Protein AF-0000000082426363 (afdb_homodimer)

InterPro domains:
  IPR006342 Methyltransferase FkbM [PF05050] (138-295)
  IPR006342 Methyltransferase FkbM [TIGR01444] (136-279)
  IPR029063 S-adenosyl-L-methionine-dependent methyltransferase superfamily [G3DSA:3.40.50.150] (124-314)
  IPR029063 S-adenosyl-L-methionine-dependent methyltransferase superfamily [SSF53335] (73-308)
  IPR052514 S-adenosyl-L-methionine-dependent methyltransferase [PTHR34203] (135-306)

Radius of gyration: 26.68 Å; Cα contacts (8 Å, |Δi|>4): 1382; chains: 2; bounding box: 61×66×61 Å

Organism: NCBI:txid62609

Sequence (654 aa):
MNLLRSLFVALRSSDLFENWLYAGLKYMLIKYGLAKDSIVVKCNDKKHRLTPDIYSFIINAHYDGYITNFKCNNIIEFIQNNFRFNITDDSKIFLVTPDNIKLYIDSIRLIDWTVLLETWLYDIHFLDFNLNRWFILDIGAYIGDTALYYASKGAFVVAVEPAPKHFELMLKNIGLNPEFKTKILPINVAIANSDGYVDIAVDGDYLDGGVSIYKDGASRIRVKAVTLKSLLNNIKEMGVNIGEFKTKVLKMDCKGCEWDVVNNELDSLKSFDIIKIEYSGYLRNYTVDQLINKLKYINFTCMRYAHNEQAIKIGLDRHGMIHCIRVMNLLRSLFVALRSSDLFENWLYAGLKYMLIKYGLAKDSIVVKCNDKKHRLTPDIYSFIINAHYDGYITNFKCNNIIEFIQNNFRFNITDDSKIFLVTPDNIKLYIDSIRLIDWTVLLETWLYDIHFLDFNLNRWFILDIGAYIGDTALYYASKGAFVVAVEPAPKHFELMLKNIGLNPEFKTKILPINVAIANSDGYVDIAVDGDYLDGGVSIYKDGASRIRVKAVTLKSLLNNIKEMGVNIGEFKTKVLKMDCKGCEWDVVNNELDSLKSFDIIKIEYSGYLRNYTVDQLINKLKYINFTCMRYAHNEQAIKIGLDRHGMIHCIRV

Nearest PDB structures (foldseek):
  3vse-assembly4_D  TM=4.650E-01  e=4.789E-06  Staphylococcus aureus subsp. aureus Mu50
  3vse-assembly3_C  TM=4.404E-01  e=3.162E-06  Staphylococcus aureus subsp. aureus Mu50
  2igt-assembly1_A  TM=4.502E-01  e=6.835E-06  Agrobacterium fabrum str. C58
  3bt7-assembly2_B  TM=5.301E-01  e=6.902E-05  Escherichia coli
  3vse-assembly1_A  TM=4.304E-01  e=6.442E-06  Staphylococcus aureus subsp. aureus Mu50

Secondary structure (DSSP, 8-state):
--HHHHHHHHHHGGGT-TTHHHHHHHHHHHHTTS--SPEEEEETTEEEEE-HHHHHHHHHHHHTT-EEEEEESSSEEEEETTEEEEE-TT--EEEE-TT--EEEES-TTTS-HHHHHHHHTS-TT---S--TTEEEEEES-TTSHHHHHHHTTT-EEEEE---HHHHHHHHHHHHT-GGGGGGEEEE--EE-SSSEEEEEEE-SS---S--BTTS--SEEEEEEEE-HHHHHHHHHHTT--GGGSSEEEEEE--TTHHHHHHHH-HHHHTT-SEEEEEEEHHHHT--HHHHHHHHHHTTEEEEEE-SSHHHHHH-TTTEEEEEEEE-/--HHHHHHHHHHGGGT-TTHHHHHHHHHHHHTTS--SPEEEEETTEEEEE-HHHHHHHHHHHHTT-EEEEEESSSEEEEETTEEEEE-TT--EEEE-TT--EEEES-TTTS-HHHHHHHHTS-TT---S--TTEEEEEES-TTSHHHHHHHTTT-EEEEE---HHHHHHHHHHHHT-GGGGGGEEEE--EE-SSSEEEEEEE-SS---S--BTTS--SEEEEEEEE-HHHHHHHHHHTT--GGGSSEEEEEE--TTHHHHHHHH-HHHHTT-SEEEEEEEHHHHT--HHHHHHHHHHTTEEEEEE-SSHHHHHH-TTTEEEEEEEE-

Foldseek 3Di:
DPPVVLVLLLVLCVVAFVVSVQQSVQLVCVVVVNDDDWGWTHDPRDIATARSQVVVVVSVCVSVVQWDPFDDDQWTWIDGPCWIWTAHRVRWIWIAANLGQIATDRGPQQDDVLVLCLVRPVVVVDDDQAQALEEEEAALCFLVNNVCSNLVRHAQYEHEAADPVRLVRNVVSCVVPVVRVVRYHYDHEAAALAWDKAKWADAPPHNHSQIASQDDHDDIDITTYHHLVVVQVVCVVVPDDNVRGPFYEYEHEHQACLCSCLVPPLVSVLSGFKYKYFAACVRVVAFVVVSQVSNVVSAKDKDWDASDVVCVVVDSRGGGMIIIGHD/DPPVVLVLLLVLCVVAFVVSVQQSVQLVCVVVPNDDDWGWTHDPRDIATARSQVVVVVSVCVSVPQWDDFDDDQWTWIDGPCWIWTAHRVRWIWIAANLGQIATDRGPQQDDVLVLCLVRPVVVVDDDQAQALEEEEAALCFLVNVVCSNLVRHAQYEHEAADPVRLVRNVVSCVVPVVRVVRYHYDHEAAALAWDKAKWADAPPHNHSQIASQDDHDDIDITTYHHLVVVQVVCVVVPDDNVRGPFYEYEHEHQACLCSCLVPPLVSVLSGFKYKYFAACVRVVAFVVVSQVSNVVSAKDKDWDASDVVCVVVDSRGGGMIIIGHD

Solvent-accessible surface area (backbone atoms only — not comparable to full-atom values): 33722 Å² total; per-residue (Å²): 128,62,62,64,55,53,52,51,26,37,60,54,27,48,81,66,22,78,44,24,68,61,34,42,50,52,47,52,33,36,75,70,67,73,42,79,76,61,40,64,42,30,27,86,91,30,78,40,42,27,42,58,66,55,48,52,48,51,32,46,36,44,58,73,60,45,52,44,77,76,42,53,63,93,38,40,32,31,30,44,73,68,25,39,40,39,35,40,58,84,44,42,35,38,36,29,42,78,85,67,49,47,38,69,42,83,42,81,82,19,52,45,61,65,59,52,40,31,55,69,35,43,39,72,74,71,85,66,89,66,29,67,52,23,34,34,41,31,37,51,22,50,48,32,62,63,42,50,55,45,27,75,36,45,17,37,24,40,27,24,17,46,53,65,71,36,34,53,40,17,53,52,24,41,62,64,37,63,93,41,45,89,30,48,47,78,41,74,36,34,70,39,93,50,70,51,71,44,58,29,22,39,54,75,90,41,57,51,82,74,55,11,66,65,46,90,50,94,36,72,45,81,33,48,23,27,23,68,59,56,46,54,52,50,43,40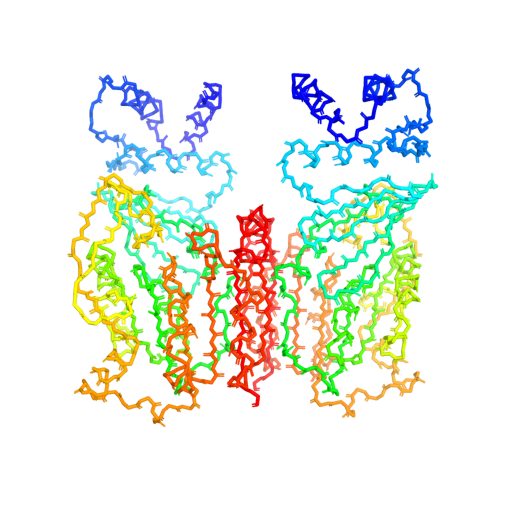,74,72,69,48,60,71,84,78,35,80,42,31,33,37,38,39,41,47,52,42,40,57,56,52,46,60,73,72,36,53,76,58,57,63,71,39,46,31,42,35,34,45,46,34,19,76,69,69,74,47,45,47,65,61,54,48,55,53,41,37,74,72,37,33,51,70,46,70,30,32,74,48,69,64,19,46,72,69,26,65,53,29,21,28,33,35,51,27,37,60,108,128,62,63,65,56,53,51,51,28,37,59,55,27,49,80,66,22,78,43,24,67,58,35,41,49,51,47,52,32,36,75,70,67,72,43,78,79,61,38,63,41,31,28,85,91,29,77,39,44,26,43,57,67,56,48,50,49,53,32,48,35,45,59,72,59,45,53,44,77,74,42,50,63,94,39,41,34,33,29,43,77,67,26,40,40,38,36,39,58,85,44,42,34,39,36,28,42,80,87,68,48,46,37,69,40,82,41,84,82,19,52,46,61,67,59,54,41,32,53,68,35,44,40,72,74,72,85,65,90,66,30,66,53,23,34,33,40,32,38,51,23,49,48,32,61,63,43,50,56,45,28,76,37,43,16,38,25,42,29,25,18,46,53,64,70,36,34,53,41,16,52,51,22,41,62,65,36,63,92,39,44,89,29,48,48,80,43,74,35,34,68,40,93,50,72,51,71,45,58,31,21,39,51,76,89,42,56,51,82,74,53,12,66,64,46,91,52,92,36,73,46,82,34,48,23,27,23,68,59,55,47,54,52,51,43,39,74,71,69,48,60,71,84,78,33,81,42,32,33,37,37,39,41,46,49,42,41,58,56,53,46,59,72,71,34,54,75,58,55,63,73,38,47,31,42,35,35,47,45,36,19,77,68,69,75,47,44,46,64,62,55,51,54,53,42,37,75,72,37,33,50,71,47,70,30,33,76,48,68,64,20,44,70,70,26,64,55,29,21,28,34,35,49,28,37,59,108

Structure (mmCIF, N/CA/C/O backbone):
data_AF-0000000082426363-model_v1
#
loop_
_entity.id
_entity.type
_entity.pdbx_description
1 polymer 'Methyltransferase FkbM domain-containing protein'
#
loop_
_atom_site.group_PDB
_atom_site.id
_atom_site.type_symbol
_atom_site.label_atom_id
_atom_site.label_alt_id
_atom_site.label_comp_id
_atom_site.label_asym_id
_atom_site.label_entity_id
_atom_site.label_seq_id
_atom_site.pdbx_PDB_ins_code
_atom_site.Cartn_x
_atom_site.Cartn_y
_atom_site.Cartn_z
_atom_site.occupancy
_atom_site.B_iso_or_equiv
_atom_site.auth_seq_id
_atom_site.auth_comp_id
_atom_site.auth_asym_id
_atom_site.auth_atom_id
_atom_site.pdbx_PDB_model_num
ATOM 1 N N . MET A 1 1 ? 27.891 12.445 -2.266 1 46.62 1 MET A N 1
ATOM 2 C CA . MET A 1 1 ? 27.109 12.719 -3.461 1 46.62 1 MET A CA 1
ATOM 3 C C . MET A 1 1 ? 27.984 12.773 -4.699 1 46.62 1 MET A C 1
ATOM 5 O O . MET A 1 1 ? 29.031 13.43 -4.695 1 46.62 1 MET A O 1
ATOM 9 N N . ASN A 1 2 ? 27.75 11.859 -5.461 1 65.56 2 ASN A N 1
ATOM 10 C CA . ASN A 1 2 ? 28.531 11.617 -6.664 1 65.56 2 ASN A CA 1
ATOM 11 C C . ASN A 1 2 ? 28.578 12.844 -7.562 1 65.56 2 ASN A C 1
ATOM 13 O O . ASN A 1 2 ? 27.547 13.32 -8.031 1 65.56 2 ASN A O 1
ATOM 17 N N . LEU A 1 3 ? 29.594 13.617 -7.363 1 72.25 3 LEU A N 1
ATOM 18 C CA . LEU A 1 3 ? 29.875 14.805 -8.164 1 72.25 3 LEU A CA 1
ATOM 19 C C . LEU A 1 3 ? 29.453 14.594 -9.617 1 72.25 3 LEU A C 1
ATOM 21 O O . LEU A 1 3 ? 28.906 15.5 -10.25 1 72.25 3 LEU A O 1
ATOM 25 N N . LEU A 1 4 ? 29.625 13.461 -10.016 1 77.12 4 LEU A N 1
ATOM 26 C CA . LEU A 1 4 ? 29.266 13.148 -11.391 1 77.12 4 LEU A CA 1
ATOM 27 C C . LEU A 1 4 ? 27.75 13.242 -11.594 1 77.12 4 LEU A C 1
ATOM 29 O O . LEU A 1 4 ? 27.281 13.781 -12.594 1 77.12 4 LEU A O 1
ATOM 33 N N . ARG A 1 5 ? 27 12.734 -10.664 1 81.25 5 ARG A N 1
ATOM 34 C CA . ARG A 1 5 ? 25.547 12.836 -10.773 1 81.25 5 ARG A CA 1
ATOM 35 C C . ARG A 1 5 ? 25.094 14.289 -10.766 1 81.25 5 ARG A C 1
ATOM 37 O O . ARG A 1 5 ? 24.234 14.68 -11.555 1 81.25 5 ARG A O 1
ATOM 44 N N . SER A 1 6 ? 25.781 15.016 -9.906 1 81.19 6 SER A N 1
ATOM 45 C CA . SER A 1 6 ? 25.406 16.422 -9.781 1 81.19 6 SER A CA 1
ATOM 46 C C . SER A 1 6 ? 25.594 17.172 -11.094 1 81.19 6 SER A C 1
ATOM 48 O O . SER A 1 6 ? 24.781 18.016 -11.461 1 81.19 6 SER A O 1
ATOM 50 N N . LEU A 1 7 ? 26.656 16.875 -11.719 1 80.94 7 LEU A N 1
ATOM 51 C CA . LEU A 1 7 ? 26.938 17.5 -13 1 80.94 7 LEU A CA 1
ATOM 52 C C . LEU A 1 7 ? 25.891 17.141 -14.039 1 80.94 7 LEU A C 1
ATOM 54 O O . LEU A 1 7 ? 25.406 18 -14.773 1 80.94 7 LEU A O 1
ATOM 58 N N . PHE A 1 8 ? 25.516 15.938 -14.055 1 87.69 8 PHE A N 1
ATOM 59 C CA . PHE A 1 8 ? 24.531 15.484 -15.023 1 87.69 8 PHE A CA 1
ATOM 60 C C . PHE A 1 8 ? 23.156 16.062 -14.703 1 87.69 8 PHE A C 1
ATOM 62 O O . PHE A 1 8 ? 22.391 16.391 -15.609 1 87.69 8 PHE A O 1
ATOM 69 N N . VAL A 1 9 ? 22.875 16.141 -13.453 1 89.62 9 VAL A N 1
ATOM 70 C CA . VAL A 1 9 ? 21.609 16.734 -13.016 1 89.62 9 VAL A CA 1
ATOM 71 C C . VAL A 1 9 ? 21.547 18.188 -13.469 1 89.62 9 VAL A C 1
ATOM 73 O O . VAL A 1 9 ? 20.531 18.625 -14.016 1 89.62 9 VAL A O 1
ATOM 76 N N . ALA A 1 10 ? 22.625 18.875 -13.305 1 87.38 10 ALA A N 1
ATOM 77 C CA . ALA A 1 10 ? 22.672 20.281 -13.711 1 87.38 10 ALA A CA 1
ATOM 78 C C . ALA A 1 10 ? 22.516 20.422 -15.219 1 87.38 10 ALA A C 1
ATOM 80 O O . ALA A 1 10 ? 21.766 21.266 -15.703 1 87.38 10 ALA A O 1
ATOM 81 N N . LEU A 1 11 ? 23.172 19.578 -15.961 1 89 11 LEU A N 1
ATOM 82 C CA . LEU A 1 11 ? 23.094 19.625 -17.422 1 89 11 LEU A CA 1
ATOM 83 C C . LEU A 1 11 ? 21.672 19.375 -17.906 1 89 11 LEU A C 1
ATOM 85 O O . LEU A 1 11 ? 21.172 20.094 -18.781 1 89 11 LEU A O 1
ATOM 89 N N . ARG A 1 12 ? 21.031 18.406 -17.344 1 91.75 12 ARG A N 1
ATOM 90 C CA . ARG A 1 12 ? 19.688 18.047 -17.766 1 91.75 12 ARG A CA 1
ATOM 91 C C . ARG A 1 12 ? 18.688 19.141 -17.422 1 91.75 12 ARG A C 1
ATOM 93 O O . ARG A 1 12 ? 17.641 19.266 -18.047 1 91.75 12 ARG A O 1
ATOM 100 N N . SER A 1 13 ? 19.078 19.969 -16.438 1 92.38 13 SER A N 1
ATOM 101 C CA . SER A 1 13 ? 18.188 21.062 -16.031 1 92.38 13 SER A CA 1
ATOM 102 C C . SER A 1 13 ? 18.109 22.141 -17.094 1 92.38 13 SER A C 1
ATOM 104 O O . SER A 1 13 ? 17.25 23.016 -17.031 1 92.38 13 SER A O 1
ATOM 106 N N . SER A 1 14 ? 18.906 22.062 -18.109 1 93.12 14 SER A N 1
ATOM 107 C CA . SER A 1 14 ? 18.844 22.984 -19.25 1 93.12 14 SER A CA 1
ATOM 108 C C . SER A 1 14 ? 17.516 22.859 -19.984 1 93.12 14 SER A C 1
ATOM 110 O O . SER A 1 14 ? 17.094 23.766 -20.688 1 93.12 14 SER A O 1
ATOM 112 N N . ASP A 1 15 ? 16.859 21.672 -19.781 1 92.75 15 ASP A N 1
ATOM 113 C CA . ASP A 1 15 ? 15.539 21.453 -20.344 1 92.75 15 ASP A CA 1
ATOM 114 C C . ASP A 1 15 ? 14.508 22.375 -19.703 1 92.75 15 ASP A C 1
ATOM 116 O O . ASP A 1 15 ? 13.438 22.625 -20.266 1 92.75 15 ASP A O 1
ATOM 120 N N . LEU A 1 16 ? 14.844 22.812 -18.516 1 93.69 16 LEU A N 1
ATOM 121 C CA . LEU A 1 16 ? 13.867 23.516 -17.703 1 93.69 16 LEU A CA 1
ATOM 122 C C . LEU A 1 16 ? 14.18 25.016 -17.656 1 93.69 16 LEU A C 1
ATOM 124 O O . LEU A 1 16 ? 13.273 25.844 -17.75 1 93.69 16 LEU A O 1
ATOM 128 N N . PHE A 1 17 ? 15.461 25.312 -17.516 1 94.69 17 PHE A N 1
ATOM 129 C CA . PHE A 1 17 ? 15.867 26.688 -17.219 1 94.69 17 PHE A CA 1
ATOM 130 C C . PHE A 1 17 ? 16.891 27.172 -18.234 1 94.69 17 PHE A C 1
ATOM 132 O O . PHE A 1 17 ? 17.875 26.469 -18.516 1 94.69 17 PHE A O 1
ATOM 139 N N . GLU A 1 18 ? 16.719 28.359 -18.703 1 94.56 18 GLU A N 1
ATOM 140 C CA . GLU A 1 18 ? 17.594 28.969 -19.703 1 94.56 18 GLU A CA 1
ATOM 141 C C . GLU A 1 18 ? 18.969 29.25 -19.125 1 94.56 18 GLU A C 1
ATOM 143 O O . GLU A 1 18 ? 19.984 29.125 -19.812 1 94.56 18 GLU A O 1
ATOM 148 N N . ASN A 1 19 ? 19 29.656 -17.891 1 95.12 19 ASN A N 1
ATOM 149 C CA . ASN A 1 19 ? 20.266 29.984 -17.234 1 95.12 19 ASN A CA 1
ATOM 150 C C . ASN A 1 19 ? 20.734 28.844 -16.328 1 95.12 19 ASN A C 1
ATOM 152 O O . ASN A 1 19 ? 21.219 29.094 -15.219 1 95.12 19 ASN A O 1
ATOM 156 N N . TRP A 1 20 ? 20.562 27.641 -16.812 1 94.25 20 TRP A N 1
ATOM 157 C CA . TRP A 1 20 ? 20.812 26.438 -16.016 1 94.25 20 TRP A CA 1
ATOM 158 C C . TRP A 1 20 ? 22.25 26.422 -15.492 1 94.25 20 TRP A C 1
ATOM 160 O O . TRP A 1 20 ? 22.516 25.938 -14.391 1 94.25 20 TRP A O 1
ATOM 170 N N . LEU A 1 21 ? 23.234 26.922 -16.266 1 93.31 21 LEU A N 1
ATOM 171 C CA . LEU A 1 21 ? 24.641 26.922 -15.859 1 93.31 21 LEU A CA 1
ATOM 172 C C . LEU A 1 21 ? 24.859 27.828 -14.648 1 93.31 21 LEU A C 1
ATOM 174 O O . LEU A 1 21 ? 25.469 27.438 -13.664 1 93.31 21 LEU A O 1
ATOM 178 N N . TYR A 1 22 ? 24.344 29.047 -14.789 1 92.75 22 TYR A N 1
ATOM 179 C CA . TYR A 1 22 ? 24.422 29.984 -13.672 1 92.75 22 TYR A CA 1
ATOM 180 C C . TYR A 1 22 ? 23.75 29.406 -12.43 1 92.75 22 TYR A C 1
ATOM 182 O O . TYR A 1 22 ? 24.312 29.453 -11.336 1 92.75 22 TYR A O 1
ATOM 190 N N . ALA A 1 23 ? 22.5 29 -12.594 1 94.12 23 ALA A N 1
ATOM 191 C CA . ALA A 1 23 ? 21.719 28.484 -11.477 1 94.12 23 ALA A CA 1
ATOM 192 C C . ALA A 1 23 ? 22.406 27.297 -10.805 1 94.12 23 ALA A C 1
ATOM 194 O O . ALA A 1 23 ? 22.438 27.203 -9.578 1 94.12 23 ALA A O 1
ATOM 195 N N . GLY A 1 24 ? 22.922 26.391 -11.609 1 92.31 24 GLY A N 1
ATOM 196 C CA . GLY A 1 24 ? 23.641 25.234 -11.086 1 92.31 24 GLY A CA 1
ATOM 197 C C . GLY A 1 24 ? 24.875 25.625 -10.289 1 92.31 24 GLY A C 1
ATOM 198 O O . GLY A 1 24 ? 25.109 25.078 -9.203 1 92.31 24 GLY A O 1
ATOM 199 N N . LEU A 1 25 ? 25.641 26.516 -10.852 1 91.44 25 LEU A N 1
ATOM 200 C CA . LEU A 1 25 ? 26.844 26.984 -10.164 1 91.44 25 LEU A CA 1
ATOM 201 C C . LEU A 1 25 ? 26.469 27.672 -8.852 1 91.44 25 LEU A C 1
ATOM 203 O O . LEU A 1 25 ? 27.125 27.453 -7.828 1 91.44 25 LEU A O 1
ATOM 207 N N . LYS A 1 26 ? 25.5 28.531 -8.969 1 93.19 26 LYS A N 1
ATOM 208 C CA . LYS A 1 26 ? 25.031 29.219 -7.77 1 93.19 26 LYS A CA 1
ATOM 209 C C . LYS A 1 26 ? 24.641 28.219 -6.684 1 93.19 26 LYS A C 1
ATOM 211 O O . LYS A 1 26 ? 24.969 28.406 -5.512 1 93.19 26 LYS A O 1
ATOM 216 N N . TYR A 1 27 ? 23.891 27.203 -7.062 1 92.62 27 TYR A N 1
ATOM 217 C CA . TYR A 1 27 ? 23.469 26.172 -6.121 1 92.62 27 TYR A CA 1
ATOM 218 C C . TYR A 1 27 ? 24.688 25.531 -5.465 1 92.62 27 TYR A C 1
ATOM 220 O O . TYR A 1 27 ? 24.703 25.328 -4.25 1 92.62 27 TYR A O 1
ATOM 228 N N . MET A 1 28 ? 25.703 25.203 -6.254 1 87.94 28 MET A N 1
ATOM 229 C CA . MET A 1 28 ? 26.906 24.578 -5.734 1 87.94 28 MET A CA 1
ATOM 230 C C . MET A 1 28 ? 27.625 25.484 -4.746 1 87.94 28 MET A C 1
ATOM 232 O O . MET A 1 28 ? 28.094 25.031 -3.701 1 87.94 28 MET A O 1
ATOM 236 N N . LEU A 1 29 ? 27.641 26.719 -5.078 1 90.69 29 LEU A N 1
ATOM 237 C CA . LEU A 1 29 ? 28.281 27.688 -4.191 1 90.69 29 LEU A CA 1
ATOM 238 C C . LEU A 1 29 ? 27.547 27.766 -2.859 1 90.69 29 LEU A C 1
ATOM 240 O O . LEU A 1 29 ? 28.172 27.859 -1.803 1 90.69 29 LEU A O 1
ATOM 244 N N . ILE A 1 30 ? 26.25 27.766 -2.932 1 91.5 30 ILE A N 1
ATOM 245 C CA . ILE A 1 30 ? 25.453 27.812 -1.707 1 91.5 30 ILE A CA 1
ATOM 246 C C . ILE A 1 30 ? 25.688 26.547 -0.886 1 91.5 30 ILE A C 1
ATOM 248 O O . ILE A 1 30 ? 25.891 26.625 0.329 1 91.5 30 ILE A O 1
ATOM 252 N N . LYS A 1 31 ? 25.656 25.438 -1.562 1 85.62 31 LYS A N 1
ATOM 253 C CA . LYS A 1 31 ? 25.828 24.141 -0.915 1 85.62 31 LYS A CA 1
ATOM 254 C C . LYS A 1 31 ? 27.172 24.062 -0.18 1 85.62 31 LYS A C 1
ATOM 256 O O . LYS A 1 31 ? 27.266 23.438 0.877 1 85.62 31 LYS A O 1
ATOM 261 N N . TYR A 1 32 ? 28.109 24.766 -0.712 1 85.19 32 TYR A N 1
ATOM 262 C CA . TYR A 1 32 ? 29.438 24.719 -0.114 1 85.19 32 TYR A CA 1
ATOM 263 C C . TYR A 1 32 ? 29.688 25.938 0.762 1 85.19 32 TYR A C 1
ATOM 265 O O . TYR A 1 32 ? 30.828 26.203 1.157 1 85.19 32 TYR A O 1
ATOM 273 N N . GLY A 1 33 ? 28.641 26.734 1.013 1 89.06 33 GLY A N 1
ATOM 274 C CA . GLY A 1 33 ? 28.703 27.844 1.95 1 89.06 33 GLY A CA 1
ATOM 275 C C . GLY A 1 33 ? 29.406 29.062 1.384 1 89.06 33 GLY A C 1
ATOM 276 O O . GLY A 1 33 ? 29.844 29.938 2.133 1 89.06 33 GLY A O 1
ATOM 277 N N . LEU A 1 34 ? 29.562 29.109 0.174 1 89.38 34 LEU A N 1
ATOM 278 C CA . LEU A 1 34 ? 30.312 30.188 -0.471 1 89.38 34 LEU A CA 1
ATOM 279 C C . LEU A 1 34 ? 29.375 31.281 -0.967 1 89.38 34 LEU A C 1
ATOM 281 O O . LEU A 1 34 ? 29.812 32.344 -1.423 1 89.38 34 LEU A O 1
ATOM 285 N N . ALA A 1 35 ? 28.172 31.078 -1.004 1 88.06 35 ALA A N 1
ATOM 286 C CA . ALA A 1 35 ? 27.141 32.031 -1.375 1 88.06 35 ALA A CA 1
ATOM 287 C C . ALA A 1 35 ? 25.906 31.859 -0.498 1 88.06 35 ALA A C 1
ATOM 289 O O . ALA A 1 35 ? 25.812 30.906 0.276 1 88.06 35 ALA A O 1
ATOM 290 N N . LYS A 1 36 ? 25.234 32.906 -0.396 1 84.25 36 LYS A N 1
ATOM 291 C CA . LYS A 1 36 ? 24 32.844 0.375 1 84.25 36 LYS A CA 1
ATOM 292 C C . LYS A 1 36 ? 22.797 33.25 -0.48 1 84.25 36 LYS A C 1
ATOM 294 O O . LYS A 1 36 ? 22.953 33.656 -1.632 1 84.25 36 LYS A O 1
ATOM 299 N N . ASP A 1 37 ? 21.719 32.906 -0.145 1 77 37 ASP A N 1
ATOM 300 C CA . ASP A 1 37 ? 20.469 33.438 -0.689 1 77 37 ASP A CA 1
ATOM 301 C C . ASP A 1 37 ? 19.781 32.438 -1.615 1 77 37 ASP A C 1
ATOM 303 O O . ASP A 1 37 ? 20.047 31.234 -1.53 1 77 37 ASP A O 1
ATOM 307 N N . SER A 1 38 ? 18.922 33 -2.447 1 89.06 38 SER A N 1
ATOM 308 C CA . SER A 1 38 ? 18.062 32.281 -3.391 1 89.06 38 SER A CA 1
ATOM 309 C C . SER A 1 38 ? 18.734 32.156 -4.754 1 89.06 38 SER A C 1
ATOM 311 O O . SER A 1 38 ? 19.766 32.75 -5.008 1 89.06 38 SER A O 1
ATOM 313 N N . ILE A 1 39 ? 18.312 31.281 -5.473 1 92.56 39 ILE A N 1
ATOM 314 C CA . ILE A 1 39 ? 18.75 31.016 -6.84 1 92.56 39 ILE A CA 1
ATOM 315 C C . ILE A 1 39 ? 17.719 31.578 -7.828 1 92.56 39 ILE A C 1
ATOM 317 O O . ILE A 1 39 ? 16.547 31.25 -7.77 1 92.56 39 ILE A O 1
ATOM 321 N N . VAL A 1 40 ? 18.234 32.438 -8.664 1 92.88 40 VAL A N 1
ATOM 322 C CA . VAL A 1 40 ? 17.359 33 -9.703 1 92.88 40 VAL A CA 1
ATOM 323 C C . VAL A 1 40 ? 17.406 32.094 -10.938 1 92.88 40 VAL A C 1
ATOM 325 O O . VAL A 1 40 ? 18.484 31.828 -11.477 1 92.88 40 VAL A O 1
ATOM 328 N N . VAL A 1 41 ? 16.234 31.625 -11.336 1 93.62 41 VAL A N 1
ATOM 329 C CA . VAL A 1 41 ? 16.141 30.828 -12.555 1 93.62 41 VAL A CA 1
ATOM 330 C C . VAL A 1 41 ? 15.328 31.578 -13.602 1 93.62 41 VAL A C 1
ATOM 332 O O . VAL A 1 41 ? 14.477 32.406 -13.266 1 93.62 41 VAL A O 1
ATOM 335 N N . LYS A 1 42 ? 15.703 31.328 -14.828 1 93.56 42 LYS A N 1
ATOM 336 C CA . LYS A 1 42 ? 15.008 31.953 -15.953 1 93.56 42 LYS A CA 1
ATOM 337 C C . LYS A 1 42 ? 14.336 30.922 -16.844 1 93.56 42 LYS A C 1
ATOM 339 O O . LYS A 1 42 ? 14.961 29.938 -17.234 1 93.56 42 LYS A O 1
ATOM 344 N N . CYS A 1 43 ? 13.117 31.078 -17.047 1 91.06 43 CYS A N 1
ATOM 345 C CA . CYS A 1 43 ? 12.359 30.266 -18 1 91.06 43 CYS A CA 1
ATOM 346 C C . CYS A 1 43 ? 11.258 31.078 -18.656 1 91.06 43 CYS A C 1
ATOM 348 O O . CYS A 1 43 ? 10.586 31.875 -18 1 91.06 43 CYS A O 1
ATOM 350 N N . ASN A 1 44 ? 11.094 30.906 -20.016 1 90.06 44 ASN A N 1
ATOM 351 C CA . ASN A 1 44 ? 10.148 31.641 -20.844 1 90.06 44 ASN A CA 1
ATOM 352 C C . ASN A 1 44 ? 10.25 33.156 -20.594 1 90.06 44 ASN A C 1
ATOM 354 O O . ASN A 1 44 ? 9.234 33.812 -20.375 1 90.06 44 ASN A O 1
ATOM 358 N N . ASP A 1 45 ? 11.43 33.625 -20.422 1 85.56 45 ASP A N 1
ATOM 359 C CA . ASP A 1 45 ? 11.805 35 -20.297 1 85.56 45 ASP A CA 1
ATOM 360 C C . ASP A 1 45 ? 11.328 35.594 -18.969 1 85.56 45 ASP A C 1
ATOM 362 O O . ASP A 1 45 ? 11.148 36.812 -18.828 1 85.56 45 ASP A O 1
ATOM 366 N N . LYS A 1 46 ? 10.977 34.781 -18.094 1 90.25 46 LYS A N 1
ATOM 367 C CA . LYS A 1 46 ? 10.625 35.219 -16.734 1 90.25 46 LYS A CA 1
ATOM 368 C C . LYS A 1 46 ? 11.664 34.719 -15.727 1 90.25 46 LYS A C 1
ATOM 370 O O . LYS A 1 46 ? 12.328 33.688 -15.953 1 90.25 46 LYS A O 1
ATOM 375 N N . LYS A 1 47 ? 11.734 35.531 -14.773 1 91.5 47 LYS A N 1
ATOM 376 C CA . LYS A 1 47 ? 12.664 35.188 -13.711 1 91.5 47 LYS A CA 1
ATOM 377 C C . LYS A 1 47 ? 11.922 34.75 -12.445 1 91.5 47 LYS A C 1
ATOM 379 O O . LYS A 1 47 ? 10.906 35.344 -12.086 1 91.5 47 LYS A O 1
ATOM 384 N N . HIS A 1 48 ? 12.398 33.688 -11.844 1 91.81 48 HIS A N 1
ATOM 385 C CA . HIS A 1 48 ? 11.859 33.219 -10.586 1 91.81 48 HIS A CA 1
ATOM 386 C C . HIS A 1 48 ? 12.961 33 -9.555 1 91.81 48 HIS A C 1
ATOM 388 O O . HIS A 1 48 ? 14.047 32.531 -9.883 1 91.81 48 HIS A O 1
ATOM 394 N N . ARG A 1 49 ? 12.672 33.375 -8.367 1 90.19 49 ARG A N 1
ATOM 395 C CA . ARG A 1 49 ? 13.602 33.156 -7.262 1 90.19 49 ARG A CA 1
ATOM 396 C C . ARG A 1 49 ? 13.227 31.891 -6.492 1 90.19 49 ARG A C 1
ATOM 398 O O . ARG A 1 49 ? 12.117 31.781 -5.969 1 90.19 49 ARG A O 1
ATOM 405 N N . LEU A 1 50 ? 14.18 30.953 -6.457 1 89.69 50 LEU A N 1
ATOM 406 C CA . LEU A 1 50 ? 13.945 29.688 -5.766 1 89.69 50 LEU A CA 1
ATOM 407 C C . LEU A 1 50 ? 14.914 29.516 -4.602 1 89.69 50 LEU A C 1
ATOM 409 O O . LEU A 1 50 ? 16.078 29.906 -4.699 1 89.69 50 LEU A O 1
ATOM 413 N N . THR A 1 51 ? 14.438 29.016 -3.512 1 87.75 51 THR A N 1
ATOM 414 C CA . THR A 1 51 ? 15.367 28.547 -2.49 1 87.75 51 THR A CA 1
ATOM 415 C C . THR A 1 51 ? 16.219 27.406 -3.018 1 87.75 51 THR A C 1
ATOM 417 O O . THR A 1 51 ? 15.82 26.703 -3.947 1 87.75 51 THR A O 1
ATOM 420 N N . PRO A 1 52 ? 17.375 27.203 -2.412 1 87.94 52 PRO A N 1
ATOM 421 C CA . PRO A 1 52 ? 18.234 26.094 -2.861 1 87.94 52 PRO A CA 1
ATOM 422 C C . PRO A 1 52 ? 17.531 24.734 -2.758 1 87.94 52 PRO A C 1
ATOM 424 O O . PRO A 1 52 ? 17.734 23.875 -3.623 1 87.94 52 PRO A O 1
ATOM 427 N N . ASP A 1 53 ? 16.688 24.562 -1.774 1 85.44 53 ASP A N 1
ATOM 428 C CA . ASP A 1 53 ? 16.016 23.297 -1.58 1 85.44 53 ASP A CA 1
ATOM 429 C C . ASP A 1 53 ? 15 23.031 -2.697 1 85.44 53 ASP A C 1
ATOM 431 O O . ASP A 1 53 ? 14.914 21.922 -3.217 1 85.44 53 ASP A O 1
ATOM 435 N N . ILE A 1 54 ? 14.336 24.047 -3.029 1 86.44 54 ILE A N 1
ATOM 436 C CA . ILE A 1 54 ? 13.328 23.906 -4.074 1 86.44 54 ILE A CA 1
ATOM 437 C C . ILE A 1 54 ? 14.016 23.688 -5.422 1 86.44 54 ILE A C 1
ATOM 439 O O . ILE A 1 54 ? 13.586 22.844 -6.211 1 86.44 54 ILE A O 1
ATOM 443 N N . TYR A 1 55 ? 15.039 24.469 -5.648 1 89.31 55 TYR A N 1
ATOM 444 C CA . TYR A 1 55 ? 15.797 24.297 -6.883 1 89.31 55 TYR A CA 1
ATOM 445 C C . TYR A 1 55 ? 16.312 22.875 -7.016 1 89.31 55 TYR A C 1
ATOM 447 O O . TYR A 1 55 ? 16.125 22.219 -8.047 1 89.31 55 TYR A O 1
ATOM 455 N N . SER A 1 56 ? 16.922 22.391 -5.914 1 89.12 56 SER A N 1
ATOM 456 C CA . SER A 1 56 ? 17.469 21.047 -5.887 1 89.12 56 SER A CA 1
ATOM 457 C C . SER A 1 56 ? 16.375 20 -6.129 1 89.12 56 SER A C 1
ATOM 459 O O . SER A 1 56 ? 16.594 19.031 -6.871 1 89.12 56 SER A O 1
ATOM 461 N N . PHE A 1 57 ? 15.258 20.25 -5.562 1 86.44 57 PHE A N 1
ATOM 462 C CA . PHE A 1 57 ? 14.133 19.328 -5.695 1 86.44 57 PHE A CA 1
ATOM 463 C C . PHE A 1 57 ? 13.688 19.219 -7.148 1 86.44 57 PHE A C 1
ATOM 465 O O . PHE A 1 57 ? 13.531 18.125 -7.68 1 86.44 57 PHE A O 1
ATOM 472 N N . ILE A 1 58 ? 13.602 20.328 -7.789 1 87.94 58 ILE A N 1
ATOM 473 C CA . ILE A 1 58 ? 13.07 20.375 -9.148 1 87.94 58 ILE A CA 1
ATOM 474 C C . ILE A 1 58 ? 14.055 19.719 -10.109 1 87.94 58 ILE A C 1
ATOM 476 O O . ILE A 1 58 ? 13.664 18.844 -10.891 1 87.94 58 ILE A O 1
ATOM 480 N N . ILE A 1 59 ? 15.305 20.047 -10.008 1 90.75 59 ILE A N 1
ATOM 481 C CA . ILE A 1 59 ? 16.25 19.578 -11.023 1 90.75 59 ILE A CA 1
ATOM 482 C C . ILE A 1 59 ? 16.531 18.094 -10.828 1 90.75 59 ILE A C 1
ATOM 484 O O . ILE A 1 59 ? 16.719 17.359 -11.797 1 90.75 59 ILE A O 1
ATOM 488 N N . ASN A 1 60 ? 16.547 17.656 -9.594 1 88.19 60 ASN A N 1
ATOM 489 C CA . ASN A 1 60 ? 16.75 16.234 -9.352 1 88.19 60 ASN A CA 1
ATOM 490 C C . ASN A 1 60 ? 15.555 15.406 -9.805 1 88.19 60 ASN A C 1
ATOM 492 O O . ASN A 1 60 ? 15.711 14.344 -10.414 1 88.19 60 ASN A O 1
ATOM 496 N N . ALA A 1 61 ? 14.398 15.875 -9.469 1 84.44 61 ALA A N 1
ATOM 497 C CA . ALA A 1 61 ? 13.188 15.18 -9.906 1 84.44 61 ALA A CA 1
ATOM 498 C C . ALA A 1 61 ? 13.125 15.094 -11.43 1 84.44 61 ALA A C 1
ATOM 500 O O . ALA A 1 61 ? 12.719 14.07 -11.984 1 84.44 61 ALA A O 1
ATOM 501 N N . HIS A 1 62 ? 13.539 16.156 -12.055 1 88.25 62 HIS A N 1
ATOM 502 C CA . HIS A 1 62 ? 13.562 16.156 -13.516 1 88.25 62 HIS A CA 1
ATOM 503 C C . HIS A 1 62 ? 14.57 15.156 -14.055 1 88.25 62 HIS A C 1
ATOM 505 O O . HIS A 1 62 ? 14.25 14.383 -14.969 1 88.25 62 HIS A O 1
ATOM 511 N N . TYR A 1 63 ? 15.719 15.203 -13.461 1 88.06 63 TYR A N 1
ATOM 512 C CA . TYR A 1 63 ? 16.781 14.297 -13.891 1 88.06 63 TYR A CA 1
ATOM 513 C C . TYR A 1 63 ? 16.344 12.844 -13.742 1 88.06 63 TYR A C 1
ATOM 515 O O . TYR A 1 63 ? 16.625 12.008 -14.602 1 88.06 63 TYR A O 1
ATOM 523 N N . ASP A 1 64 ? 15.664 12.609 -12.656 1 82.5 64 ASP A N 1
ATOM 524 C CA . ASP A 1 64 ? 15.242 11.242 -12.359 1 82.5 64 ASP A CA 1
ATOM 525 C C . ASP A 1 64 ? 14 10.867 -13.164 1 82.5 64 ASP A C 1
ATOM 527 O O . ASP A 1 64 ? 13.523 9.734 -13.078 1 82.5 64 ASP A O 1
ATOM 531 N N . GLY A 1 65 ? 13.453 11.773 -13.898 1 79.19 65 GLY A N 1
ATOM 532 C CA . GLY A 1 65 ? 12.352 11.492 -14.797 1 79.19 65 GLY A CA 1
ATOM 533 C C . GLY A 1 65 ? 11 11.539 -14.117 1 79.19 65 GLY A C 1
ATOM 534 O O . GLY A 1 65 ? 10.023 10.992 -14.625 1 79.19 65 GLY A O 1
ATOM 535 N N . TYR A 1 66 ? 10.945 12.211 -12.992 1 78.12 66 TYR A N 1
ATOM 536 C CA . TYR A 1 66 ? 9.711 12.203 -12.211 1 78.12 66 TYR A CA 1
ATOM 537 C C . TYR A 1 66 ? 8.836 13.398 -12.562 1 78.12 66 TYR A C 1
ATOM 539 O O . TYR A 1 66 ? 7.676 13.469 -12.156 1 78.12 66 TYR A O 1
ATOM 547 N N . ILE A 1 67 ? 9.391 14.383 -13.242 1 83.44 67 ILE A N 1
ATOM 548 C CA . ILE A 1 67 ? 8.625 15.578 -13.562 1 83.44 67 ILE A CA 1
ATOM 549 C C . ILE A 1 67 ? 8.031 15.453 -14.961 1 83.44 67 ILE A C 1
ATOM 551 O O . ILE A 1 67 ? 8.734 15.094 -15.906 1 83.44 67 ILE A O 1
ATOM 555 N N . THR A 1 68 ? 6.762 15.641 -15.031 1 80.44 68 THR A N 1
ATOM 556 C CA . THR A 1 68 ? 6.082 15.758 -16.312 1 80.44 68 THR A CA 1
ATOM 557 C C . THR A 1 68 ? 5.332 17.078 -16.406 1 80.44 68 THR A C 1
ATOM 559 O O . THR A 1 68 ? 5.066 17.719 -15.391 1 80.44 68 THR A O 1
ATOM 562 N N . ASN A 1 69 ? 5.168 17.703 -17.625 1 85.44 69 ASN A N 1
ATOM 563 C CA . ASN A 1 69 ? 4.359 18.891 -17.891 1 85.44 69 ASN A CA 1
ATOM 564 C C . ASN A 1 69 ? 4.926 20.125 -17.219 1 85.44 69 ASN A C 1
ATOM 566 O O . ASN A 1 69 ? 4.203 20.844 -16.516 1 85.44 69 ASN A O 1
ATOM 570 N N . PHE A 1 70 ? 6.207 20.312 -17.266 1 90.38 70 PHE A N 1
ATOM 571 C CA . PHE A 1 70 ? 6.848 21.484 -16.672 1 90.38 70 PHE A CA 1
ATOM 572 C C . PHE A 1 70 ? 6.453 22.75 -17.438 1 90.38 70 PHE A C 1
ATOM 574 O O . PHE A 1 70 ? 6.582 22.812 -18.656 1 90.38 70 PHE A O 1
ATOM 581 N N . LYS A 1 71 ? 5.859 23.688 -16.719 1 90.75 71 LYS A N 1
ATOM 582 C CA . LYS A 1 71 ? 5.477 24.984 -17.25 1 90.75 71 LYS A CA 1
ATOM 583 C C . LYS A 1 71 ? 6.059 26.125 -16.422 1 90.75 71 LYS A C 1
ATOM 585 O O . LYS A 1 71 ? 6.102 26.031 -15.188 1 90.75 71 LYS A O 1
ATOM 590 N N . CYS A 1 72 ? 6.621 27.078 -17.078 1 89 72 CYS A N 1
ATOM 591 C CA . CYS A 1 72 ? 7.238 28.219 -16.422 1 89 72 CYS A CA 1
ATOM 592 C C . CYS A 1 72 ? 6.668 29.531 -16.953 1 89 72 CYS A C 1
ATOM 594 O O . CYS A 1 72 ? 7.066 29.984 -18.031 1 89 72 CYS A O 1
ATOM 596 N N . ASN A 1 73 ? 5.66 30.125 -16.328 1 86.44 73 ASN A N 1
ATOM 597 C CA . ASN A 1 73 ? 5.07 31.422 -16.625 1 86.44 73 ASN A CA 1
ATOM 598 C C . ASN A 1 73 ? 5.152 32.375 -15.438 1 86.44 73 ASN A C 1
ATOM 600 O O . ASN A 1 73 ? 6.234 32.625 -14.906 1 86.44 73 ASN A O 1
ATOM 604 N N . ASN A 1 74 ? 4.012 32.812 -14.93 1 84.75 74 ASN A N 1
ATOM 605 C CA . ASN A 1 74 ? 4.039 33.625 -13.734 1 84.75 74 ASN A CA 1
ATOM 606 C C . ASN A 1 74 ? 4.434 32.812 -12.5 1 84.75 74 ASN A C 1
ATOM 608 O O . ASN A 1 74 ? 4.859 33.406 -11.492 1 84.75 74 ASN A O 1
ATOM 612 N N . ILE A 1 75 ? 4.215 31.562 -12.695 1 88.5 75 ILE A N 1
ATOM 613 C CA . ILE A 1 75 ? 4.656 30.625 -11.664 1 88.5 75 ILE A CA 1
ATOM 614 C C . ILE A 1 75 ? 5.27 29.391 -12.32 1 88.5 75 ILE A C 1
ATOM 616 O O . ILE A 1 75 ? 5.113 29.172 -13.523 1 88.5 75 ILE A O 1
ATOM 620 N N . ILE A 1 76 ? 6.008 28.703 -11.523 1 89.88 76 ILE A N 1
ATOM 621 C CA . ILE A 1 76 ? 6.531 27.438 -11.992 1 89.88 76 ILE A CA 1
ATOM 622 C C . ILE A 1 76 ? 5.555 26.312 -11.633 1 89.88 76 ILE A C 1
ATOM 624 O O . ILE A 1 76 ? 5.148 26.172 -10.477 1 89.88 76 ILE A O 1
ATOM 628 N N . GLU A 1 77 ? 5.156 25.547 -12.625 1 90.25 77 GLU A N 1
ATOM 629 C CA . GLU A 1 77 ? 4.223 24.438 -12.43 1 90.25 77 GLU A CA 1
ATOM 630 C C . GLU A 1 77 ? 4.762 23.156 -13.039 1 90.25 77 GLU A C 1
ATOM 632 O O . GLU A 1 77 ? 5.391 23.172 -14.094 1 90.25 77 GLU A O 1
ATOM 637 N N . PHE A 1 78 ? 4.582 22.141 -12.32 1 86.44 78 PHE A N 1
ATOM 638 C CA . PHE A 1 78 ? 4.926 20.844 -12.883 1 86.44 78 PHE A CA 1
ATOM 639 C C . PHE A 1 78 ? 4.172 19.719 -12.172 1 86.44 78 PHE A C 1
ATOM 641 O O . PHE A 1 78 ? 3.516 19.969 -11.156 1 86.44 78 PHE A O 1
ATOM 648 N N . ILE A 1 79 ? 4.195 18.578 -12.781 1 82.62 79 ILE A N 1
ATOM 649 C CA . ILE A 1 79 ? 3.564 17.406 -12.195 1 82.62 79 ILE A CA 1
ATOM 650 C C . ILE A 1 79 ? 4.637 16.391 -11.805 1 82.62 79 ILE A C 1
ATOM 652 O O . ILE A 1 79 ? 5.574 16.141 -12.562 1 82.62 79 ILE A O 1
ATOM 656 N N . GLN A 1 80 ? 4.566 16.031 -10.547 1 79.31 80 GLN A N 1
ATOM 657 C CA . GLN A 1 80 ? 5.418 14.969 -10.047 1 79.31 80 GLN A CA 1
ATOM 658 C C . GLN A 1 80 ? 4.605 13.922 -9.281 1 79.31 80 GLN A C 1
ATOM 660 O O . GLN A 1 80 ? 3.887 14.258 -8.344 1 79.31 80 GLN A O 1
ATOM 665 N N . ASN A 1 81 ? 4.684 12.633 -9.656 1 75.56 81 ASN A N 1
ATOM 666 C CA . ASN A 1 81 ? 3.971 11.539 -9 1 75.56 81 ASN A CA 1
ATOM 667 C C . ASN A 1 81 ? 2.482 11.844 -8.859 1 75.56 81 ASN A C 1
ATOM 669 O O . ASN A 1 81 ? 1.91 11.695 -7.781 1 75.56 81 ASN A O 1
ATOM 673 N N . ASN A 1 82 ? 1.928 12.445 -9.891 1 78.81 82 ASN A N 1
ATOM 674 C CA . ASN A 1 82 ? 0.497 12.719 -9.984 1 78.81 82 ASN A CA 1
ATOM 675 C C . ASN A 1 82 ? 0.086 13.883 -9.086 1 78.81 82 ASN A C 1
ATOM 677 O O . ASN A 1 82 ? -1.104 14.141 -8.906 1 78.81 82 ASN A O 1
ATOM 681 N N . PHE A 1 83 ? 1.093 14.508 -8.438 1 86.75 83 PHE A N 1
ATOM 682 C CA . PHE A 1 83 ? 0.86 15.75 -7.715 1 86.75 83 PHE A CA 1
ATOM 683 C C . PHE A 1 83 ? 1.195 16.953 -8.586 1 86.75 83 PHE A C 1
ATOM 685 O O . PHE A 1 83 ? 2.195 16.953 -9.305 1 86.75 83 PHE A O 1
ATOM 692 N N . ARG A 1 84 ? 0.394 17.969 -8.562 1 89.94 84 ARG A N 1
ATOM 693 C CA . ARG A 1 84 ? 0.699 19.219 -9.25 1 89.94 84 ARG A CA 1
ATOM 694 C C . ARG A 1 84 ? 1.363 20.203 -8.297 1 89.94 84 ARG A C 1
ATOM 696 O O . ARG A 1 84 ? 0.835 20.5 -7.223 1 89.94 84 ARG A O 1
ATOM 703 N N . PHE A 1 85 ? 2.471 20.641 -8.68 1 88.94 85 PHE A N 1
ATOM 704 C CA . PHE A 1 85 ? 3.225 21.609 -7.895 1 88.94 85 PHE A CA 1
ATOM 705 C C . PHE A 1 85 ? 3.131 23 -8.508 1 88.94 85 PHE A C 1
ATOM 707 O O . PHE A 1 85 ? 3.305 23.156 -9.719 1 88.94 85 PHE A O 1
ATOM 714 N N . ASN A 1 86 ? 2.781 23.922 -7.707 1 88.94 86 ASN A N 1
ATOM 715 C CA . ASN A 1 86 ? 2.83 25.344 -8.047 1 88.94 86 ASN A CA 1
ATOM 716 C C . ASN A 1 86 ? 3.789 26.094 -7.133 1 88.94 86 ASN A C 1
ATOM 718 O O . ASN A 1 86 ? 3.568 26.172 -5.926 1 88.94 86 ASN A O 1
ATOM 722 N N . ILE A 1 87 ? 4.785 26.594 -7.734 1 87.81 87 ILE A N 1
ATOM 723 C CA . ILE A 1 87 ? 5.797 27.328 -6.977 1 87.81 87 ILE A CA 1
ATOM 724 C C . ILE A 1 87 ? 5.738 28.812 -7.328 1 87.81 87 ILE A C 1
ATOM 726 O O . ILE A 1 87 ? 5.949 29.188 -8.484 1 87.81 87 ILE A O 1
ATOM 730 N N . THR A 1 88 ? 5.477 29.547 -6.281 1 82.94 88 THR A N 1
ATOM 731 C CA . THR A 1 88 ? 5.398 30.984 -6.492 1 82.94 88 THR A CA 1
ATOM 732 C C . THR A 1 88 ? 6.777 31.625 -6.375 1 82.94 88 THR A C 1
ATOM 734 O O . THR A 1 88 ? 7.742 30.969 -5.984 1 82.94 88 THR A O 1
ATOM 737 N N . ASP A 1 89 ? 6.832 32.906 -6.688 1 75.94 89 ASP A N 1
ATOM 738 C CA . ASP A 1 89 ? 8.094 33.656 -6.738 1 75.94 89 ASP A CA 1
ATOM 739 C C . ASP A 1 89 ? 8.719 33.75 -5.352 1 75.94 89 ASP A C 1
ATOM 741 O O . ASP A 1 89 ? 9.945 33.875 -5.223 1 75.94 89 ASP A O 1
ATOM 745 N N . ASP A 1 90 ? 7.898 33.719 -4.34 1 73.06 90 ASP A N 1
ATOM 746 C CA . ASP A 1 90 ? 8.43 33.812 -2.984 1 73.06 90 ASP A CA 1
ATOM 747 C C . ASP A 1 90 ? 8.703 32.406 -2.418 1 73.06 90 ASP A C 1
ATOM 749 O O . ASP A 1 90 ? 8.797 32.219 -1.202 1 73.06 90 ASP A O 1
ATOM 753 N N . SER A 1 91 ? 8.742 31.406 -3.293 1 71.62 91 SER A N 1
ATOM 754 C CA . SER A 1 91 ? 9.117 30.031 -3.004 1 71.62 91 SER A CA 1
ATOM 755 C C . SER A 1 91 ? 8.07 29.344 -2.133 1 71.62 91 SER A C 1
ATOM 757 O O . SER A 1 91 ? 8.406 28.531 -1.274 1 71.62 91 SER A O 1
ATOM 759 N N . LYS A 1 92 ? 6.898 29.891 -2.277 1 78.5 92 LYS A N 1
ATOM 760 C CA . LYS A 1 92 ? 5.801 29.156 -1.654 1 78.5 92 LYS A CA 1
ATOM 761 C C . LYS A 1 92 ? 5.332 28 -2.545 1 78.5 92 LYS A C 1
ATOM 763 O O . LYS A 1 92 ? 5.285 28.141 -3.77 1 78.5 92 LYS A O 1
ATOM 768 N N . ILE A 1 93 ? 5.078 26.922 -1.888 1 81.88 93 ILE A N 1
ATOM 769 C CA . ILE A 1 93 ? 4.727 25.719 -2.637 1 81.88 93 ILE A CA 1
ATOM 770 C C . ILE A 1 93 ? 3.273 25.344 -2.352 1 81.88 93 ILE A C 1
ATOM 772 O O . ILE A 1 93 ? 2.893 25.141 -1.196 1 81.88 93 ILE A O 1
ATOM 776 N N . PHE A 1 94 ? 2.564 25.312 -3.408 1 85.69 94 PHE A N 1
ATOM 777 C CA . PHE A 1 94 ? 1.217 24.766 -3.357 1 85.69 94 PHE A CA 1
ATOM 778 C C . PHE A 1 94 ? 1.151 23.438 -4.102 1 85.69 94 PHE A C 1
ATOM 780 O O . PHE A 1 94 ? 1.645 23.312 -5.227 1 85.69 94 PHE A O 1
ATOM 787 N N . LEU A 1 95 ? 0.644 22.516 -3.34 1 90.31 95 LEU A N 1
ATOM 788 C CA . LEU A 1 95 ? 0.488 21.172 -3.883 1 90.31 95 LEU A CA 1
ATOM 789 C C . LEU A 1 95 ? -0.985 20.844 -4.102 1 90.31 95 LEU A C 1
ATOM 791 O O . LEU A 1 95 ? -1.828 21.156 -3.258 1 90.31 95 LEU A O 1
ATOM 795 N N . VAL A 1 96 ? -1.256 20.281 -5.238 1 91.88 96 VAL A N 1
ATOM 796 C CA . VAL A 1 96 ? -2.598 19.766 -5.508 1 91.88 96 VAL A CA 1
ATOM 797 C C . VAL A 1 96 ? -2.549 18.25 -5.684 1 91.88 96 VAL A C 1
ATOM 799 O O . VAL A 1 96 ? -1.811 17.75 -6.531 1 91.88 96 VAL A O 1
ATOM 802 N N . THR A 1 97 ? -3.33 17.578 -4.891 1 91.06 97 THR A N 1
ATOM 803 C CA . THR A 1 97 ? -3.361 16.125 -4.918 1 91.06 97 THR A CA 1
ATOM 804 C C . THR A 1 97 ? -4.129 15.625 -6.133 1 91.06 97 THR A C 1
ATOM 806 O O . THR A 1 97 ? -4.793 16.406 -6.82 1 91.06 97 THR A O 1
ATOM 809 N N . PRO A 1 98 ? -4.043 14.32 -6.445 1 83.5 98 PRO A N 1
ATOM 810 C CA . PRO A 1 98 ? -4.785 13.75 -7.574 1 83.5 98 PRO A CA 1
ATOM 811 C C . PRO A 1 98 ? -6.297 13.922 -7.434 1 83.5 98 PRO A C 1
ATOM 813 O O . PRO A 1 98 ? -7.012 13.953 -8.438 1 83.5 98 PRO A O 1
ATOM 816 N N . ASP A 1 99 ? -6.773 14.086 -6.23 1 86.38 99 ASP A N 1
ATOM 817 C CA . ASP A 1 99 ? -8.195 14.266 -5.98 1 86.38 99 ASP A CA 1
ATOM 818 C C . ASP A 1 99 ? -8.547 15.75 -5.855 1 86.38 99 ASP A C 1
ATOM 820 O O . ASP A 1 99 ? -9.602 16.094 -5.32 1 86.38 99 ASP A O 1
ATOM 824 N N . ASN A 1 100 ? -7.562 16.578 -6.164 1 90.81 100 ASN A N 1
ATOM 825 C CA . ASN A 1 100 ? -7.746 18.016 -6.297 1 90.81 100 ASN A CA 1
ATOM 826 C C . ASN A 1 100 ? -7.809 18.703 -4.934 1 90.81 100 ASN A C 1
ATOM 828 O O . ASN A 1 100 ? -8.5 19.719 -4.77 1 90.81 100 ASN A O 1
ATOM 832 N N . ILE A 1 101 ? -7.219 18.141 -3.941 1 95.38 101 ILE A N 1
ATOM 833 C CA . ILE A 1 101 ? -7.051 18.781 -2.643 1 95.38 101 ILE A CA 1
ATOM 834 C C . ILE A 1 101 ? -5.816 19.688 -2.672 1 95.38 101 ILE A C 1
ATOM 836 O O . ILE A 1 101 ? -4.758 19.281 -3.158 1 95.38 101 ILE A O 1
ATOM 840 N N . LYS A 1 102 ? -5.984 20.891 -2.203 1 94.88 102 LYS A N 1
ATOM 841 C CA . LYS A 1 102 ? -4.898 21.859 -2.191 1 94.88 102 LYS A CA 1
ATOM 842 C C . LYS A 1 102 ? -4.168 21.859 -0.85 1 94.88 102 LYS A C 1
ATOM 844 O O . LYS A 1 102 ? -4.805 21.891 0.206 1 94.88 102 LYS A O 1
ATOM 849 N N . LEU A 1 103 ? -2.871 21.812 -0.895 1 94.56 103 LEU A N 1
ATOM 850 C CA . LEU A 1 103 ? -2.037 21.859 0.302 1 94.56 103 LEU A CA 1
ATOM 851 C C . LEU A 1 103 ? -0.927 22.891 0.156 1 94.56 103 LEU A C 1
ATOM 853 O O . LEU A 1 103 ? -0.338 23.031 -0.918 1 94.56 103 LEU A O 1
ATOM 857 N N . TYR A 1 104 ? -0.739 23.562 1.185 1 91.25 104 TYR A N 1
ATOM 858 C CA . TYR A 1 104 ? 0.398 24.469 1.292 1 91.25 104 TYR A CA 1
ATOM 859 C C . TYR A 1 104 ? 1.561 23.812 2.02 1 91.25 104 TYR A C 1
ATOM 861 O O . TYR A 1 104 ? 1.371 23.188 3.068 1 91.25 104 TYR A O 1
ATOM 869 N N . ILE A 1 105 ? 2.672 23.906 1.337 1 80.69 105 ILE A N 1
ATOM 870 C CA . ILE A 1 105 ? 3.889 23.375 1.946 1 80.69 105 ILE A CA 1
ATOM 871 C C . ILE A 1 105 ? 4.91 24.5 2.115 1 80.69 105 ILE A C 1
ATOM 873 O O . ILE A 1 105 ? 5.305 25.141 1.139 1 80.69 105 ILE A O 1
ATOM 877 N N . ASP A 1 106 ? 5.234 24.812 3.305 1 72.12 106 ASP A N 1
ATOM 878 C CA . ASP A 1 106 ? 6.137 25.922 3.582 1 72.12 106 ASP A CA 1
ATOM 879 C C . ASP A 1 106 ? 7.547 25.625 3.072 1 72.12 106 ASP A C 1
ATOM 881 O O . ASP A 1 106 ? 8.211 26.5 2.514 1 72.12 106 ASP A O 1
ATOM 885 N N . SER A 1 107 ? 8.023 24.453 3.311 1 71.19 107 SER A N 1
ATOM 886 C CA . SER A 1 107 ? 9.344 24.016 2.871 1 71.19 107 SER A CA 1
ATOM 887 C C . SER A 1 107 ? 9.32 22.578 2.391 1 71.19 107 SER A C 1
ATOM 889 O O . SER A 1 107 ? 8.758 21.703 3.057 1 71.19 107 SER A O 1
ATOM 891 N N . ILE A 1 108 ? 9.875 22.438 1.197 1 67.81 108 ILE A N 1
ATOM 892 C CA . ILE A 1 108 ? 9.891 21.109 0.604 1 67.81 108 ILE A CA 1
ATOM 893 C C . ILE A 1 108 ? 10.68 20.156 1.496 1 67.81 108 ILE A C 1
ATOM 895 O O . ILE A 1 108 ? 10.453 18.938 1.473 1 67.81 108 ILE A O 1
ATOM 899 N N . ARG A 1 109 ? 11.555 20.734 2.293 1 64.06 109 ARG A N 1
ATOM 900 C CA . ARG A 1 109 ? 12.406 19.906 3.141 1 64.06 109 ARG A CA 1
ATOM 901 C C . ARG A 1 109 ? 11.648 19.438 4.379 1 64.06 109 ARG A C 1
ATOM 903 O O . ARG A 1 109 ? 12 18.422 4.984 1 64.06 109 ARG A O 1
ATOM 910 N N . LEU A 1 110 ? 10.641 20.219 4.496 1 62.78 110 LEU A N 1
ATOM 911 C CA . LEU A 1 110 ? 10.016 19.984 5.797 1 62.78 110 LEU A CA 1
ATOM 912 C C . LEU A 1 110 ? 8.812 19.062 5.672 1 62.78 110 LEU A C 1
ATOM 914 O O . LEU A 1 110 ? 8.305 18.562 6.676 1 62.78 110 LEU A O 1
ATOM 918 N N . ILE A 1 111 ? 8.5 18.781 4.438 1 73.81 111 ILE A N 1
ATOM 919 C CA . ILE A 1 111 ? 7.316 17.953 4.25 1 73.81 111 ILE A CA 1
ATOM 920 C C . ILE A 1 111 ? 7.715 16.484 4.254 1 73.81 111 ILE A C 1
ATOM 922 O O . ILE A 1 111 ? 8.758 16.109 3.713 1 73.81 111 ILE A O 1
ATOM 926 N N . ASP A 1 112 ? 6.949 15.688 4.93 1 81.62 112 ASP A N 1
ATOM 927 C CA . ASP A 1 112 ? 7.09 14.242 4.836 1 81.62 112 ASP A CA 1
ATOM 928 C C . ASP A 1 112 ? 6.363 13.695 3.605 1 81.62 112 ASP A C 1
ATOM 930 O O . ASP A 1 112 ? 5.172 13.391 3.67 1 81.62 112 ASP A O 1
ATOM 934 N N . TRP A 1 113 ? 7.074 13.547 2.582 1 81.69 113 TRP A N 1
ATOM 935 C CA . TRP A 1 113 ? 6.523 13.117 1.301 1 81.69 113 TRP A CA 1
ATOM 936 C C . TRP A 1 113 ? 5.891 11.734 1.417 1 81.69 113 TRP A C 1
ATOM 938 O O . TRP A 1 113 ? 4.898 11.438 0.75 1 81.69 113 TRP A O 1
ATOM 948 N N . THR A 1 114 ? 6.504 10.961 2.229 1 85.56 114 THR A N 1
ATOM 949 C CA . THR A 1 114 ? 6.008 9.602 2.385 1 85.56 114 THR A CA 1
ATOM 950 C C . THR A 1 114 ? 4.562 9.602 2.879 1 85.56 114 THR A C 1
ATOM 952 O O . THR A 1 114 ? 3.736 8.82 2.402 1 85.56 114 THR A O 1
ATOM 955 N N . VAL A 1 115 ? 4.281 10.531 3.742 1 89.75 115 VAL A N 1
ATOM 956 C CA . VAL A 1 115 ? 2.941 10.625 4.32 1 89.75 115 VAL A CA 1
ATOM 957 C C . VAL A 1 115 ? 1.937 11 3.234 1 89.75 115 VAL A C 1
ATOM 959 O O . VAL A 1 115 ? 0.845 10.43 3.166 1 89.75 115 VAL A O 1
ATOM 962 N N . LEU A 1 116 ? 2.309 11.93 2.381 1 89.69 116 LEU A N 1
ATOM 963 C CA . LEU A 1 116 ? 1.406 12.367 1.324 1 89.69 116 LEU A CA 1
ATOM 964 C C . LEU A 1 116 ? 1.195 11.266 0.292 1 89.69 116 LEU A C 1
ATOM 966 O O . LEU A 1 116 ? 0.077 11.062 -0.185 1 89.69 116 LEU A O 1
ATOM 970 N N . LEU A 1 117 ? 2.266 10.578 -0.036 1 89.5 117 LEU A N 1
ATOM 971 C CA . LEU A 1 117 ? 2.145 9.461 -0.969 1 89.5 117 LEU A CA 1
ATOM 972 C C . LEU A 1 117 ? 1.244 8.375 -0.399 1 89.5 117 LEU A C 1
ATOM 974 O O . LEU A 1 117 ? 0.393 7.832 -1.109 1 89.5 117 LEU A O 1
ATOM 978 N N . GLU A 1 118 ? 1.428 8.047 0.842 1 93.19 118 GLU A N 1
ATOM 979 C CA . GLU A 1 118 ? 0.637 7.031 1.522 1 93.19 118 GLU A CA 1
ATOM 980 C C . GLU A 1 118 ? -0.852 7.359 1.475 1 93.19 118 GLU A C 1
ATOM 982 O O . GLU A 1 118 ? -1.684 6.477 1.252 1 93.19 118 GLU A O 1
ATOM 987 N N . THR A 1 119 ? -1.129 8.656 1.647 1 93.62 119 THR A N 1
ATOM 988 C CA . THR A 1 119 ? -2.518 9.086 1.749 1 93.62 119 THR A CA 1
ATOM 989 C C . THR A 1 119 ? -3.166 9.148 0.369 1 93.62 119 THR A C 1
ATOM 991 O O . THR A 1 119 ? -4.254 8.609 0.163 1 93.62 119 THR A O 1
ATOM 994 N N . TRP A 1 120 ? -2.449 9.68 -0.568 1 92.56 120 TRP A N 1
ATOM 995 C CA . TRP A 1 120 ? -3.154 10.086 -1.777 1 92.56 120 TRP A CA 1
ATOM 996 C C . TRP A 1 120 ? -2.822 9.156 -2.941 1 92.56 120 TRP A C 1
ATOM 998 O O . TRP A 1 120 ? -3.525 9.148 -3.955 1 92.56 120 TRP A O 1
ATOM 1008 N N . LEU A 1 121 ? -1.709 8.438 -2.838 1 91.5 121 LEU A N 1
ATOM 1009 C CA . LEU A 1 121 ? -1.343 7.578 -3.955 1 91.5 121 LEU A CA 1
ATOM 1010 C C . LEU A 1 121 ? -1.479 6.105 -3.574 1 91.5 121 LEU A C 1
ATOM 1012 O O . LEU A 1 121 ? -2.066 5.32 -4.316 1 91.5 121 LEU A O 1
ATOM 1016 N N . TYR A 1 122 ? -0.981 5.754 -2.412 1 91.94 122 TYR A N 1
ATOM 1017 C CA . TYR A 1 122 ? -1.087 4.367 -1.973 1 91.94 122 TYR A CA 1
ATOM 1018 C C . TYR A 1 122 ? -2.451 4.094 -1.35 1 91.94 122 TYR A C 1
ATOM 1020 O O . TYR A 1 122 ? -2.863 2.938 -1.222 1 91.94 122 TYR A O 1
ATOM 1028 N N . ASP A 1 123 ? -3.076 5.117 -0.851 1 92.75 123 ASP A N 1
ATOM 1029 C CA . ASP A 1 123 ? -4.438 5.082 -0.332 1 92.75 123 ASP A CA 1
ATOM 1030 C C . ASP A 1 123 ? -4.547 4.148 0.87 1 92.75 123 ASP A C 1
ATOM 1032 O O . ASP A 1 123 ? -5.492 3.365 0.97 1 92.75 123 ASP A O 1
ATOM 1036 N N . ILE A 1 124 ? -3.572 4.219 1.767 1 92.88 124 ILE A N 1
ATOM 1037 C CA . ILE A 1 124 ? -3.479 3.291 2.889 1 92.88 124 ILE A CA 1
ATOM 1038 C C . ILE A 1 124 ? -4.59 3.586 3.896 1 92.88 124 ILE A C 1
ATOM 1040 O O . ILE A 1 124 ? -4.867 2.77 4.777 1 92.88 124 ILE A O 1
ATOM 1044 N N . HIS A 1 125 ? -5.254 4.746 3.799 1 95.06 125 HIS A N 1
ATOM 1045 C CA . HIS A 1 125 ? -6.258 5.172 4.77 1 95.06 125 HIS A CA 1
ATOM 1046 C C . HIS A 1 125 ? -7.668 4.875 4.273 1 95.06 125 HIS A C 1
ATOM 1048 O O . HIS A 1 125 ? -8.648 5.25 4.918 1 95.06 125 HIS A O 1
ATOM 1054 N N . PHE A 1 126 ? -7.828 4.211 3.193 1 93 126 PHE A N 1
ATOM 1055 C CA . PHE A 1 126 ? -9.133 3.932 2.607 1 93 126 PHE A CA 1
ATOM 1056 C C . PHE A 1 126 ? -10.039 3.227 3.611 1 93 126 PHE A C 1
ATOM 1058 O O . PHE A 1 126 ? -9.602 2.309 4.309 1 93 126 PHE A O 1
ATOM 1065 N N . LEU A 1 127 ? -11.258 3.67 3.686 1 93.56 127 LEU A N 1
ATOM 1066 C CA . LEU A 1 127 ? -12.281 3.047 4.52 1 93.56 127 LEU A CA 1
ATOM 1067 C C . LEU A 1 127 ? -13.477 2.602 3.68 1 93.56 127 LEU A C 1
ATOM 1069 O O . LEU A 1 127 ? -13.961 1.479 3.828 1 93.56 127 LEU A O 1
ATOM 1073 N N . ASP A 1 128 ? -13.906 3.475 2.852 1 91.44 128 ASP A N 1
ATOM 1074 C CA . ASP A 1 128 ? -15.062 3.264 1.986 1 91.44 128 ASP A CA 1
ATOM 1075 C C . ASP A 1 128 ? -15.141 4.328 0.896 1 91.44 128 ASP A C 1
ATOM 1077 O O . ASP A 1 128 ? -14.492 5.371 0.996 1 91.44 128 ASP A O 1
ATOM 1081 N N . PHE A 1 129 ? -15.906 4.043 -0.128 1 88.56 129 PHE A N 1
ATOM 1082 C CA . PHE A 1 129 ? -16.062 4.965 -1.245 1 88.56 129 PHE A CA 1
ATOM 1083 C C . PHE A 1 129 ? -16.875 6.184 -0.826 1 88.56 129 PHE A C 1
ATOM 1085 O O . PHE A 1 129 ? -16.703 7.27 -1.379 1 88.56 129 PHE A O 1
ATOM 1092 N N . ASN A 1 130 ? -17.734 5.965 0.075 1 92.75 130 ASN A N 1
ATOM 1093 C CA . ASN A 1 130 ? -18.609 7.012 0.586 1 92.75 130 ASN A CA 1
ATOM 1094 C C . ASN A 1 130 ? -18.641 7.016 2.111 1 92.75 130 ASN A C 1
ATOM 1096 O O . ASN A 1 130 ? -19.109 6.055 2.729 1 92.75 130 ASN A O 1
ATOM 1100 N N . LEU A 1 131 ? -18.234 8.203 2.678 1 97.25 131 LEU A N 1
ATOM 1101 C CA . LEU A 1 131 ? -18.156 8.289 4.133 1 97.25 131 LEU A CA 1
ATOM 1102 C C . LEU A 1 131 ? -19.219 9.258 4.672 1 97.25 131 LEU A C 1
ATOM 1104 O O . LEU A 1 131 ? -19.031 9.844 5.738 1 97.25 131 LEU A O 1
ATOM 1108 N N . ASN A 1 132 ? -20.281 9.383 3.916 1 97.19 132 ASN A N 1
ATOM 1109 C CA . ASN A 1 132 ? -21.375 10.227 4.395 1 97.19 132 ASN A CA 1
ATOM 1110 C C . ASN A 1 132 ? -21.922 9.734 5.734 1 97.19 132 ASN A C 1
ATOM 1112 O O . ASN A 1 132 ? -22.172 8.539 5.91 1 97.19 132 ASN A O 1
ATOM 1116 N N . ARG A 1 133 ? -22.016 10.656 6.703 1 98.06 133 ARG A N 1
ATOM 1117 C CA . ARG A 1 133 ? -22.531 10.438 8.055 1 98.06 133 ARG A CA 1
ATOM 1118 C C . ARG A 1 133 ? -21.562 9.602 8.875 1 98.06 133 ARG A C 1
ATOM 1120 O O . ARG A 1 133 ? -21.953 8.945 9.844 1 98.06 133 ARG A O 1
ATOM 1127 N N . TRP A 1 134 ? -20.328 9.539 8.414 1 98.69 134 TRP A N 1
ATOM 1128 C CA . TRP A 1 134 ? -19.297 8.93 9.25 1 98.69 134 TRP A CA 1
ATOM 1129 C C . TRP A 1 134 ? -18.594 9.969 10.102 1 98.69 134 TRP A C 1
ATOM 1131 O O . TRP A 1 134 ? -18.438 11.125 9.688 1 98.69 134 TRP A O 1
ATOM 1141 N N . PHE A 1 135 ? -18.281 9.594 11.289 1 98.81 135 PHE A N 1
ATOM 1142 C CA . PHE A 1 135 ? -17.438 10.367 12.195 1 98.81 135 PHE A CA 1
ATOM 1143 C C . PHE A 1 135 ? -16.031 9.797 12.25 1 98.81 135 PHE A C 1
ATOM 1145 O O . PHE A 1 135 ? -15.844 8.594 12.469 1 98.81 135 PHE A O 1
ATOM 1152 N N . ILE A 1 136 ? -15 10.625 12.023 1 98.88 136 ILE A N 1
ATOM 1153 C CA . ILE A 1 136 ? -13.609 10.18 12.117 1 98.88 136 ILE A CA 1
ATOM 1154 C C . ILE A 1 136 ? -12.867 11.031 13.148 1 98.88 136 ILE A C 1
ATOM 1156 O O . ILE A 1 136 ? -12.812 12.258 13.023 1 98.88 136 ILE A O 1
ATOM 1160 N N . LEU A 1 137 ? -12.414 10.438 14.164 1 98.88 137 LEU A N 1
ATOM 1161 C CA . LEU A 1 137 ? -11.438 11.047 15.055 1 98.88 137 LEU A CA 1
ATOM 1162 C C . LEU A 1 137 ? -10.016 10.758 14.586 1 98.88 137 LEU A C 1
ATOM 1164 O O . LEU A 1 137 ? -9.531 9.633 14.711 1 98.88 137 LEU A O 1
ATOM 1168 N N . ASP A 1 138 ? -9.344 11.75 14.008 1 98.69 138 ASP A N 1
ATOM 1169 C CA . ASP A 1 138 ? -8.016 11.648 13.422 1 98.69 138 ASP A CA 1
ATOM 1170 C C . ASP A 1 138 ? -6.945 12.156 14.383 1 98.69 138 ASP A C 1
ATOM 1172 O O . ASP A 1 138 ? -6.652 13.352 14.414 1 98.69 138 ASP A O 1
ATOM 1176 N N . ILE A 1 139 ? -6.348 11.258 15.117 1 97.88 139 ILE A N 1
ATOM 1177 C CA . ILE A 1 139 ? -5.281 11.602 16.062 1 97.88 139 ILE A CA 1
ATOM 1178 C C . ILE A 1 139 ? -3.934 11.547 15.344 1 97.88 139 ILE A C 1
ATOM 1180 O O . ILE A 1 139 ? -3.502 10.484 14.898 1 97.88 139 ILE A O 1
ATOM 1184 N N . GLY A 1 140 ? -3.25 12.609 15.32 1 95.69 140 GLY A N 1
ATOM 1185 C CA . GLY A 1 140 ? -2.068 12.766 14.492 1 95.69 140 GLY A CA 1
ATOM 1186 C C . GLY A 1 140 ? -2.389 13.234 13.086 1 95.69 140 GLY A C 1
ATOM 1187 O O . GLY A 1 140 ? -1.973 12.602 12.109 1 95.69 140 GLY A O 1
ATOM 1188 N N . ALA A 1 141 ? -3.01 14.375 13.039 1 96.69 141 ALA A N 1
ATOM 1189 C CA . ALA A 1 141 ? -3.568 14.844 11.773 1 96.69 141 ALA A CA 1
ATOM 1190 C C . ALA A 1 141 ? -2.531 15.625 10.969 1 96.69 141 ALA A C 1
ATOM 1192 O O . ALA A 1 141 ? -2.801 16.062 9.852 1 96.69 141 ALA A O 1
ATOM 1193 N N . TYR A 1 142 ? -1.338 15.852 11.516 1 93.38 142 TYR A N 1
ATOM 1194 C CA . TYR A 1 142 ? -0.226 16.484 10.82 1 93.38 142 TYR A CA 1
ATOM 1195 C C . TYR A 1 142 ? -0.661 17.812 10.195 1 93.38 142 TYR A C 1
ATOM 1197 O O . TYR A 1 142 ? -1.157 18.703 10.891 1 93.38 142 TYR A O 1
ATOM 1205 N N . ILE A 1 143 ? -0.554 17.969 8.984 1 93.75 143 ILE A N 1
ATOM 1206 C CA . ILE A 1 143 ? -0.864 19.25 8.344 1 93.75 143 ILE A CA 1
ATOM 1207 C C . ILE A 1 143 ? -2.279 19.203 7.777 1 93.75 143 ILE A C 1
ATOM 1209 O O . ILE A 1 143 ? -2.631 20.016 6.914 1 93.75 143 ILE A O 1
ATOM 1213 N N . GLY A 1 144 ? -3.076 18.234 8.141 1 96.75 144 GLY A N 1
ATOM 1214 C CA . GLY A 1 144 ? -4.473 18.141 7.75 1 96.75 144 GLY A CA 1
ATOM 1215 C C . GLY A 1 144 ? -4.684 17.281 6.516 1 96.75 144 GLY A C 1
ATOM 1216 O O . GLY A 1 144 ? -5.781 17.25 5.957 1 96.75 144 GLY A O 1
ATOM 1217 N N . ASP A 1 145 ? -3.658 16.562 6.086 1 95.19 145 ASP A N 1
ATOM 1218 C CA . ASP A 1 145 ? -3.719 15.766 4.859 1 95.19 145 ASP A CA 1
ATOM 1219 C C . ASP A 1 145 ? -4.758 14.656 4.973 1 95.19 145 ASP A C 1
ATOM 1221 O O . ASP A 1 145 ? -5.648 14.539 4.133 1 95.19 145 ASP A O 1
ATOM 1225 N N . THR A 1 146 ? -4.738 13.906 6.09 1 97.44 146 THR A N 1
ATOM 1226 C CA . THR A 1 146 ? -5.695 12.812 6.25 1 97.44 146 THR A CA 1
ATOM 1227 C C . THR A 1 146 ? -7.09 13.359 6.562 1 97.44 146 THR A C 1
ATOM 1229 O O . THR A 1 146 ? -8.094 12.781 6.141 1 97.44 146 THR A O 1
ATOM 1232 N N . ALA A 1 147 ? -7.133 14.461 7.309 1 98.5 147 ALA A N 1
ATOM 1233 C CA . ALA A 1 147 ? -8.43 15.078 7.59 1 98.5 147 ALA A CA 1
ATOM 1234 C C . ALA A 1 147 ? -9.133 15.484 6.301 1 98.5 147 ALA A C 1
ATOM 1236 O O . ALA A 1 147 ? -10.32 15.195 6.113 1 98.5 147 ALA A O 1
ATOM 1237 N N . LEU A 1 148 ? -8.391 16.109 5.422 1 98.31 148 LEU A N 1
ATOM 1238 C CA . LEU A 1 148 ? -8.945 16.531 4.141 1 98.31 148 LEU A CA 1
ATOM 1239 C C . LEU A 1 148 ? -9.297 15.328 3.271 1 98.31 148 LEU A C 1
ATOM 1241 O O . LEU A 1 148 ? -10.289 15.359 2.539 1 98.31 148 LEU A O 1
ATOM 1245 N N . TYR A 1 149 ? -8.516 14.312 3.381 1 97.62 149 TYR A N 1
ATOM 1246 C CA . TYR A 1 149 ? -8.789 13.07 2.666 1 97.62 149 TYR A CA 1
ATOM 1247 C C . TYR A 1 149 ? -10.156 12.516 3.041 1 97.62 149 TYR A C 1
ATOM 1249 O O . TYR A 1 149 ? -10.984 12.242 2.166 1 97.62 149 TYR A O 1
ATOM 1257 N N . TYR A 1 150 ? -10.422 12.398 4.336 1 98.44 150 TYR A N 1
ATOM 1258 C CA . TYR A 1 150 ? -11.672 11.82 4.805 1 98.44 150 TYR A CA 1
ATOM 1259 C C . TYR A 1 150 ? -12.836 12.773 4.559 1 98.44 150 TYR A C 1
ATOM 1261 O O . TYR A 1 150 ? -13.93 12.344 4.168 1 98.44 150 TYR A O 1
ATOM 1269 N N . ALA A 1 151 ? -12.578 14.039 4.766 1 98.56 151 ALA A N 1
ATOM 1270 C CA . ALA A 1 151 ? -13.633 15.023 4.543 1 98.56 151 ALA A CA 1
ATOM 1271 C C . ALA A 1 151 ? -14.07 15.039 3.082 1 98.56 151 ALA A C 1
ATOM 1273 O O . ALA A 1 151 ? -15.258 15.195 2.785 1 98.56 151 ALA A O 1
ATOM 1274 N N . SER A 1 152 ? -13.133 14.906 2.191 1 96.88 152 SER A N 1
ATOM 1275 C CA . SER A 1 152 ? -13.422 14.93 0.763 1 96.88 152 SER A CA 1
ATOM 1276 C C . SER A 1 152 ? -14.289 13.742 0.353 1 96.88 152 SER A C 1
ATOM 1278 O O . SER A 1 152 ? -14.883 13.742 -0.725 1 96.88 152 SER A O 1
ATOM 1280 N N . LYS A 1 153 ? -14.414 12.789 1.213 1 95.56 153 LYS A N 1
ATOM 1281 C CA . LYS A 1 153 ? -15.227 11.609 0.941 1 95.56 153 LYS A CA 1
ATOM 1282 C C . LYS A 1 153 ? -16.547 11.672 1.701 1 95.56 153 LYS A C 1
ATOM 1284 O O . LYS A 1 153 ? -17.328 10.711 1.687 1 95.56 153 LYS A O 1
ATOM 1289 N N . GLY A 1 154 ? -16.703 12.727 2.51 1 97.62 154 GLY A N 1
ATOM 1290 C CA . GLY A 1 154 ? -18.016 12.977 3.082 1 97.62 154 GLY A CA 1
ATOM 1291 C C . GLY A 1 154 ? -18.031 12.938 4.598 1 97.62 154 GLY A C 1
ATOM 1292 O O . GLY A 1 154 ? -19 13.336 5.23 1 97.62 154 GLY A O 1
ATOM 1293 N N . ALA A 1 155 ? -16.969 12.57 5.242 1 98.69 155 ALA A N 1
ATOM 1294 C CA . ALA A 1 155 ? -16.953 12.352 6.688 1 98.69 155 ALA A CA 1
ATOM 1295 C C . ALA A 1 155 ? -16.875 13.68 7.438 1 98.69 155 ALA A C 1
ATOM 1297 O O . ALA A 1 155 ? -16.422 14.688 6.887 1 98.69 155 ALA A O 1
ATOM 1298 N N . PHE A 1 156 ? -17.391 13.672 8.625 1 98.81 156 PHE A N 1
ATOM 1299 C CA . PHE A 1 156 ? -17.047 14.688 9.609 1 98.81 156 PHE A CA 1
ATOM 1300 C C . PHE A 1 156 ? -15.805 14.289 10.391 1 98.81 156 PHE A C 1
ATOM 1302 O O . PHE A 1 156 ? -15.742 13.188 10.945 1 98.81 156 PHE A O 1
ATOM 1309 N N . VAL A 1 157 ? -14.805 15.164 10.406 1 98.94 157 VAL A N 1
ATOM 1310 C CA . VAL A 1 157 ? -13.508 14.773 10.953 1 98.94 157 VAL A CA 1
ATOM 1311 C C . VAL A 1 157 ? -13.141 15.703 12.109 1 98.94 157 VAL A C 1
ATOM 1313 O O . VAL A 1 157 ? -13.172 16.922 11.961 1 98.94 157 VAL A O 1
ATOM 1316 N N . VAL A 1 158 ? -12.891 15.148 13.258 1 98.94 158 VAL A N 1
ATOM 1317 C CA . VAL A 1 158 ? -12.148 15.859 14.289 1 98.94 158 VAL A CA 1
ATOM 1318 C C . VAL A 1 158 ? -10.656 15.578 14.141 1 98.94 158 VAL A C 1
ATOM 1320 O O . VAL A 1 158 ? -10.211 14.438 14.312 1 98.94 158 VAL A O 1
ATOM 1323 N N . ALA A 1 159 ? -9.898 16.578 13.773 1 98.81 159 ALA A N 1
ATOM 1324 C CA . ALA A 1 159 ? -8.484 16.438 13.453 1 98.81 159 ALA A CA 1
ATOM 1325 C C . ALA A 1 159 ? -7.609 16.938 14.602 1 98.81 159 ALA A C 1
ATOM 1327 O O . ALA A 1 159 ? -7.57 18.141 14.883 1 98.81 159 ALA A O 1
ATOM 1328 N N . VAL A 1 160 ? -6.848 16.062 15.203 1 98.25 160 VAL A N 1
ATOM 1329 C CA . VAL A 1 160 ? -6.09 16.375 16.406 1 98.25 160 VAL A CA 1
ATOM 1330 C C . VAL A 1 160 ? -4.594 16.344 16.094 1 98.25 160 VAL A C 1
ATOM 1332 O O . VAL A 1 160 ? -4.066 15.344 15.625 1 98.25 160 VAL A O 1
ATOM 1335 N N . GLU A 1 161 ? -3.943 17.422 16.328 1 96.56 161 GLU A N 1
ATOM 1336 C CA . GLU A 1 161 ? -2.512 17.578 16.094 1 96.56 161 GLU A CA 1
ATOM 1337 C C . GLU A 1 161 ? -1.848 18.359 17.219 1 96.56 161 GLU A C 1
ATOM 1339 O O . GLU A 1 161 ? -2.262 19.469 17.531 1 96.56 161 GLU A O 1
ATOM 1344 N N . PRO A 1 162 ? -0.812 17.797 17.844 1 94.12 162 PRO A N 1
ATOM 1345 C CA . PRO A 1 162 ? -0.232 18.453 19.016 1 94.12 162 PRO A CA 1
ATOM 1346 C C . PRO A 1 162 ? 0.788 19.516 18.641 1 94.12 162 PRO A C 1
ATOM 1348 O O . PRO A 1 162 ? 0.953 20.5 19.375 1 94.12 162 PRO A O 1
ATOM 1351 N N . ALA A 1 163 ? 1.577 19.359 17.641 1 90.69 163 ALA A N 1
ATOM 1352 C CA . ALA A 1 163 ? 2.633 20.297 17.281 1 90.69 163 ALA A CA 1
ATOM 1353 C C . ALA A 1 163 ? 2.047 21.594 16.734 1 90.69 163 ALA A C 1
ATOM 1355 O O . ALA A 1 163 ? 1.378 21.594 15.695 1 90.69 163 ALA A O 1
ATOM 1356 N N . PRO A 1 164 ? 2.342 22.719 17.297 1 92.06 164 PRO A N 1
ATOM 1357 C CA . PRO A 1 164 ? 1.729 23.984 16.906 1 92.06 164 PRO A CA 1
ATOM 1358 C C . PRO A 1 164 ? 2.014 24.344 15.445 1 92.06 164 PRO A C 1
ATOM 1360 O O . PRO A 1 164 ? 1.125 24.828 14.742 1 92.06 164 PRO A O 1
ATOM 1363 N N . LYS A 1 165 ? 3.17 24.078 14.992 1 87.94 165 LYS A N 1
ATOM 1364 C CA . LYS A 1 165 ? 3.52 24.422 13.617 1 87.94 165 LYS A CA 1
ATOM 1365 C C . LYS A 1 165 ? 2.715 23.594 12.625 1 87.94 165 LYS A C 1
ATOM 1367 O O . LYS A 1 165 ? 2.236 24.109 11.609 1 87.94 165 LYS A O 1
ATOM 1372 N N . HIS A 1 166 ? 2.594 22.312 12.898 1 91.25 166 HIS A N 1
ATOM 1373 C CA . HIS A 1 166 ? 1.765 21.453 12.062 1 91.25 166 HIS A CA 1
ATOM 1374 C C . HIS A 1 166 ? 0.301 21.875 12.117 1 91.25 166 HIS A C 1
ATOM 1376 O O . HIS A 1 166 ? -0.378 21.891 11.086 1 91.25 166 HIS A O 1
ATOM 1382 N N . PHE A 1 167 ? -0.122 22.219 13.305 1 94.38 167 PHE A N 1
ATOM 1383 C CA . PHE A 1 167 ? -1.506 22.641 13.508 1 94.38 167 PHE A CA 1
ATOM 1384 C C . PHE A 1 167 ? -1.819 23.891 12.695 1 94.38 167 PHE A C 1
ATOM 1386 O O . PHE A 1 167 ? -2.867 23.984 12.055 1 94.38 167 PHE A O 1
ATOM 1393 N N . GLU A 1 168 ? -0.898 24.828 12.719 1 93.94 168 GLU A N 1
ATOM 1394 C CA . GLU A 1 168 ? -1.075 26.062 11.953 1 93.94 168 GLU A CA 1
ATOM 139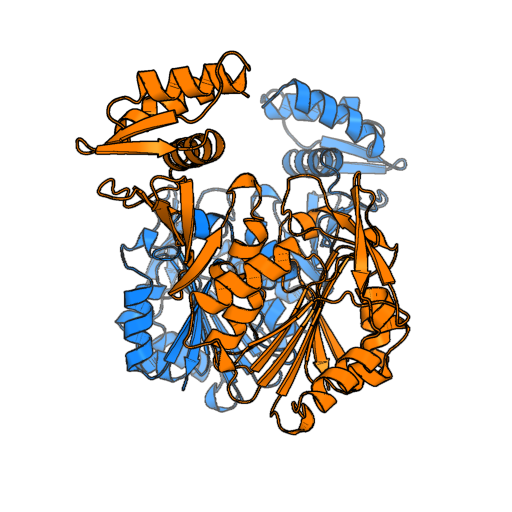5 C C . GLU A 1 168 ? -1.174 25.766 10.461 1 93.94 168 GLU A C 1
ATOM 1397 O O . GLU A 1 168 ? -1.998 26.359 9.758 1 93.94 168 GLU A O 1
ATOM 1402 N N . LEU A 1 169 ? -0.332 24.875 9.984 1 92.88 169 LEU A N 1
ATOM 1403 C CA . LEU A 1 169 ? -0.379 24.484 8.586 1 92.88 169 LEU A CA 1
ATOM 1404 C C . LEU A 1 169 ? -1.688 23.766 8.266 1 92.88 169 LEU A C 1
ATOM 1406 O O . LEU A 1 169 ? -2.236 23.922 7.172 1 92.88 169 LEU A O 1
ATOM 1410 N N . MET A 1 170 ? -2.156 22.984 9.219 1 96 170 MET A N 1
ATOM 1411 C CA . MET A 1 170 ? -3.443 22.328 9.047 1 96 170 MET A CA 1
ATOM 1412 C C . MET A 1 170 ? -4.562 23.344 8.844 1 96 170 MET A C 1
ATOM 1414 O O . MET A 1 170 ? -5.379 23.203 7.934 1 96 170 MET A O 1
ATOM 1418 N N . LEU A 1 171 ? -4.531 24.375 9.672 1 97.69 171 LEU A N 1
ATOM 1419 C CA . LEU A 1 171 ? -5.547 25.406 9.539 1 97.69 171 LEU A CA 1
ATOM 1420 C C . LEU A 1 171 ? -5.461 26.078 8.172 1 97.69 171 LEU A C 1
ATOM 1422 O O . LEU A 1 171 ? -6.488 26.328 7.535 1 97.69 171 LEU A O 1
ATOM 1426 N N . LYS A 1 172 ? -4.262 26.344 7.77 1 95.56 172 LYS A N 1
ATOM 1427 C CA . LYS A 1 172 ? -4.059 26.938 6.457 1 95.56 172 LYS A CA 1
ATOM 1428 C C . LYS A 1 172 ? -4.59 26.031 5.348 1 95.56 172 LYS A C 1
ATOM 1430 O O . LYS A 1 172 ? -5.285 26.484 4.441 1 95.56 172 LYS A O 1
ATOM 1435 N N . ASN A 1 173 ? -4.324 24.75 5.426 1 96.69 173 ASN A N 1
ATOM 1436 C CA . ASN A 1 173 ? -4.723 23.797 4.395 1 96.69 173 ASN A CA 1
ATOM 1437 C C . ASN A 1 173 ? -6.234 23.609 4.363 1 96.69 173 ASN A C 1
ATOM 1439 O O . ASN A 1 173 ? -6.828 23.484 3.289 1 96.69 173 ASN A O 1
ATOM 1443 N N . ILE A 1 174 ? -6.836 23.594 5.555 1 98.19 174 ILE A N 1
ATOM 1444 C CA . ILE A 1 174 ? -8.289 23.547 5.609 1 98.19 174 ILE A CA 1
ATOM 1445 C C . ILE A 1 174 ? -8.875 24.797 4.926 1 98.19 174 ILE A C 1
ATOM 1447 O O . ILE A 1 174 ? -9.828 24.688 4.156 1 98.19 174 ILE A O 1
ATOM 1451 N N . GLY A 1 175 ? -8.242 25.922 5.145 1 97.88 175 GLY A N 1
ATOM 1452 C CA . GLY A 1 175 ? -8.672 27.172 4.539 1 97.88 175 GLY A CA 1
ATOM 1453 C C . GLY A 1 175 ? -8.555 27.172 3.029 1 97.88 175 GLY A C 1
ATOM 1454 O O . GLY A 1 175 ? -9.328 27.828 2.34 1 97.88 175 GLY A O 1
ATOM 1455 N N . LEU A 1 176 ? -7.629 26.438 2.479 1 96.56 176 LEU A N 1
ATOM 1456 C CA . LEU A 1 176 ? -7.402 26.359 1.039 1 96.56 176 LEU A CA 1
ATOM 1457 C C . LEU A 1 176 ? -8.469 25.5 0.366 1 96.56 176 LEU A C 1
ATOM 1459 O O . LEU A 1 176 ? -8.57 25.484 -0.863 1 96.56 176 LEU A O 1
ATOM 1463 N N . ASN A 1 177 ? -9.234 24.781 1.173 1 97.88 177 ASN A N 1
ATOM 1464 C CA . ASN A 1 177 ? -10.312 23.922 0.705 1 97.88 177 ASN A CA 1
ATOM 1465 C C . ASN A 1 177 ? -11.633 24.25 1.396 1 97.88 177 ASN A C 1
ATOM 1467 O O . ASN A 1 177 ? -12.148 23.438 2.17 1 97.88 177 ASN A O 1
ATOM 1471 N N . PRO A 1 178 ? -12.219 25.328 1.101 1 97.5 178 PRO A N 1
ATOM 1472 C CA . PRO A 1 178 ? -13.359 25.844 1.863 1 97.5 178 PRO A CA 1
ATOM 1473 C C . PRO A 1 178 ? -14.562 24.906 1.829 1 97.5 178 PRO A C 1
ATOM 1475 O O . PRO A 1 178 ? -15.391 24.922 2.748 1 97.5 178 PRO A O 1
ATOM 1478 N N . GLU A 1 179 ? -14.703 24.062 0.85 1 96.88 179 GLU A N 1
ATOM 1479 C CA . GLU A 1 179 ? -15.836 23.156 0.73 1 96.88 179 GLU A CA 1
ATOM 1480 C C . GLU A 1 179 ? -15.836 22.125 1.858 1 96.88 179 GLU A C 1
ATOM 1482 O O . GLU A 1 179 ? -16.859 21.516 2.15 1 96.88 179 GLU A O 1
ATOM 1487 N N . PHE A 1 180 ? -14.672 22.031 2.508 1 97.62 180 PHE A N 1
ATOM 1488 C CA . PHE A 1 180 ? -14.578 21 3.541 1 97.62 180 PHE A CA 1
ATOM 1489 C C . PHE A 1 180 ? -14.453 21.641 4.922 1 97.62 180 PHE A C 1
ATOM 1491 O O . PHE A 1 180 ? -14.391 20.938 5.93 1 97.62 180 PHE A O 1
ATOM 1498 N N . LYS A 1 181 ? -14.438 22.938 5.074 1 97.38 181 LYS A N 1
ATOM 1499 C CA . LYS A 1 181 ? -14.195 23.656 6.312 1 97.38 181 LYS A CA 1
ATOM 1500 C C . LYS A 1 181 ? -15.203 23.266 7.391 1 97.38 181 LYS A C 1
ATOM 1502 O O . LYS A 1 181 ? -14.836 23.094 8.555 1 97.38 181 LYS A O 1
ATOM 1507 N N . THR A 1 182 ? -16.438 23.047 6.957 1 97.25 182 THR A N 1
ATOM 1508 C CA . THR A 1 182 ? -17.484 22.75 7.926 1 97.25 182 THR A CA 1
ATOM 1509 C C . THR A 1 182 ? -17.453 21.281 8.336 1 97.25 182 THR A C 1
ATOM 1511 O O . THR A 1 182 ? -18.109 20.875 9.289 1 97.25 182 THR A O 1
ATOM 1514 N N . LYS A 1 183 ? -16.625 20.484 7.656 1 98.31 183 LYS A N 1
ATOM 1515 C CA . LYS A 1 183 ? -16.578 19.047 7.934 1 98.31 183 LYS A CA 1
ATOM 1516 C C . LYS A 1 183 ? -15.383 18.719 8.828 1 98.31 183 LYS A C 1
ATOM 1518 O O . LYS A 1 183 ? -15.211 17.562 9.234 1 98.31 183 LYS A O 1
ATOM 1523 N N . ILE A 1 184 ? -14.547 19.688 9.141 1 98.81 184 ILE A N 1
ATOM 1524 C CA . ILE A 1 184 ? -13.336 19.406 9.906 1 98.81 184 ILE A CA 1
ATOM 1525 C C . ILE A 1 184 ? -13.281 20.297 11.141 1 98.81 184 ILE A C 1
ATOM 1527 O O . ILE A 1 184 ? -13.43 21.516 11.047 1 98.81 184 ILE A O 1
ATOM 1531 N N . LEU A 1 185 ? -13.172 19.719 12.266 1 98.81 185 LEU A N 1
ATOM 1532 C CA . LEU A 1 185 ? -12.938 20.406 13.523 1 98.81 185 LEU A CA 1
ATOM 1533 C C . LEU A 1 185 ? -11.5 20.203 14 1 98.81 185 LEU A C 1
ATOM 1535 O O . LEU A 1 185 ? -11.164 19.125 14.5 1 98.81 185 LEU A O 1
ATOM 1539 N N . PRO A 1 186 ? -10.641 21.172 13.812 1 98.69 186 PRO A N 1
ATOM 1540 C CA . PRO A 1 186 ? -9.25 21.031 14.25 1 98.69 186 PRO A CA 1
ATOM 1541 C C . PRO A 1 186 ? -9.07 21.281 15.75 1 98.69 186 PRO A C 1
ATOM 1543 O O . PRO A 1 186 ? -9.711 22.172 16.312 1 98.69 186 PRO A O 1
ATOM 1546 N N . ILE A 1 187 ? -8.281 20.438 16.375 1 98.56 187 ILE A N 1
ATOM 1547 C CA . ILE A 1 187 ? -7.984 20.578 17.797 1 98.56 187 ILE A CA 1
ATOM 1548 C C . ILE A 1 187 ? -6.48 20.453 18.016 1 98.56 187 ILE A C 1
ATOM 1550 O O . ILE A 1 187 ? -5.844 19.531 17.516 1 98.56 187 ILE A O 1
ATOM 1554 N N . ASN A 1 188 ? -5.852 21.359 18.75 1 97.88 188 ASN A N 1
ATOM 1555 C CA . ASN A 1 188 ? -4.418 21.391 19 1 97.88 188 ASN A CA 1
ATOM 1556 C C . ASN A 1 188 ? -4.082 20.844 20.391 1 97.88 188 ASN A C 1
ATOM 1558 O O . ASN A 1 188 ? -3.807 21.609 21.312 1 97.88 188 ASN A O 1
ATOM 1562 N N . VAL A 1 189 ? -4.016 19.547 20.516 1 96.88 189 VAL A N 1
ATOM 1563 C CA . VAL A 1 189 ? -3.684 18.906 21.781 1 96.88 189 VAL A CA 1
ATOM 1564 C C . VAL A 1 189 ? -2.961 17.594 21.531 1 96.88 189 VAL A C 1
ATOM 1566 O O . VAL A 1 189 ? -3.066 17.016 20.453 1 96.88 189 VAL A O 1
ATOM 1569 N N . ALA A 1 190 ? -2.193 17.125 22.484 1 95.25 190 ALA A N 1
ATOM 1570 C CA . ALA A 1 190 ? -1.622 15.781 22.484 1 95.25 190 ALA A CA 1
ATOM 1571 C C . ALA A 1 190 ? -2.525 14.805 23.234 1 95.25 190 ALA A C 1
ATOM 1573 O O . ALA A 1 190 ? -3.254 15.195 24.156 1 95.25 190 ALA A O 1
ATOM 1574 N N . ILE A 1 191 ? -2.496 13.578 22.828 1 96.12 191 ILE A N 1
ATOM 1575 C CA . ILE A 1 191 ? -3.172 12.531 23.578 1 96.12 191 ILE A CA 1
ATOM 1576 C C . ILE A 1 191 ? -2.184 11.875 24.547 1 96.12 191 ILE A C 1
ATOM 1578 O O . ILE A 1 191 ? -1.099 11.453 24.141 1 96.12 191 ILE A O 1
ATOM 1582 N N . ALA A 1 192 ? -2.566 11.883 25.828 1 93.44 192 ALA A 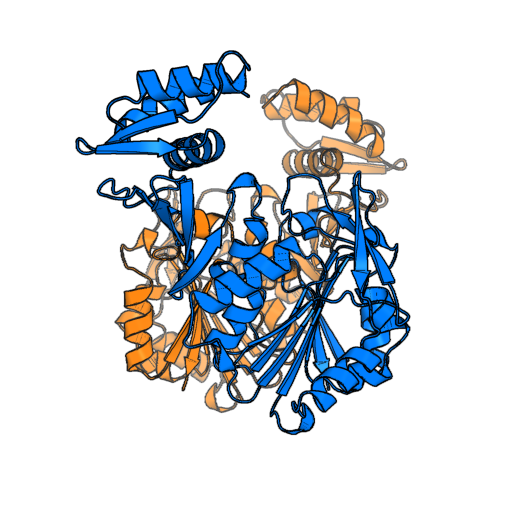N 1
ATOM 1583 C CA . ALA A 1 192 ? -1.712 11.336 26.875 1 93.44 192 ALA A CA 1
ATOM 1584 C C . ALA A 1 192 ? -2.533 10.57 27.922 1 93.44 192 ALA A C 1
ATOM 1586 O O . ALA A 1 192 ? -3.746 10.414 27.766 1 93.44 192 ALA A O 1
ATOM 1587 N N . ASN A 1 193 ? -1.811 10.031 28.938 1 92.38 193 ASN A N 1
ATOM 1588 C CA . ASN A 1 193 ? -2.461 9.203 29.938 1 92.38 193 ASN A CA 1
ATOM 1589 C C . ASN A 1 193 ? -3.143 10.055 31.016 1 92.38 193 ASN A C 1
ATOM 1591 O O . ASN A 1 193 ? -3.881 9.531 31.844 1 92.38 193 ASN A O 1
ATOM 1595 N N . SER A 1 194 ? -2.891 11.352 30.984 1 94.31 194 SER A N 1
ATOM 1596 C CA . SER A 1 194 ? -3.529 12.289 31.906 1 94.31 194 SER A CA 1
ATOM 1597 C C . SER A 1 194 ? -3.664 13.672 31.281 1 94.31 194 SER A C 1
ATOM 1599 O O . SER A 1 194 ? -2.922 14.023 30.375 1 94.31 194 SER A O 1
ATOM 1601 N N . ASP A 1 195 ? -4.648 14.422 31.812 1 96.5 195 ASP A N 1
ATOM 1602 C CA . ASP A 1 195 ? -4.816 15.805 31.359 1 96.5 195 ASP A CA 1
ATOM 1603 C C . ASP A 1 195 ? -3.715 16.703 31.906 1 96.5 195 ASP A C 1
ATOM 1605 O O . ASP A 1 195 ? -3.268 16.516 33.031 1 96.5 195 ASP A O 1
ATOM 1609 N N . GLY A 1 196 ? -3.285 17.562 31.109 1 96.94 196 GLY A N 1
ATOM 1610 C CA . GLY A 1 196 ? -2.244 18.5 31.531 1 96.94 196 GLY A CA 1
ATOM 1611 C C . GLY A 1 196 ? -1.405 19 30.375 1 96.94 196 GLY A C 1
ATOM 1612 O O . GLY A 1 196 ? -1.937 19.578 29.422 1 96.94 196 GLY A O 1
ATOM 1613 N N . TYR A 1 197 ? -0.092 18.875 30.625 1 95.75 197 TYR A N 1
ATOM 1614 C CA . TYR A 1 197 ? 0.863 19.281 29.609 1 95.75 197 TYR A CA 1
ATOM 1615 C C . TYR A 1 197 ? 1.945 18.219 29.422 1 95.75 197 TYR A C 1
ATOM 1617 O O . TYR A 1 197 ? 2.295 17.516 30.375 1 95.75 197 TYR A O 1
ATOM 1625 N N . VAL A 1 198 ? 2.398 18.078 28.188 1 92.25 198 VAL A N 1
ATOM 1626 C CA . VAL A 1 198 ? 3.506 17.172 27.906 1 92.25 198 VAL A CA 1
ATOM 1627 C C . VAL A 1 198 ? 4.527 17.875 27 1 92.25 198 VAL A C 1
ATOM 1629 O O . VAL A 1 198 ? 4.199 18.844 26.328 1 92.25 198 VAL A O 1
ATOM 1632 N N . ASP A 1 199 ? 5.758 17.344 27.109 1 88.81 199 ASP A N 1
ATOM 1633 C CA . ASP A 1 199 ? 6.805 17.812 26.219 1 88.81 199 ASP A CA 1
ATOM 1634 C C . ASP A 1 199 ? 6.949 16.906 25 1 88.81 199 ASP A C 1
ATOM 1636 O O . ASP A 1 199 ? 7.117 15.688 25.156 1 88.81 199 ASP A O 1
ATOM 1640 N N . ILE A 1 200 ? 6.82 17.484 23.844 1 86.56 200 ILE A N 1
ATOM 1641 C CA . ILE A 1 200 ? 6.996 16.672 22.641 1 86.56 200 ILE A CA 1
ATOM 1642 C C . ILE A 1 200 ? 8.273 17.094 21.922 1 86.56 200 ILE A C 1
ATOM 1644 O O . ILE A 1 200 ? 8.625 18.266 21.906 1 86.56 200 ILE A O 1
ATOM 1648 N N . ALA A 1 201 ? 8.945 16.125 21.391 1 82.12 201 ALA A N 1
ATOM 1649 C CA . ALA A 1 201 ? 10.172 16.359 20.641 1 82.12 201 ALA A CA 1
ATOM 1650 C C . ALA A 1 201 ? 9.867 16.875 19.234 1 82.12 201 ALA A C 1
ATOM 1652 O O . ALA A 1 201 ? 9 16.344 18.547 1 82.12 201 ALA A O 1
ATOM 1653 N N . VAL A 1 202 ? 10.453 17.984 18.938 1 74.88 202 VAL A N 1
ATOM 1654 C CA . VAL A 1 202 ? 10.305 18.547 17.594 1 74.88 202 VAL A CA 1
ATOM 1655 C C . VAL A 1 202 ? 11.68 18.703 16.953 1 74.88 202 VAL A C 1
ATOM 1657 O O . VAL A 1 202 ? 12.656 19.047 17.609 1 74.88 202 VAL A O 1
ATOM 1660 N N . ASP A 1 203 ? 11.961 17.906 15.922 1 61.88 203 ASP A N 1
ATOM 1661 C CA . ASP A 1 203 ? 13.242 18.094 15.242 1 61.88 203 ASP A CA 1
ATOM 1662 C C . ASP A 1 203 ? 13.344 19.5 14.648 1 61.88 203 ASP A C 1
ATOM 1664 O O . ASP A 1 203 ? 12.336 20.078 14.227 1 61.88 203 ASP A O 1
ATOM 1668 N N . GLY A 1 204 ? 14.328 20.219 15.094 1 54.75 204 GLY A N 1
ATOM 1669 C CA . GLY A 1 204 ? 14.617 21.578 14.688 1 54.75 204 GLY A CA 1
ATOM 1670 C C . GLY A 1 204 ? 13.734 22.078 13.562 1 54.75 204 GLY A C 1
ATOM 1671 O O . GLY A 1 204 ? 12.508 21.906 13.609 1 54.75 204 GLY A O 1
ATOM 1672 N N . ASP A 1 205 ? 14.312 22.453 12.531 1 54.34 205 ASP A N 1
ATOM 1673 C CA . ASP A 1 205 ? 13.688 23.078 11.375 1 54.34 205 ASP A CA 1
ATOM 1674 C C . ASP A 1 205 ? 12.883 22.062 10.562 1 54.34 205 ASP A C 1
ATOM 1676 O O . ASP A 1 205 ? 12.266 22.422 9.555 1 54.34 205 ASP A O 1
ATOM 1680 N N . TYR A 1 206 ? 12.891 20.812 11.086 1 53.59 206 TYR A N 1
ATOM 1681 C CA . TYR A 1 206 ? 12.336 19.875 10.117 1 53.59 206 TYR A CA 1
ATOM 1682 C C . TYR A 1 206 ? 10.922 19.469 10.508 1 53.59 206 TYR A C 1
ATOM 1684 O O . TYR A 1 206 ? 10.672 19.109 11.656 1 53.59 206 TYR A O 1
ATOM 1692 N N . LEU A 1 207 ? 9.906 20.031 9.852 1 54.09 207 LEU A N 1
ATOM 1693 C CA . LEU A 1 207 ? 8.492 19.703 9.906 1 54.09 207 LEU A CA 1
ATOM 1694 C C . LEU A 1 207 ? 8.281 18.219 9.602 1 54.09 207 LEU A C 1
ATOM 1696 O O . LEU A 1 207 ? 7.332 17.844 8.906 1 54.09 207 LEU A O 1
ATOM 1700 N N . ASP A 1 208 ? 9.273 17.312 10.031 1 58.69 208 ASP A N 1
ATOM 1701 C CA . ASP A 1 208 ? 9.102 15.891 9.766 1 58.69 208 ASP A CA 1
ATOM 1702 C C . ASP A 1 208 ? 7.902 15.328 10.531 1 58.69 208 ASP A C 1
ATOM 1704 O O . ASP A 1 208 ? 7.555 15.828 11.602 1 58.69 208 ASP A O 1
ATOM 1708 N N . GLY A 1 209 ? 7.059 14.539 9.898 1 57.34 209 GLY A N 1
ATOM 1709 C CA . GLY A 1 209 ? 5.84 13.953 10.438 1 57.34 209 GLY A CA 1
ATOM 1710 C C . GLY A 1 209 ? 6.086 13.094 11.664 1 57.34 209 GLY A C 1
ATOM 1711 O O . GLY A 1 209 ? 5.199 12.359 12.102 1 57.34 209 GLY A O 1
ATOM 1712 N N . GLY A 1 210 ? 7.293 13.18 12.266 1 61.06 210 GLY A N 1
ATOM 1713 C CA . GLY A 1 210 ? 7.594 12.219 13.32 1 61.06 210 GLY A CA 1
ATOM 1714 C C . GLY A 1 210 ? 7.672 12.852 14.695 1 61.06 210 GLY A C 1
ATOM 1715 O O . GLY A 1 210 ? 8.523 12.484 15.508 1 61.06 210 GLY A O 1
ATOM 1716 N N . VAL A 1 211 ? 6.781 13.789 15 1 67.25 211 VAL A N 1
ATOM 1717 C CA . VAL A 1 211 ? 6.754 14.414 16.312 1 67.25 211 VAL A CA 1
ATOM 1718 C C . VAL A 1 211 ? 6.191 13.43 17.344 1 67.25 211 VAL A C 1
ATOM 1720 O O . VAL A 1 211 ? 5.191 12.75 17.078 1 67.25 211 VAL A O 1
ATOM 1723 N N . SER A 1 212 ? 7.023 13.227 18.422 1 70.44 212 SER A N 1
ATOM 1724 C CA . SER A 1 212 ? 6.562 12.273 19.422 1 70.44 212 SER A CA 1
ATOM 1725 C C . SER A 1 212 ? 6.988 12.695 20.828 1 70.44 212 SER A C 1
ATOM 1727 O O . SER A 1 212 ? 8.055 13.281 21 1 70.44 212 SER A O 1
ATOM 1729 N N . ILE A 1 213 ? 6.098 12.359 21.781 1 63.5 213 ILE A N 1
ATOM 1730 C CA . ILE A 1 213 ? 6.434 12.492 23.188 1 63.5 213 ILE A CA 1
ATOM 1731 C C . ILE A 1 213 ? 7.562 11.531 23.547 1 63.5 213 ILE A C 1
ATOM 1733 O O . ILE A 1 213 ? 8.336 11.789 24.484 1 63.5 213 ILE A O 1
ATOM 1737 N N . TYR A 1 214 ? 7.781 10.539 22.766 1 64.38 214 TYR A N 1
ATOM 1738 C CA . TYR A 1 214 ? 8.617 9.422 23.188 1 64.38 214 TYR A CA 1
ATOM 1739 C C . TYR A 1 214 ? 9.914 9.383 22.391 1 64.38 214 TYR A C 1
ATOM 1741 O O . TYR A 1 214 ? 10.711 8.445 22.516 1 64.38 214 TYR A O 1
ATOM 1749 N N . LYS A 1 215 ? 10.094 10.281 21.547 1 67.88 215 LYS A N 1
ATOM 1750 C CA . LYS A 1 215 ? 11.328 10.367 20.766 1 67.88 215 LYS A CA 1
ATOM 1751 C C . LYS A 1 215 ? 12.367 11.227 21.469 1 67.88 215 LYS A C 1
ATOM 1753 O O . LYS A 1 215 ? 12.023 12.18 22.172 1 67.88 215 LYS A O 1
ATOM 1758 N N . ASP A 1 216 ? 13.586 10.664 21.234 1 61.84 216 ASP A N 1
ATOM 1759 C CA . ASP A 1 216 ? 14.672 11.531 21.688 1 61.84 216 ASP A CA 1
ATOM 1760 C C . ASP A 1 216 ? 14.938 12.648 20.688 1 61.84 216 ASP A C 1
ATOM 1762 O O . ASP A 1 216 ? 14.734 12.477 19.484 1 61.84 216 ASP A O 1
ATOM 1766 N N . GLY A 1 217 ? 14.773 13.891 21.078 1 62.03 217 GLY A N 1
ATOM 1767 C CA . GLY A 1 217 ? 15.07 14.961 20.141 1 62.03 217 GLY A CA 1
ATOM 1768 C C . GLY A 1 217 ? 15.695 16.172 20.812 1 62.03 217 GLY A C 1
ATOM 1769 O O . GLY A 1 217 ? 15.695 16.281 22.031 1 62.03 217 GLY A O 1
ATOM 1770 N N . ALA A 1 218 ? 16.359 16.906 19.938 1 61.62 218 ALA A N 1
ATOM 1771 C CA . ALA A 1 218 ? 17.188 18 20.406 1 61.62 218 ALA A CA 1
ATOM 1772 C C . ALA A 1 218 ? 16.344 19.109 21.031 1 61.62 218 ALA A C 1
ATOM 1774 O O . ALA A 1 218 ? 16.766 19.734 22 1 61.62 218 ALA A O 1
ATOM 1775 N N . SER A 1 219 ? 15.148 19.344 20.438 1 76.06 219 SER A N 1
ATOM 1776 C CA . SER A 1 219 ? 14.305 20.406 20.969 1 76.06 219 SER A CA 1
ATOM 1777 C C . SER A 1 219 ? 12.922 19.891 21.344 1 76.06 219 SER A C 1
ATOM 1779 O O . SER A 1 219 ? 12.406 18.953 20.719 1 76.06 219 SER A O 1
ATOM 1781 N N . ARG A 1 220 ? 12.469 20.438 22.562 1 84.25 220 ARG A N 1
ATOM 1782 C CA . ARG A 1 220 ? 11.156 20.016 23.047 1 84.25 220 ARG A CA 1
ATOM 1783 C C . ARG A 1 220 ? 10.234 21.203 23.25 1 84.25 220 ARG A C 1
ATOM 1785 O O . ARG A 1 220 ? 10.703 22.312 23.547 1 84.25 220 ARG A O 1
ATOM 1792 N N . ILE A 1 221 ? 8.984 21.016 22.938 1 86.81 221 ILE A N 1
ATOM 1793 C CA . ILE A 1 221 ? 7.988 22.047 23.172 1 86.81 221 ILE A CA 1
ATOM 1794 C C . ILE A 1 221 ? 6.875 21.484 24.062 1 86.81 221 ILE A C 1
ATOM 1796 O O . ILE A 1 221 ? 6.508 20.312 23.953 1 86.81 221 ILE A O 1
ATOM 1800 N N . ARG A 1 222 ? 6.52 22.406 25 1 92.25 222 ARG A N 1
ATOM 1801 C CA . ARG A 1 222 ? 5.441 22.047 25.922 1 92.25 222 ARG A CA 1
ATOM 1802 C C . ARG A 1 222 ? 4.078 22.281 25.281 1 92.25 222 ARG A C 1
ATOM 1804 O O . ARG A 1 222 ? 3.785 23.391 24.828 1 92.25 222 ARG A O 1
ATOM 1811 N N . VAL A 1 223 ? 3.168 21.219 25.172 1 94.19 223 VAL A N 1
ATOM 1812 C CA . VAL A 1 223 ? 1.857 21.344 24.547 1 94.19 223 VAL A CA 1
ATOM 1813 C C . VAL A 1 223 ? 0.779 20.797 25.484 1 94.19 223 VAL A C 1
ATOM 1815 O O . VAL A 1 223 ? 1.063 19.984 26.375 1 94.19 223 VAL A O 1
ATOM 1818 N N . LYS A 1 224 ? -0.444 21.359 25.328 1 96.81 224 LYS A N 1
ATOM 1819 C CA . LYS A 1 224 ? -1.574 20.828 26.094 1 96.81 224 LYS A CA 1
ATOM 1820 C C . LYS A 1 224 ? -1.824 19.359 25.734 1 96.81 224 LYS A C 1
ATOM 1822 O O . LYS A 1 224 ? -1.682 18.953 24.578 1 96.81 224 LYS A O 1
ATOM 1827 N N . ALA A 1 225 ? -2.189 18.562 26.766 1 96.5 225 ALA A N 1
ATOM 1828 C CA . ALA A 1 225 ? -2.455 17.141 26.594 1 96.5 225 ALA A CA 1
ATOM 1829 C C . ALA A 1 225 ? -3.746 16.734 27.297 1 96.5 225 ALA A C 1
ATOM 1831 O O . ALA A 1 225 ? -4.09 17.281 28.344 1 96.5 225 ALA A O 1
ATOM 1832 N N . VAL A 1 226 ? -4.449 15.836 26.688 1 97.56 226 VAL A N 1
ATOM 1833 C CA . VAL A 1 226 ? -5.672 15.297 27.281 1 97.56 226 VAL A CA 1
ATOM 1834 C C . VAL A 1 226 ? -5.75 13.789 27.031 1 97.56 226 VAL A C 1
ATOM 1836 O O . VAL A 1 226 ? -5.078 13.266 26.141 1 97.56 226 VAL A O 1
ATOM 1839 N N . THR A 1 227 ? -6.492 13.109 27.859 1 97.38 227 THR A N 1
ATOM 1840 C CA . THR A 1 227 ? -6.797 11.711 27.594 1 97.38 227 THR A CA 1
ATOM 1841 C C . THR A 1 227 ? -7.809 11.586 26.453 1 97.38 227 THR A C 1
ATOM 1843 O O . THR A 1 227 ? -8.453 12.562 26.078 1 97.38 227 THR A O 1
ATOM 1846 N N . LEU A 1 228 ? -7.898 10.406 25.859 1 98.06 228 LEU A N 1
ATOM 1847 C CA . LEU A 1 228 ? -8.922 10.172 24.844 1 98.06 228 LEU A CA 1
ATOM 1848 C C . LEU A 1 228 ? -10.312 10.422 25.406 1 98.06 228 LEU A C 1
ATOM 1850 O O . LEU A 1 228 ? -11.156 11.031 24.734 1 98.06 228 LEU A O 1
ATOM 1854 N N . LYS A 1 229 ? -10.523 10 26.656 1 97.94 229 LYS A N 1
ATOM 1855 C CA . LYS A 1 229 ? -11.812 10.203 27.312 1 97.94 229 LYS A CA 1
ATOM 1856 C C . LYS A 1 229 ? -12.141 11.688 27.422 1 97.94 229 LYS A C 1
ATOM 1858 O O . LYS A 1 229 ? -13.242 12.117 27.062 1 97.94 229 LYS A O 1
ATOM 1863 N N . SER A 1 230 ? -11.18 12.43 27.922 1 98.38 230 SER A N 1
ATOM 1864 C CA . SER A 1 230 ? -11.375 13.867 28.062 1 98.38 230 SER A CA 1
ATOM 1865 C C . SER A 1 230 ? -11.625 14.523 26.703 1 98.38 230 SER A C 1
ATOM 1867 O O . SER A 1 230 ? -12.453 15.43 26.594 1 98.38 230 SER A O 1
ATOM 1869 N N . LEU A 1 231 ? -10.906 14.062 25.656 1 98.25 231 LEU A N 1
ATOM 1870 C CA . LEU A 1 231 ? -11.102 14.602 24.312 1 98.25 231 LEU A CA 1
ATOM 1871 C C . LEU A 1 231 ? -12.523 14.352 23.828 1 98.25 231 LEU A C 1
ATOM 1873 O O . LEU A 1 231 ? -13.164 15.25 23.266 1 98.25 231 LEU A O 1
ATOM 1877 N N . LEU A 1 232 ? -13.039 13.148 24.031 1 98.25 232 LEU A N 1
ATOM 1878 C CA . LEU A 1 232 ? -14.391 12.797 23.609 1 98.25 232 LEU A CA 1
ATOM 1879 C C . LEU A 1 232 ? -15.422 13.656 24.328 1 98.25 232 LEU A C 1
ATOM 1881 O O . LEU A 1 232 ? -16.406 14.102 23.719 1 98.25 232 LEU A O 1
ATOM 1885 N N . ASN A 1 233 ? -15.18 13.891 25.578 1 98 233 ASN A N 1
ATOM 1886 C CA . ASN A 1 233 ? -16.047 14.773 26.344 1 98 233 ASN A CA 1
ATOM 1887 C C . ASN A 1 233 ? -16 16.203 25.812 1 98 233 ASN A C 1
ATOM 1889 O O . ASN A 1 233 ? -17.031 16.875 25.688 1 98 233 ASN A O 1
ATOM 1893 N N . ASN A 1 234 ? -14.781 16.688 25.531 1 98.06 234 ASN A N 1
ATOM 1894 C CA . ASN A 1 234 ? -14.609 18.031 24.984 1 98.06 234 ASN A CA 1
ATOM 1895 C C . ASN A 1 234 ? -15.359 18.188 23.656 1 98.06 234 ASN A C 1
ATOM 1897 O O . ASN A 1 234 ? -15.992 19.219 23.422 1 98.06 234 ASN A O 1
ATOM 1901 N N . ILE A 1 235 ? -15.234 17.188 22.766 1 97.94 235 ILE A N 1
ATOM 1902 C CA . ILE A 1 235 ? -15.898 17.203 21.469 1 97.94 235 ILE A CA 1
ATOM 1903 C C . ILE A 1 235 ? -17.406 17.281 21.672 1 97.94 235 ILE A C 1
ATOM 1905 O O . ILE A 1 235 ? -18.094 18.047 20.969 1 97.94 235 ILE A O 1
ATOM 1909 N N . LYS A 1 236 ? -17.906 16.562 22.609 1 97.5 236 LYS A N 1
ATOM 1910 C CA . LYS A 1 236 ? -19.328 16.609 22.938 1 97.5 236 LYS A CA 1
ATOM 1911 C C . LYS A 1 236 ? -19.75 18.016 23.406 1 97.5 236 LYS A C 1
ATOM 1913 O O . LYS A 1 236 ? -20.781 18.531 22.969 1 97.5 236 LYS A O 1
ATOM 1918 N N . GLU A 1 237 ? -18.969 18.594 24.234 1 97.56 237 GLU A N 1
ATOM 1919 C CA . GLU A 1 237 ? -19.234 19.922 24.75 1 97.56 237 GLU A CA 1
ATOM 1920 C C . GLU A 1 237 ? -19.219 20.969 23.641 1 97.56 237 GLU A C 1
ATOM 1922 O O . GLU A 1 237 ? -19.875 22.016 23.734 1 97.56 237 GLU A O 1
ATOM 1927 N N . MET A 1 238 ? -18.469 20.656 22.625 1 97 238 MET A N 1
ATOM 1928 C CA . MET A 1 238 ? -18.375 21.562 21.469 1 97 238 MET A CA 1
ATOM 1929 C C . MET A 1 238 ? -19.562 21.359 20.531 1 97 238 MET A C 1
ATOM 1931 O O . MET A 1 238 ? -19.625 22 19.484 1 97 238 MET A O 1
ATOM 1935 N N . GLY A 1 239 ? -20.422 20.406 20.828 1 96.56 239 GLY A N 1
ATOM 1936 C CA . GLY A 1 239 ? -21.672 20.25 20.094 1 96.56 239 GLY A CA 1
ATOM 1937 C C . GLY A 1 239 ? -21.641 19.078 19.125 1 96.56 239 GLY A C 1
ATOM 1938 O O . GLY A 1 239 ? -22.547 18.922 18.312 1 96.56 239 GLY A O 1
ATOM 1939 N N . VAL A 1 240 ? -20.625 18.297 19.203 1 97.44 240 VAL A N 1
ATOM 1940 C CA . VAL A 1 240 ? -20.516 17.141 18.312 1 97.44 240 VAL A CA 1
ATOM 1941 C C . VAL A 1 240 ? -20.906 15.867 19.078 1 97.44 240 VAL A C 1
ATOM 1943 O O . VAL A 1 240 ? -20.141 15.375 19.906 1 97.44 240 VAL A O 1
ATOM 1946 N N . ASN A 1 241 ? -22.031 15.328 18.781 1 96.75 241 ASN A N 1
ATOM 1947 C CA . ASN A 1 241 ? -22.469 14.055 19.344 1 96.75 241 ASN A CA 1
ATOM 1948 C C . ASN A 1 241 ? -22.125 12.891 18.422 1 96.75 241 ASN A C 1
ATOM 1950 O O . ASN A 1 241 ? -22.828 12.648 17.438 1 96.75 241 ASN A O 1
ATOM 1954 N N . ILE A 1 242 ? -21.125 12.156 18.797 1 96.25 242 ILE A N 1
ATOM 1955 C CA . ILE A 1 242 ? -20.625 11.125 17.906 1 96.25 242 ILE A CA 1
ATOM 1956 C C . ILE A 1 242 ? -21.688 10.039 17.719 1 96.25 242 ILE A C 1
ATOM 1958 O O . ILE A 1 242 ? -21.672 9.328 16.703 1 96.25 242 ILE A O 1
ATOM 1962 N N . GLY A 1 243 ? -22.609 9.93 18.641 1 95.94 243 GLY A N 1
ATOM 1963 C CA . GLY A 1 243 ? -23.672 8.938 18.562 1 95.94 243 GLY A CA 1
ATOM 1964 C C . GLY A 1 243 ? -24.609 9.18 17.406 1 95.94 243 GLY A C 1
ATOM 1965 O O . GLY A 1 243 ? -25.359 8.281 17 1 95.94 243 GLY A O 1
ATOM 1966 N N . GLU A 1 244 ? -24.609 10.305 16.844 1 96.94 244 GLU A N 1
ATOM 1967 C CA . GLU A 1 244 ? -25.531 10.672 15.773 1 96.94 244 GLU A CA 1
ATOM 1968 C C . GLU A 1 244 ? -25 10.219 14.414 1 96.94 244 GLU A C 1
ATOM 1970 O O . GLU A 1 244 ? -25.719 10.234 13.422 1 96.94 244 GLU A O 1
ATOM 1975 N N . PHE A 1 245 ? -23.781 9.797 14.344 1 98.19 245 PHE A N 1
ATOM 1976 C CA . PHE A 1 245 ? -23.156 9.375 13.102 1 98.19 245 PHE A CA 1
ATOM 1977 C C . PHE A 1 245 ? -23.359 7.883 12.867 1 98.19 245 PHE A C 1
ATOM 1979 O O . PHE A 1 245 ? -23.531 7.117 13.82 1 98.19 245 PHE A O 1
ATOM 1986 N N . LYS A 1 246 ? -23.375 7.477 11.633 1 97.38 246 LYS A N 1
ATOM 1987 C CA . LYS A 1 246 ? -23.625 6.098 11.219 1 97.38 246 LYS A CA 1
ATOM 1988 C C . LYS A 1 246 ? -22.469 5.184 11.625 1 97.38 246 LYS A C 1
ATOM 1990 O O . LYS A 1 246 ? -22.688 4.078 12.117 1 97.38 246 LYS A O 1
ATOM 1995 N N . THR A 1 247 ? -21.328 5.602 11.352 1 97.81 247 THR A N 1
ATOM 1996 C CA . THR A 1 247 ? -20.094 4.859 11.633 1 97.81 247 THR A CA 1
ATOM 1997 C C . THR A 1 247 ? -19.078 5.758 12.32 1 97.81 247 THR A C 1
ATOM 1999 O O . THR A 1 247 ? -18.891 6.91 11.922 1 97.81 247 THR A O 1
ATOM 2002 N N . LYS A 1 248 ? -18.516 5.316 13.422 1 98.69 248 LYS A N 1
ATOM 2003 C CA . LYS A 1 248 ? -17.5 6.043 14.172 1 98.69 248 LYS A CA 1
ATOM 2004 C C . LYS A 1 248 ? -16.125 5.395 14.008 1 98.69 248 LYS A C 1
ATOM 2006 O O . LYS A 1 248 ? -15.938 4.227 14.352 1 98.69 248 LYS A O 1
ATOM 2011 N N . VAL A 1 249 ? -15.156 6.207 13.516 1 98.75 249 VAL A N 1
ATOM 2012 C CA . VAL A 1 249 ? -13.82 5.691 13.234 1 98.75 249 VAL A CA 1
ATOM 2013 C C . VAL A 1 249 ? -12.789 6.438 14.078 1 98.75 249 VAL A C 1
ATOM 2015 O O . VAL A 1 249 ? -12.867 7.66 14.227 1 98.75 249 VAL A O 1
ATOM 2018 N N . LEU A 1 250 ? -11.875 5.688 14.656 1 98.69 250 LEU A N 1
ATOM 2019 C CA . LEU A 1 250 ? -10.68 6.25 15.281 1 98.69 250 LEU A CA 1
ATOM 2020 C C . LEU A 1 250 ? -9.438 5.949 14.453 1 98.69 250 LEU A C 1
ATOM 2022 O O . LEU A 1 250 ? -9.094 4.785 14.242 1 98.69 250 LEU A O 1
ATOM 2026 N N . LYS A 1 251 ? -8.844 6.922 13.883 1 98.5 251 LYS A N 1
ATOM 2027 C CA . LYS A 1 251 ? -7.516 6.812 13.297 1 98.5 251 LYS A CA 1
ATOM 2028 C C . LYS A 1 251 ? -6.449 7.344 14.25 1 98.5 251 LYS A C 1
ATOM 2030 O O . LYS A 1 251 ? -6.5 8.508 14.664 1 98.5 251 LYS A O 1
ATOM 2035 N N . MET A 1 252 ? -5.535 6.516 14.562 1 97.31 252 MET A N 1
ATOM 2036 C CA . MET A 1 252 ? -4.535 6.922 15.547 1 97.31 252 MET A CA 1
ATOM 2037 C C . MET A 1 252 ? -3.125 6.711 15.008 1 97.31 252 MET A C 1
ATOM 2039 O O . MET A 1 252 ? -2.729 5.582 14.719 1 97.31 252 MET A O 1
ATOM 2043 N N . ASP A 1 253 ? -2.432 7.723 14.844 1 94.88 253 ASP A N 1
ATOM 2044 C CA . ASP A 1 253 ? -1.022 7.789 14.477 1 94.88 253 ASP A CA 1
ATOM 2045 C C . ASP A 1 253 ? -0.28 8.828 15.312 1 94.88 253 ASP A C 1
ATOM 2047 O O . ASP A 1 253 ? -0.038 9.945 14.859 1 94.88 253 ASP A O 1
ATOM 2051 N N . CYS A 1 254 ? 0.122 8.492 16.547 1 87.44 254 CYS A N 1
ATOM 2052 C CA . CYS A 1 254 ? 0.625 9.492 17.484 1 87.44 254 CYS A CA 1
ATOM 2053 C C . CYS A 1 254 ? 2.041 9.156 17.922 1 87.44 254 CYS A C 1
ATOM 2055 O O . CYS A 1 254 ? 2.551 9.742 18.891 1 87.44 254 CYS A O 1
ATOM 2057 N N . LYS A 1 255 ? 2.711 8.234 17.219 1 86.31 255 LYS A N 1
ATOM 2058 C CA . LYS A 1 255 ? 4.117 7.906 17.422 1 86.31 255 LYS A CA 1
ATOM 2059 C C . LYS A 1 255 ? 4.383 7.535 18.875 1 86.31 255 LYS A C 1
ATOM 2061 O O . LYS A 1 255 ? 5.27 8.109 19.516 1 86.31 255 LYS A O 1
ATOM 2066 N N . GLY A 1 256 ? 3.539 6.668 19.484 1 85.56 256 GLY A N 1
ATOM 2067 C CA . GLY A 1 256 ? 3.818 6.117 20.797 1 85.56 256 GLY A CA 1
ATOM 2068 C C . GLY A 1 256 ? 2.611 6.121 21.719 1 85.56 256 GLY A C 1
ATOM 2069 O O . GLY A 1 256 ? 2.461 5.234 22.547 1 85.56 256 GLY A O 1
ATOM 2070 N N . CYS A 1 257 ? 1.759 7.055 21.547 1 88.56 257 CYS A N 1
ATOM 2071 C CA . CYS A 1 257 ? 0.623 7.168 22.453 1 88.56 257 CYS A CA 1
ATOM 2072 C C . CYS A 1 257 ? -0.371 6.035 22.219 1 88.56 257 CYS A C 1
ATOM 2074 O O . CYS A 1 257 ? -1.266 5.816 23.047 1 88.56 257 CYS A O 1
ATOM 2076 N N . GLU A 1 258 ? -0.24 5.27 21.141 1 94.06 258 GLU A N 1
ATOM 2077 C CA . GLU A 1 258 ? -1.184 4.203 20.812 1 94.06 258 GLU A CA 1
ATOM 2078 C C . GLU A 1 258 ? -1.287 3.195 21.953 1 94.06 258 GLU A C 1
ATOM 2080 O O . GLU A 1 258 ? -2.385 2.754 22.312 1 94.06 258 GLU A O 1
ATOM 2085 N N . TRP A 1 259 ? -0.16 2.924 22.484 1 91.88 259 TRP A N 1
ATOM 2086 C CA . TRP A 1 259 ? -0.119 1.952 23.578 1 91.88 259 TRP A CA 1
ATOM 2087 C C . TRP A 1 259 ? -0.883 2.461 24.797 1 91.88 259 TRP A C 1
ATOM 2089 O O . TRP A 1 259 ? -1.664 1.723 25.391 1 91.88 259 TRP A O 1
ATOM 2099 N N . ASP A 1 260 ? -0.69 3.725 25.172 1 91.19 260 ASP A N 1
ATOM 2100 C CA . ASP A 1 260 ? -1.348 4.312 26.344 1 91.19 260 ASP A CA 1
ATOM 2101 C C . ASP A 1 260 ? -2.867 4.281 26.188 1 91.19 260 ASP A C 1
ATOM 2103 O O . ASP A 1 260 ? -3.584 3.91 27.109 1 91.19 260 ASP A O 1
ATOM 2107 N N . VAL A 1 261 ? -3.305 4.621 25.047 1 95.12 261 VAL A N 1
ATOM 2108 C CA . VAL A 1 261 ? -4.742 4.656 24.797 1 95.12 261 VAL A CA 1
ATOM 2109 C C . VAL A 1 261 ? -5.316 3.246 24.875 1 95.12 261 VAL A C 1
ATOM 2111 O O . VAL A 1 261 ? -6.293 3.004 25.594 1 95.12 261 VAL A O 1
ATOM 2114 N N . VAL A 1 262 ? -4.703 2.287 24.234 1 95.81 262 VAL A N 1
ATOM 2115 C CA . VAL A 1 262 ? -5.23 0.929 24.141 1 95.81 262 VAL A CA 1
ATOM 2116 C C . VAL A 1 262 ? -5.109 0.241 25.5 1 95.81 262 VAL A C 1
ATOM 2118 O O . VAL A 1 262 ? -5.984 -0.538 25.891 1 95.81 262 VAL A O 1
ATOM 2121 N N . ASN A 1 263 ? -4.078 0.583 26.172 1 93.56 263 ASN A N 1
ATOM 2122 C CA . ASN A 1 263 ? -3.836 -0.074 27.453 1 93.56 263 ASN A CA 1
ATOM 2123 C C . ASN A 1 263 ? -4.711 0.511 28.562 1 93.56 263 ASN A C 1
ATOM 2125 O O . ASN A 1 263 ? -5.109 -0.199 29.484 1 93.56 263 ASN A O 1
ATOM 2129 N N . ASN A 1 264 ? -5.035 1.777 28.5 1 93.88 264 ASN A N 1
ATOM 2130 C CA . ASN A 1 264 ? -5.625 2.449 29.641 1 93.88 264 ASN A CA 1
ATOM 2131 C C . ASN A 1 264 ? -7.062 2.875 29.375 1 93.88 264 ASN A C 1
ATOM 2133 O O . ASN A 1 264 ? -7.812 3.182 30.297 1 93.88 264 ASN A O 1
ATOM 2137 N N . GLU A 1 265 ? -7.469 2.904 28.141 1 96.31 265 GLU A N 1
ATOM 2138 C CA . GLU A 1 265 ? -8.75 3.543 27.844 1 96.31 265 GLU A CA 1
ATOM 2139 C C . GLU A 1 265 ? -9.625 2.658 26.969 1 96.31 265 GLU A C 1
ATOM 2141 O O . GLU A 1 265 ? -10.188 3.127 25.969 1 96.31 265 GLU A O 1
ATOM 2146 N N . LEU A 1 266 ? -9.742 1.453 27.312 1 95.88 266 LEU A N 1
ATOM 2147 C CA . LEU A 1 266 ? -10.547 0.508 26.547 1 95.88 266 LEU A CA 1
ATOM 2148 C C . LEU A 1 266 ? -12 0.961 26.484 1 95.88 266 LEU A C 1
ATOM 2150 O O . LEU A 1 266 ? -12.664 0.8 25.453 1 95.88 266 LEU A O 1
ATOM 2154 N N . ASP A 1 267 ? -12.492 1.501 27.562 1 96.44 267 ASP A N 1
ATOM 2155 C CA . ASP A 1 267 ? -13.883 1.946 27.594 1 96.44 267 ASP A CA 1
ATOM 2156 C C . ASP A 1 267 ? -14.133 3.031 26.562 1 96.44 267 ASP A C 1
ATOM 2158 O O . ASP A 1 267 ? -15.188 3.051 25.922 1 96.44 267 ASP A O 1
ATOM 2162 N N . SER A 1 268 ? -13.219 3.949 26.406 1 97.38 268 SER A N 1
ATOM 2163 C CA . SER A 1 268 ? -13.328 4.984 25.391 1 97.38 268 SER A CA 1
ATOM 2164 C C . SER A 1 268 ? -13.281 4.391 23.984 1 97.38 268 SER A C 1
ATOM 2166 O O . SER A 1 268 ? -13.984 4.855 23.094 1 97.38 268 SER A O 1
ATOM 2168 N N . LEU A 1 269 ? -12.516 3.334 23.797 1 98 269 LEU A N 1
ATOM 2169 C CA . LEU A 1 269 ? -12.328 2.709 22.484 1 98 269 LEU A CA 1
ATOM 2170 C C . LEU A 1 269 ? -13.602 1.999 22.047 1 98 269 LEU A C 1
ATOM 2172 O O . LEU A 1 269 ? -13.844 1.85 20.844 1 98 269 LEU A O 1
ATOM 2176 N N . LYS A 1 270 ? -14.453 1.664 23 1 97.31 270 LYS A N 1
ATOM 2177 C CA . LYS A 1 270 ? -15.711 0.982 22.703 1 97.31 270 LYS A CA 1
ATOM 2178 C C . LYS A 1 270 ? -16.656 1.898 21.938 1 97.31 270 LYS A C 1
ATOM 2180 O O . LYS A 1 270 ? -17.641 1.433 21.359 1 97.31 270 LYS A O 1
ATOM 2185 N N . SER A 1 271 ? -16.375 3.164 21.969 1 96.94 271 SER A N 1
ATOM 2186 C CA . SER A 1 271 ? -17.234 4.129 21.297 1 96.94 271 SER A CA 1
ATOM 2187 C C . SER A 1 271 ? -17.078 4.074 19.781 1 96.94 271 SER A C 1
ATOM 2189 O O . SER A 1 271 ? -17.875 4.656 19.047 1 96.94 271 SER A O 1
ATOM 2191 N N . PHE A 1 272 ? -16.141 3.332 19.297 1 98.38 272 PHE A N 1
ATOM 2192 C CA . PHE A 1 272 ? -15.82 3.348 17.875 1 98.38 272 PHE A CA 1
ATOM 2193 C C . PHE A 1 272 ? -16.203 2.023 17.219 1 98.38 272 PHE A C 1
ATOM 2195 O O . PHE A 1 272 ? -16.234 0.984 17.875 1 98.38 272 PHE A O 1
ATOM 2202 N N . ASP A 1 273 ? -16.547 2.113 15.945 1 98.25 273 ASP A N 1
ATOM 2203 C CA . ASP A 1 273 ? -16.875 0.937 15.148 1 98.25 273 ASP A CA 1
ATOM 2204 C C . ASP A 1 273 ? -15.641 0.41 14.414 1 98.25 273 ASP A C 1
ATOM 2206 O O . ASP A 1 273 ? -15.531 -0.79 14.148 1 98.25 273 ASP A O 1
ATOM 2210 N N . ILE A 1 274 ? -14.781 1.277 14.055 1 98.19 274 ILE A N 1
ATOM 2211 C CA . ILE A 1 274 ? -13.547 0.975 13.336 1 98.19 274 ILE A CA 1
ATOM 2212 C C . ILE A 1 274 ? -12.375 1.695 14 1 98.19 274 ILE A C 1
ATOM 2214 O O . ILE A 1 274 ? -12.492 2.859 14.383 1 98.19 274 ILE A O 1
ATOM 2218 N N . ILE A 1 275 ? -11.281 0.99 14.164 1 98.31 275 ILE A N 1
ATOM 2219 C CA . ILE A 1 275 ? -10.062 1.565 14.711 1 98.31 275 ILE A CA 1
ATOM 2220 C C . ILE A 1 275 ? -8.891 1.276 13.773 1 98.31 275 ILE A C 1
ATOM 2222 O O . ILE A 1 275 ? -8.625 0.119 13.445 1 98.31 275 ILE A O 1
ATOM 2226 N N . LYS A 1 276 ? -8.25 2.291 13.266 1 97.81 276 LYS A N 1
ATOM 2227 C CA . LYS A 1 276 ? -7.02 2.201 12.477 1 97.81 276 LYS A CA 1
ATOM 2228 C C . LYS A 1 276 ? -5.836 2.799 13.234 1 97.81 276 LYS A C 1
ATOM 2230 O O . LYS A 1 276 ? -5.887 3.955 13.656 1 97.81 276 LYS A O 1
ATOM 2235 N N . ILE A 1 277 ? -4.762 2.039 13.375 1 97.81 277 ILE A N 1
ATOM 2236 C CA . ILE A 1 277 ? -3.633 2.5 14.172 1 97.81 277 ILE A CA 1
ATOM 2237 C C . ILE A 1 277 ? -2.334 2.293 13.398 1 97.81 277 ILE A C 1
ATOM 2239 O O . ILE A 1 277 ? -2.068 1.196 12.898 1 97.81 277 ILE A O 1
ATOM 2243 N N . GLU A 1 278 ? -1.641 3.332 13.18 1 97 278 GLU A N 1
ATOM 2244 C CA . GLU A 1 278 ? -0.217 3.156 12.906 1 97 278 GLU A CA 1
ATOM 2245 C C . GLU A 1 278 ? 0.574 2.98 14.203 1 97 278 GLU A C 1
ATOM 2247 O O . GLU A 1 278 ? 0.849 3.957 14.906 1 97 278 GLU A O 1
ATOM 2252 N N . TYR A 1 279 ? 0.934 1.763 14.5 1 95.81 279 TYR A N 1
ATOM 2253 C CA . TYR A 1 279 ? 1.565 1.474 15.781 1 95.81 279 TYR A CA 1
ATOM 2254 C C . TYR A 1 279 ? 3.078 1.636 15.695 1 95.81 279 TYR A C 1
ATOM 2256 O O . TYR A 1 279 ? 3.68 1.354 14.648 1 95.81 279 TYR A O 1
ATOM 2264 N N . SER A 1 280 ? 3.594 2.162 16.797 1 93.5 280 SER A N 1
ATOM 2265 C CA . SER A 1 280 ? 5.027 2.398 16.922 1 93.5 280 SER A CA 1
ATOM 2266 C C . SER A 1 280 ? 5.613 1.646 18.109 1 93.5 280 SER A C 1
ATOM 2268 O O . SER A 1 280 ? 6.195 2.256 19.016 1 93.5 280 SER A O 1
ATOM 2270 N N . GLY A 1 281 ? 5.512 0.376 18.016 1 92.56 281 GLY A N 1
ATOM 2271 C CA . GLY A 1 281 ? 6.012 -0.465 19.094 1 92.56 281 GLY A CA 1
ATOM 2272 C C . GLY A 1 281 ? 7.508 -0.336 19.297 1 92.56 281 GLY A C 1
ATOM 2273 O O . GLY A 1 281 ? 8.008 -0.554 20.406 1 92.56 281 GLY A O 1
ATOM 2274 N N . TYR A 1 282 ? 8.227 0.036 18.312 1 88.56 282 TYR A N 1
ATOM 2275 C CA . TYR A 1 282 ? 9.68 0.198 18.391 1 88.56 282 TYR A CA 1
ATOM 2276 C C . TYR A 1 282 ? 10.055 1.355 19.297 1 88.56 282 TYR A C 1
ATOM 2278 O O . TYR A 1 282 ? 11.164 1.398 19.844 1 88.56 282 TYR A O 1
ATOM 2286 N N . LEU A 1 283 ? 9.164 2.258 19.516 1 86.62 283 LEU A N 1
ATOM 2287 C CA . LEU A 1 283 ? 9.43 3.41 20.375 1 86.62 283 LEU A CA 1
ATOM 2288 C C . LEU A 1 283 ? 9.133 3.086 21.828 1 86.62 283 LEU A C 1
ATOM 2290 O O . LEU A 1 283 ? 9.742 3.66 22.734 1 86.62 283 LEU A O 1
ATOM 2294 N N . ARG A 1 284 ? 8.164 2.205 22.109 1 89.06 284 ARG A N 1
ATOM 2295 C CA . ARG A 1 284 ? 7.672 1.97 23.469 1 89.06 284 ARG A CA 1
ATOM 2296 C C . ARG A 1 284 ? 7.875 0.514 23.875 1 89.06 284 ARG A C 1
ATOM 2298 O O . ARG A 1 284 ? 7.43 0.099 24.953 1 89.06 284 ARG A O 1
ATOM 2305 N N . ASN A 1 285 ? 8.422 -0.306 23.094 1 89.56 285 ASN A N 1
ATOM 2306 C CA . ASN A 1 285 ? 8.781 -1.694 23.359 1 89.56 285 ASN A CA 1
ATOM 2307 C C . ASN A 1 285 ? 7.539 -2.561 23.578 1 89.56 285 ASN A C 1
ATOM 2309 O O . ASN A 1 285 ? 7.434 -3.254 24.594 1 89.56 285 ASN A O 1
ATOM 2313 N N . TYR A 1 286 ? 6.586 -2.539 22.781 1 92.56 286 TYR A N 1
ATOM 2314 C CA . TYR A 1 286 ? 5.453 -3.453 22.734 1 92.56 286 TYR A CA 1
ATOM 2315 C C . TYR A 1 286 ? 5.293 -4.043 21.344 1 92.56 286 TYR A C 1
ATOM 2317 O O . TYR A 1 286 ? 5.906 -3.564 20.375 1 92.56 286 TYR A O 1
ATOM 2325 N N . THR A 1 287 ? 4.578 -5.074 21.25 1 93.75 287 THR A N 1
ATOM 2326 C CA . THR A 1 287 ? 4.316 -5.715 19.969 1 93.75 287 THR A CA 1
ATOM 2327 C C . THR A 1 287 ? 2.883 -5.453 19.516 1 93.75 287 THR A C 1
ATOM 2329 O O . THR A 1 287 ? 2.012 -5.156 20.328 1 93.75 287 THR A O 1
ATOM 2332 N N . VAL A 1 288 ? 2.701 -5.594 18.234 1 94.88 288 VAL A N 1
ATOM 2333 C CA . VAL A 1 288 ? 1.367 -5.406 17.672 1 94.88 288 VAL A CA 1
ATOM 2334 C C . VAL A 1 288 ? 0.413 -6.449 18.25 1 94.88 288 VAL A C 1
ATOM 2336 O O . VAL A 1 288 ? -0.769 -6.168 18.453 1 94.88 288 VAL A O 1
ATOM 2339 N N . ASP A 1 289 ? 0.885 -7.652 18.547 1 93.94 289 ASP A N 1
ATOM 2340 C CA . ASP A 1 289 ? 0.041 -8.703 19.109 1 93.94 289 ASP A CA 1
ATOM 2341 C C . ASP A 1 289 ? -0.529 -8.281 20.469 1 93.94 289 ASP A C 1
ATOM 2343 O O . ASP A 1 289 ? -1.685 -8.578 20.781 1 93.94 289 ASP A O 1
ATOM 2347 N N . GLN A 1 290 ? 0.249 -7.609 21.188 1 95.19 290 GLN A N 1
ATOM 2348 C CA . GLN A 1 290 ? -0.227 -7.102 22.469 1 95.19 290 GLN A CA 1
ATOM 2349 C C . GLN A 1 290 ? -1.36 -6.098 22.281 1 95.19 290 GLN A C 1
ATOM 2351 O O . GLN A 1 290 ? -2.346 -6.117 23.016 1 95.19 290 GLN A O 1
ATOM 2356 N N . LEU A 1 291 ? -1.233 -5.242 21.297 1 95.31 291 LEU A N 1
ATOM 2357 C CA . LEU A 1 291 ? -2.273 -4.27 20.984 1 95.31 291 LEU A CA 1
ATOM 2358 C C . LEU A 1 291 ? -3.549 -4.965 20.516 1 95.31 291 LEU A C 1
ATOM 2360 O O . LEU A 1 291 ? -4.637 -4.676 21.016 1 95.31 291 LEU A O 1
ATOM 2364 N N . ILE A 1 292 ? -3.371 -5.887 19.625 1 96.06 292 ILE A N 1
ATOM 2365 C CA . ILE A 1 292 ? -4.492 -6.59 19.016 1 96.06 292 ILE A CA 1
ATOM 2366 C C . ILE A 1 292 ? -5.23 -7.406 20.062 1 96.06 292 ILE A C 1
ATOM 2368 O O . ILE A 1 292 ? -6.465 -7.449 20.078 1 96.06 292 ILE A O 1
ATOM 2372 N N . ASN A 1 293 ? -4.484 -8.031 20.938 1 96.31 293 ASN A N 1
ATOM 2373 C CA . ASN A 1 293 ? -5.102 -8.844 21.984 1 96.31 293 ASN A CA 1
ATOM 2374 C C . ASN A 1 293 ? -5.988 -7.996 22.906 1 96.31 293 ASN A C 1
ATOM 2376 O O . ASN A 1 293 ? -7.066 -8.438 23.312 1 96.31 293 ASN A O 1
ATOM 2380 N N . LYS A 1 294 ? -5.555 -6.828 23.203 1 96.5 294 LYS A N 1
ATOM 2381 C CA . LYS A 1 294 ? -6.359 -5.93 24.016 1 96.5 294 LYS A CA 1
ATOM 2382 C C . LYS A 1 294 ? -7.629 -5.504 23.281 1 96.5 294 LYS A C 1
ATOM 2384 O O . LYS A 1 294 ? -8.703 -5.406 23.891 1 96.5 294 LYS A O 1
ATOM 2389 N N . LEU A 1 295 ? -7.5 -5.234 22.031 1 97.31 295 LEU A N 1
ATOM 2390 C CA . LEU A 1 295 ? -8.648 -4.809 21.234 1 97.31 295 LEU A CA 1
ATOM 2391 C C . LEU A 1 295 ? -9.633 -5.957 21.047 1 97.31 295 LEU A C 1
ATOM 2393 O O . LEU A 1 295 ? -10.844 -5.73 20.984 1 97.31 295 LEU A O 1
ATOM 2397 N N . LYS A 1 296 ? -9.078 -7.16 20.984 1 96.31 296 LYS A N 1
ATOM 2398 C CA . LYS A 1 296 ? -9.93 -8.344 20.891 1 96.31 296 LYS A CA 1
ATOM 2399 C C . LYS A 1 296 ? -10.82 -8.477 22.125 1 96.31 296 LYS A C 1
ATOM 2401 O O . LYS A 1 296 ? -11.969 -8.906 22.031 1 96.31 296 LYS A O 1
ATOM 2406 N N . TYR A 1 297 ? -10.312 -8.102 23.219 1 95.19 297 TYR A N 1
ATOM 2407 C CA . TYR A 1 297 ? -11.039 -8.188 24.484 1 95.19 297 TYR A CA 1
ATOM 2408 C C . TYR A 1 297 ? -12.305 -7.34 24.453 1 95.19 297 TYR A C 1
ATOM 2410 O O . TYR A 1 297 ? -13.266 -7.613 25.172 1 95.19 297 TYR A O 1
ATOM 2418 N N . ILE A 1 298 ? -12.281 -6.34 23.625 1 96.5 298 ILE A N 1
ATOM 2419 C CA . ILE A 1 298 ? -13.461 -5.496 23.531 1 96.5 298 ILE A CA 1
ATOM 2420 C C . ILE A 1 298 ? -14.133 -5.715 22.172 1 96.5 298 ILE A C 1
ATOM 2422 O O . ILE A 1 298 ? -14.688 -4.777 21.594 1 96.5 298 ILE A O 1
ATOM 2426 N N . ASN A 1 299 ? -13.906 -6.824 21.578 1 96.81 299 ASN A N 1
ATOM 2427 C CA . ASN A 1 299 ? -14.672 -7.375 20.453 1 96.81 299 ASN A CA 1
ATOM 2428 C C . ASN A 1 299 ? -14.281 -6.719 19.141 1 96.81 299 ASN A C 1
ATOM 2430 O O . ASN A 1 299 ? -15.148 -6.395 18.328 1 96.81 299 ASN A O 1
ATOM 2434 N N . PHE A 1 300 ? -13.031 -6.461 18.984 1 97.25 300 PHE A N 1
ATOM 2435 C CA . PHE A 1 300 ? -12.516 -6.059 17.672 1 97.25 300 PHE A CA 1
ATOM 2436 C C . PHE A 1 300 ? -11.75 -7.203 17.016 1 97.25 300 PHE A C 1
ATOM 2438 O O . PHE A 1 300 ? -11.094 -7.988 17.703 1 97.25 300 PHE A O 1
ATOM 2445 N N . THR A 1 301 ? -11.883 -7.344 15.727 1 95.25 301 THR A N 1
ATOM 2446 C CA . THR A 1 301 ? -10.992 -8.148 14.898 1 95.25 301 THR A CA 1
ATOM 2447 C C . THR A 1 301 ? -10.102 -7.262 14.031 1 95.25 301 THR A C 1
ATOM 2449 O O . THR A 1 301 ? -10.57 -6.258 13.484 1 95.25 301 THR A O 1
ATOM 2452 N N . CYS A 1 302 ? -8.852 -7.66 13.992 1 94.5 302 CYS A N 1
ATOM 2453 C CA . CYS A 1 302 ? -7.906 -6.746 13.367 1 94.5 302 CYS A CA 1
ATOM 2454 C C . CYS A 1 302 ? -7.105 -7.449 12.273 1 94.5 302 CYS A C 1
ATOM 2456 O O . CYS A 1 302 ? -6.895 -8.664 12.344 1 94.5 302 CYS A O 1
ATOM 2458 N N . MET A 1 303 ? -6.746 -6.688 11.305 1 91 303 MET A N 1
ATOM 2459 C CA . MET A 1 303 ? -5.742 -7.098 10.328 1 91 303 MET A CA 1
ATOM 2460 C C . MET A 1 303 ? -4.531 -6.172 10.367 1 91 303 MET A C 1
ATOM 2462 O O . MET A 1 303 ? -4.668 -4.977 10.641 1 91 303 MET A O 1
ATOM 2466 N N . ARG A 1 304 ? -3.404 -6.734 10.156 1 92.12 304 ARG A N 1
ATOM 2467 C CA . ARG A 1 304 ? -2.17 -5.957 10.133 1 92.12 304 ARG A CA 1
ATOM 2468 C C . ARG A 1 304 ? -1.605 -5.867 8.719 1 92.12 304 ARG A C 1
ATOM 2470 O O . ARG A 1 304 ? -1.704 -6.82 7.941 1 92.12 304 ARG A O 1
ATOM 2477 N N . TYR A 1 305 ? -0.978 -4.691 8.352 1 92.75 305 TYR A N 1
ATOM 2478 C CA . TYR A 1 305 ? -0.352 -4.539 7.043 1 92.75 305 TYR A CA 1
ATOM 2479 C C . TYR A 1 305 ? 0.766 -3.504 7.09 1 92.75 305 TYR A C 1
ATOM 2481 O O . TYR A 1 305 ? 0.831 -2.691 8.016 1 92.75 305 TYR A O 1
ATOM 2489 N N . ALA A 1 306 ? 1.651 -3.586 6.121 1 92.19 306 ALA A N 1
ATOM 2490 C CA . ALA A 1 306 ? 2.723 -2.605 5.977 1 92.19 306 ALA A CA 1
ATOM 2491 C C . ALA A 1 306 ? 2.268 -1.416 5.137 1 92.19 306 ALA A C 1
ATOM 2493 O O . ALA A 1 306 ? 1.74 -1.592 4.035 1 92.19 306 ALA A O 1
ATOM 2494 N N . HIS A 1 307 ? 2.418 -0.285 5.656 1 92.06 307 HIS A N 1
ATOM 2495 C CA . HIS A 1 307 ? 2.01 0.911 4.926 1 92.06 307 HIS A CA 1
ATOM 2496 C C . HIS A 1 307 ? 3.162 1.479 4.105 1 92.06 307 HIS A C 1
ATOM 2498 O O . HIS A 1 307 ? 2.951 2.326 3.236 1 92.06 307 HIS A O 1
ATOM 2504 N N . ASN A 1 308 ? 4.383 1.062 4.438 1 88.06 308 ASN A N 1
ATOM 2505 C CA . ASN A 1 308 ? 5.547 1.505 3.676 1 88.06 308 ASN A CA 1
ATOM 2506 C C . ASN A 1 308 ? 6.742 0.581 3.895 1 88.06 308 ASN A C 1
ATOM 2508 O O . ASN A 1 308 ? 6.645 -0.407 4.625 1 88.06 308 ASN A O 1
ATOM 2512 N N . GLU A 1 309 ? 7.812 0.904 3.307 1 82.88 309 GLU A N 1
ATOM 2513 C CA . GLU A 1 309 ? 9.008 0.063 3.357 1 82.88 309 GLU A CA 1
ATOM 2514 C C . GLU A 1 309 ? 9.625 0.067 4.75 1 82.88 309 GLU A C 1
ATOM 2516 O O . GLU A 1 309 ? 10.219 -0.927 5.176 1 82.88 309 GLU A O 1
ATOM 2521 N N . GLN A 1 310 ? 9.492 1.154 5.387 1 84.06 310 GLN A N 1
ATOM 2522 C CA . GLN A 1 310 ? 10.039 1.241 6.738 1 84.06 310 GLN A CA 1
ATOM 2523 C C . GLN A 1 310 ? 9.383 0.223 7.664 1 84.06 310 GLN A C 1
ATOM 2525 O O . GLN A 1 310 ? 10.047 -0.372 8.516 1 84.06 310 GLN A O 1
ATOM 2530 N N . ALA A 1 311 ? 8.125 0.102 7.512 1 89.25 311 ALA A N 1
ATOM 2531 C CA . ALA A 1 311 ? 7.406 -0.89 8.312 1 89.25 311 ALA A CA 1
ATOM 2532 C C . ALA A 1 311 ? 7.949 -2.293 8.062 1 89.25 311 ALA A C 1
ATOM 2534 O O . ALA A 1 311 ? 8.086 -3.088 8.992 1 89.25 311 ALA A O 1
ATOM 2535 N N . ILE A 1 312 ? 8.281 -2.568 6.891 1 83.69 312 ILE A N 1
ATOM 2536 C CA . ILE A 1 312 ? 8.836 -3.871 6.531 1 83.69 312 ILE A CA 1
ATOM 2537 C C . ILE A 1 312 ? 10.219 -4.039 7.168 1 83.69 312 ILE A C 1
ATOM 2539 O O . ILE A 1 312 ? 10.516 -5.082 7.754 1 83.69 312 ILE A O 1
ATOM 2543 N N . LYS A 1 313 ? 11.016 -3.025 7.078 1 79.25 313 LYS A N 1
ATOM 2544 C CA . LYS A 1 313 ? 12.383 -3.074 7.598 1 79.25 313 LYS A CA 1
ATOM 2545 C C . LYS A 1 313 ? 12.391 -3.264 9.109 1 79.25 313 LYS A C 1
ATOM 2547 O O . LYS A 1 313 ? 13.188 -4.039 9.641 1 79.25 313 LYS A O 1
ATOM 2552 N N . ILE A 1 314 ? 11.477 -2.557 9.766 1 84.38 314 ILE A N 1
ATOM 2553 C CA . ILE A 1 314 ? 11.406 -2.623 11.219 1 84.38 314 ILE A CA 1
ATOM 2554 C C . ILE A 1 314 ? 10.781 -3.951 11.648 1 84.38 314 ILE A C 1
ATOM 2556 O O . ILE A 1 314 ? 11.188 -4.539 12.648 1 84.38 314 ILE A O 1
ATOM 2560 N N . GLY A 1 315 ? 9.93 -4.449 10.852 1 84.56 315 GLY A N 1
ATOM 2561 C CA . GLY A 1 315 ? 9.164 -5.641 11.18 1 84.56 315 GLY A CA 1
ATOM 2562 C C . GLY A 1 315 ? 7.746 -5.332 11.625 1 84.56 315 GLY A C 1
ATOM 2563 O O . GLY A 1 315 ? 7.531 -4.484 12.5 1 84.56 315 GLY A O 1
ATOM 2564 N N . LEU A 1 316 ? 6.789 -6.016 11.109 1 89.75 316 LEU A N 1
ATOM 2565 C CA . LEU A 1 316 ? 5.375 -5.75 11.336 1 89.75 316 LEU A CA 1
ATOM 2566 C C . LEU A 1 316 ? 4.992 -6.047 12.781 1 89.75 316 LEU A C 1
ATOM 2568 O O . LEU A 1 316 ? 3.92 -5.641 13.242 1 89.75 316 LEU A O 1
ATOM 2572 N N . ASP A 1 317 ? 5.848 -6.73 13.461 1 89.62 317 ASP A N 1
ATOM 2573 C CA . ASP A 1 317 ? 5.582 -6.957 14.883 1 89.62 317 ASP A CA 1
ATOM 2574 C C . ASP A 1 317 ? 5.707 -5.66 15.68 1 89.62 317 ASP A C 1
ATOM 2576 O O . ASP A 1 317 ? 5.078 -5.508 16.719 1 89.62 317 ASP A O 1
ATOM 2580 N N . ARG A 1 318 ? 6.504 -4.734 15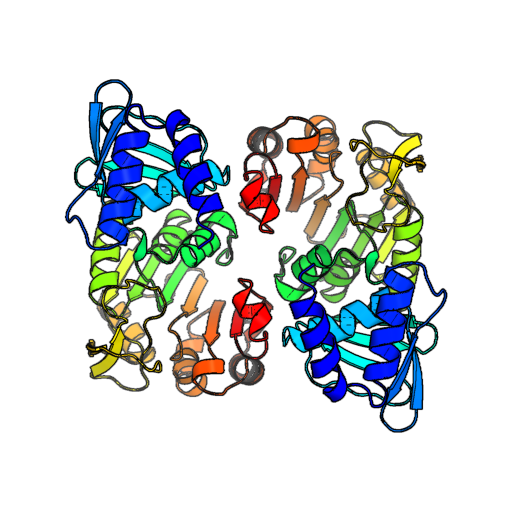.07 1 92.06 318 ARG A N 1
ATOM 2581 C CA . ARG A 1 318 ? 6.832 -3.557 15.867 1 92.06 318 ARG A CA 1
ATOM 2582 C C . ARG A 1 318 ? 6.344 -2.281 15.195 1 92.06 318 ARG A C 1
ATOM 2584 O O . ARG A 1 318 ? 6.234 -1.232 15.836 1 92.06 318 ARG A O 1
ATOM 2591 N N . HIS A 1 319 ? 6.09 -2.355 13.938 1 93.81 319 HIS A N 1
ATOM 2592 C CA . HIS A 1 319 ? 5.684 -1.151 13.219 1 93.81 319 HIS A CA 1
ATOM 2593 C C . HIS A 1 319 ? 4.812 -1.494 12.016 1 93.81 319 HIS A C 1
ATOM 2595 O O . HIS A 1 319 ? 5.07 -2.477 11.32 1 93.81 319 HIS A O 1
ATOM 2601 N N . GLY A 1 320 ? 3.822 -0.76 11.836 1 94.69 320 GLY A N 1
ATOM 2602 C CA . GLY A 1 320 ? 2.881 -0.952 10.75 1 94.69 320 GLY A CA 1
ATOM 2603 C C . GLY A 1 320 ? 1.511 -0.364 11.031 1 94.69 320 GLY A C 1
ATOM 2604 O O . GLY A 1 320 ? 1.385 0.58 11.812 1 94.69 320 GLY A O 1
ATOM 2605 N N . MET A 1 321 ? 0.547 -0.886 10.266 1 96.5 321 MET A N 1
ATOM 2606 C CA . MET A 1 321 ? -0.838 -0.46 10.445 1 96.5 321 MET A CA 1
ATOM 2607 C C . MET A 1 321 ? -1.709 -1.626 10.906 1 96.5 321 MET A C 1
ATOM 2609 O O . MET A 1 321 ? -1.474 -2.771 10.516 1 96.5 321 MET A O 1
ATOM 2613 N N . ILE A 1 322 ? -2.643 -1.335 11.75 1 96.25 322 ILE A N 1
ATOM 2614 C CA . ILE A 1 322 ? -3.729 -2.285 11.969 1 96.25 322 ILE A CA 1
ATOM 2615 C C . ILE A 1 322 ? -5.062 -1.624 11.641 1 96.25 322 ILE A C 1
ATOM 2617 O O . ILE A 1 322 ? -5.254 -0.431 11.883 1 96.25 322 ILE A O 1
ATOM 2621 N N . HIS A 1 323 ? -5.891 -2.328 11.008 1 96.12 323 HIS A N 1
ATOM 2622 C CA . HIS A 1 323 ? -7.281 -2.008 10.711 1 96.12 323 HIS A CA 1
ATOM 2623 C C . HIS A 1 323 ? -8.227 -2.947 11.453 1 96.12 323 HIS A C 1
ATOM 2625 O O . HIS A 1 323 ? -8.25 -4.152 11.188 1 96.12 323 HIS A O 1
ATOM 2631 N N . CYS A 1 324 ? -8.961 -2.391 12.438 1 97.12 324 CYS A N 1
ATOM 2632 C CA . CYS A 1 324 ? -9.797 -3.199 13.312 1 97.12 324 CYS A CA 1
ATOM 2633 C C . CYS A 1 324 ? -11.266 -2.82 13.172 1 97.12 324 CYS A C 1
ATOM 2635 O O . CYS A 1 324 ? -11.602 -1.639 13.055 1 97.12 324 CYS A O 1
ATOM 2637 N N . ILE A 1 325 ? -12.094 -3.822 13.188 1 96.25 325 ILE A N 1
ATOM 2638 C CA . ILE A 1 325 ? -13.539 -3.596 13.125 1 96.25 325 ILE A CA 1
ATOM 2639 C C . ILE A 1 325 ? -14.219 -4.293 14.305 1 96.25 325 ILE A C 1
ATOM 2641 O O . ILE A 1 325 ? -13.797 -5.367 14.727 1 96.25 325 ILE A O 1
ATOM 2645 N N . ARG A 1 326 ? -15.234 -3.66 14.766 1 95.12 326 ARG A N 1
ATOM 2646 C CA . ARG A 1 326 ? -16.016 -4.25 15.859 1 95.12 326 ARG A CA 1
ATOM 2647 C C . ARG A 1 326 ? -16.859 -5.406 15.359 1 95.12 326 ARG A C 1
ATOM 2649 O O . ARG A 1 326 ? -17.453 -5.324 14.281 1 95.12 326 ARG A O 1
ATOM 2656 N N . VAL A 1 327 ? -16.844 -6.543 15.961 1 88.94 327 VAL A N 1
ATOM 2657 C CA . VAL A 1 327 ? -17.609 -7.719 15.562 1 88.94 327 VAL A CA 1
ATOM 2658 C C . VAL A 1 327 ? -18.672 -8.016 16.625 1 88.94 327 VAL A C 1
ATOM 2660 O O . VAL A 1 327 ? -18.5 -7.684 17.797 1 88.94 327 VAL A O 1
ATOM 2663 N N . MET B 1 1 ? 28.938 -4.41 -9.07 1 46.59 1 MET B N 1
ATOM 2664 C CA . MET B 1 1 ? 28.781 -4.816 -7.68 1 46.59 1 MET B CA 1
ATOM 2665 C C . MET B 1 1 ? 30.047 -4.566 -6.887 1 46.59 1 MET B C 1
ATOM 2667 O O . MET B 1 1 ? 31.141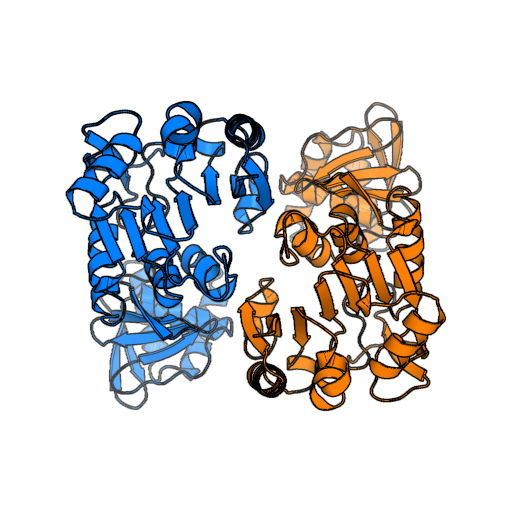 -4.926 -7.332 1 46.59 1 MET B O 1
ATOM 2671 N N . ASN B 1 2 ? 29.891 -3.707 -6.059 1 65.69 2 ASN B N 1
ATOM 2672 C CA . ASN B 1 2 ? 30.984 -3.189 -5.246 1 65.69 2 ASN B CA 1
ATOM 2673 C C . ASN B 1 2 ? 31.703 -4.309 -4.504 1 65.69 2 ASN B C 1
ATOM 2675 O O . ASN B 1 2 ? 31.094 -5.023 -3.705 1 65.69 2 ASN B O 1
ATOM 2679 N N . LEU B 1 3 ? 32.719 -4.781 -5.109 1 72.44 3 LEU B N 1
ATOM 2680 C CA . LEU B 1 3 ? 33.594 -5.801 -4.543 1 72.44 3 LEU B CA 1
ATOM 2681 C C . LEU B 1 3 ? 33.719 -5.633 -3.033 1 72.44 3 LEU B C 1
ATOM 2683 O O . LEU B 1 3 ? 33.75 -6.617 -2.293 1 72.44 3 LEU B O 1
ATOM 2687 N N . LEU B 1 4 ? 33.719 -4.473 -2.678 1 77.25 4 LEU B N 1
ATOM 2688 C CA . LEU B 1 4 ? 33.844 -4.195 -1.25 1 77.25 4 LEU B CA 1
ATOM 2689 C C . LEU B 1 4 ? 32.594 -4.684 -0.496 1 77.25 4 LEU B C 1
ATOM 2691 O O . LEU B 1 4 ? 32.719 -5.277 0.58 1 77.25 4 LEU B O 1
ATOM 2695 N N . ARG B 1 5 ? 31.453 -4.457 -1.035 1 81.31 5 ARG B N 1
ATOM 2696 C CA . ARG B 1 5 ? 30.234 -4.941 -0.384 1 81.31 5 ARG B CA 1
ATOM 2697 C C . ARG B 1 5 ? 30.219 -6.465 -0.302 1 81.31 5 ARG B C 1
ATOM 2699 O O . ARG B 1 5 ? 29.859 -7.031 0.73 1 81.31 5 ARG B O 1
ATOM 2706 N N . SER B 1 6 ? 30.719 -7.023 -1.401 1 81.31 6 SER B N 1
ATOM 2707 C CA . SER B 1 6 ? 30.703 -8.484 -1.449 1 81.31 6 SER B CA 1
ATOM 2708 C C . SER B 1 6 ? 31.578 -9.078 -0.353 1 81.31 6 SER B C 1
ATOM 2710 O O . SER B 1 6 ? 31.219 -10.086 0.252 1 81.31 6 SER B O 1
ATOM 2712 N N . LEU B 1 7 ? 32.656 -8.469 -0.168 1 81.19 7 LEU B N 1
ATOM 2713 C CA . LEU B 1 7 ? 33.594 -8.93 0.871 1 81.19 7 LEU B CA 1
ATOM 2714 C C . LEU B 1 7 ? 32.938 -8.812 2.25 1 81.19 7 LEU B C 1
ATOM 2716 O O . LEU B 1 7 ? 33.031 -9.734 3.062 1 81.19 7 LEU B O 1
ATOM 2720 N N . PHE B 1 8 ? 32.312 -7.75 2.475 1 87.81 8 PHE B N 1
ATOM 2721 C CA . PHE B 1 8 ? 31.672 -7.535 3.775 1 87.81 8 PHE B CA 1
ATOM 2722 C C . PHE B 1 8 ? 30.5 -8.477 3.969 1 87.81 8 PHE B C 1
ATOM 2724 O O . PHE B 1 8 ? 30.25 -8.961 5.078 1 87.81 8 PHE B O 1
ATOM 2731 N N . VAL B 1 9 ? 29.797 -8.688 2.918 1 89.75 9 VAL B N 1
ATOM 2732 C CA . VAL B 1 9 ? 28.672 -9.625 2.961 1 89.75 9 VAL B CA 1
ATOM 2733 C C . VAL B 1 9 ? 29.172 -11.016 3.328 1 89.75 9 VAL B C 1
ATOM 2735 O O . VAL B 1 9 ? 28.609 -11.688 4.195 1 89.75 9 VAL B O 1
ATOM 2738 N N . ALA B 1 10 ? 30.25 -11.391 2.719 1 87.38 10 ALA B N 1
ATOM 2739 C CA . ALA B 1 10 ? 30.828 -12.703 3 1 87.38 10 ALA B CA 1
ATOM 2740 C C . ALA B 1 10 ? 31.297 -12.789 4.445 1 87.38 10 ALA B C 1
ATOM 2742 O O . ALA B 1 10 ? 31.031 -13.781 5.133 1 87.38 10 ALA B O 1
ATOM 2743 N N . LEU B 1 11 ? 31.938 -11.773 4.926 1 89.06 11 LEU B N 1
ATOM 2744 C CA . LEU B 1 11 ? 32.438 -11.758 6.297 1 89.06 11 LEU B CA 1
ATOM 2745 C C . LEU B 1 11 ? 31.297 -11.883 7.297 1 89.06 11 LEU B C 1
ATOM 2747 O O . LEU B 1 11 ? 31.391 -12.656 8.25 1 89.06 11 LEU B O 1
ATOM 2751 N N . ARG B 1 12 ? 30.25 -11.148 7.078 1 91.75 12 ARG B N 1
ATOM 2752 C CA . ARG B 1 12 ? 29.109 -11.148 7.992 1 91.75 12 ARG B CA 1
ATOM 2753 C C . ARG B 1 12 ? 28.406 -12.5 7.992 1 91.75 12 ARG B C 1
ATOM 2755 O O . ARG B 1 12 ? 27.75 -12.859 8.969 1 91.75 12 ARG B O 1
ATOM 2762 N N . SER B 1 13 ? 28.625 -13.242 6.879 1 92.44 13 SER B N 1
ATOM 2763 C CA . SER B 1 13 ? 27.969 -14.539 6.781 1 92.44 13 SER B CA 1
ATOM 2764 C C . SER B 1 13 ? 28.594 -15.547 7.746 1 92.44 13 SER B C 1
ATOM 2766 O O . SER B 1 13 ? 28.047 -16.625 7.957 1 92.44 13 SER B O 1
ATOM 2768 N N . SER B 1 14 ? 29.672 -15.203 8.383 1 93.19 14 SER B N 1
ATOM 2769 C CA . SER B 1 14 ? 30.281 -16.047 9.406 1 93.19 14 SER B CA 1
ATOM 2770 C C . SER B 1 14 ? 29.344 -16.234 10.594 1 93.19 14 SER B C 1
ATOM 2772 O O . SER B 1 14 ? 29.5 -17.188 11.359 1 93.19 14 SER B O 1
ATOM 2774 N N . ASP B 1 15 ? 28.391 -15.289 10.734 1 92.81 15 ASP B N 1
ATOM 2775 C CA . ASP B 1 15 ? 27.375 -15.406 11.766 1 92.81 15 ASP B CA 1
ATOM 2776 C C . ASP B 1 15 ? 26.453 -16.609 11.508 1 92.81 15 ASP B C 1
ATOM 2778 O O . ASP B 1 15 ? 25.797 -17.109 12.422 1 92.81 15 ASP B O 1
ATOM 2782 N N . LEU B 1 16 ? 26.422 -16.984 10.258 1 93.75 16 LEU B N 1
ATOM 2783 C CA . LEU B 1 16 ? 25.453 -17.984 9.844 1 93.75 16 LEU B CA 1
ATOM 2784 C C . LEU B 1 16 ? 26.109 -19.344 9.602 1 93.75 16 LEU B C 1
ATOM 2786 O O . LEU B 1 16 ? 25.578 -20.375 9.984 1 93.75 16 LEU B O 1
ATOM 2790 N N . PHE B 1 17 ? 27.266 -19.281 8.961 1 94.75 17 PHE B N 1
ATOM 2791 C CA . PHE B 1 17 ? 27.891 -20.5 8.469 1 94.75 17 PHE B CA 1
ATOM 2792 C C . PHE B 1 17 ? 29.312 -20.625 8.984 1 94.75 17 PHE B C 1
ATOM 2794 O O . PHE B 1 17 ? 30.094 -19.672 8.914 1 94.75 17 PHE B O 1
ATOM 2801 N N . GLU B 1 18 ? 29.672 -21.812 9.398 1 94.56 18 GLU B N 1
ATOM 2802 C CA . GLU B 1 18 ? 30.984 -22.094 9.953 1 94.56 18 GLU B CA 1
ATOM 2803 C C . GLU B 1 18 ? 32.062 -22.016 8.875 1 94.56 18 GLU B C 1
ATOM 2805 O O . GLU B 1 18 ? 33.188 -21.578 9.141 1 94.56 18 GLU B O 1
ATOM 2810 N N . ASN B 1 19 ? 31.719 -22.469 7.719 1 95.19 19 ASN B N 1
ATOM 2811 C CA . ASN B 1 19 ? 32.688 -22.484 6.613 1 95.19 19 ASN B CA 1
ATOM 2812 C C . ASN B 1 19 ? 32.438 -21.312 5.66 1 95.19 19 ASN B C 1
ATOM 2814 O O . ASN B 1 19 ? 32.5 -21.469 4.441 1 95.19 19 ASN B O 1
ATOM 2818 N N . TRP B 1 20 ? 32.156 -20.172 6.246 1 94.25 20 TRP B N 1
ATOM 2819 C CA . TRP B 1 20 ? 31.75 -19 5.488 1 94.25 20 TRP B CA 1
ATOM 2820 C C . TRP B 1 20 ? 32.812 -18.625 4.461 1 94.25 20 TRP B C 1
ATOM 2822 O O . TRP B 1 20 ? 32.5 -18.125 3.373 1 94.25 20 TRP B O 1
ATOM 2832 N N . LEU B 1 21 ? 34.125 -18.781 4.762 1 93.25 21 LEU B N 1
ATOM 2833 C CA . LEU B 1 21 ? 35.188 -18.422 3.85 1 93.25 21 LEU B CA 1
ATOM 2834 C C . LEU B 1 21 ? 35.188 -19.312 2.605 1 93.25 21 LEU B C 1
ATOM 2836 O O . LEU B 1 21 ? 35.219 -18.797 1.481 1 93.25 21 LEU B O 1
ATOM 2840 N N . TYR B 1 22 ? 35.094 -20.594 2.857 1 92.81 22 TYR B N 1
ATOM 2841 C CA . TYR B 1 22 ? 35 -21.531 1.746 1 92.81 22 TYR B CA 1
ATOM 2842 C C . TYR B 1 22 ? 33.781 -21.234 0.887 1 92.81 22 TYR B C 1
ATOM 2844 O O . TYR B 1 22 ? 33.875 -21.172 -0.341 1 92.81 22 TYR B O 1
ATOM 2852 N N . ALA B 1 23 ? 32.625 -21.156 1.538 1 94.06 23 ALA B N 1
ATOM 2853 C CA . ALA B 1 23 ? 31.359 -20.953 0.839 1 94.06 23 ALA B CA 1
ATOM 2854 C C . ALA B 1 23 ? 31.406 -19.656 0.023 1 94.06 23 ALA B C 1
ATOM 2856 O O . ALA B 1 23 ? 30.938 -19.625 -1.122 1 94.06 23 ALA B O 1
ATOM 2857 N N . GLY B 1 24 ? 31.906 -18.609 0.62 1 92.25 24 GLY B N 1
ATOM 2858 C CA . GLY B 1 24 ? 32.031 -17.328 -0.071 1 92.25 24 GLY B CA 1
ATOM 2859 C C . GLY B 1 24 ? 32.938 -17.406 -1.296 1 92.25 24 GLY B C 1
ATOM 2860 O O . GLY B 1 24 ? 32.562 -16.891 -2.357 1 92.25 24 GLY B O 1
ATOM 2861 N N . LEU B 1 25 ? 34.062 -18.016 -1.121 1 91.44 25 LEU B N 1
ATOM 2862 C CA . LEU B 1 25 ? 34.969 -18.188 -2.238 1 91.44 25 LEU B CA 1
ATOM 2863 C C . LEU B 1 25 ? 34.344 -19.016 -3.35 1 91.44 25 LEU B C 1
ATOM 2865 O O . LEU B 1 25 ? 34.469 -18.688 -4.531 1 91.44 25 LEU B O 1
ATOM 2869 N N . LYS B 1 26 ? 33.781 -20.109 -2.914 1 93.12 26 LYS B N 1
ATOM 2870 C CA . LYS B 1 26 ? 33.094 -20.969 -3.889 1 93.12 26 LYS B CA 1
ATOM 2871 C C . LYS B 1 26 ? 32.062 -20.172 -4.684 1 93.12 26 LYS B C 1
ATOM 2873 O O . LYS B 1 26 ? 31.953 -20.312 -5.902 1 93.12 26 LYS B O 1
ATOM 2878 N N . TYR B 1 27 ? 31.266 -19.391 -3.99 1 92.62 27 TYR B N 1
ATOM 2879 C CA . TYR B 1 27 ? 30.266 -18.547 -4.645 1 92.62 27 TYR B CA 1
ATOM 2880 C C . TYR B 1 27 ? 30.906 -17.625 -5.676 1 92.62 27 TYR B C 1
ATOM 2882 O O . TYR B 1 27 ? 30.406 -17.5 -6.797 1 92.62 27 TYR B O 1
ATOM 2890 N N . MET B 1 28 ? 32 -17 -5.309 1 87.75 28 MET B N 1
ATOM 2891 C CA . MET B 1 28 ? 32.719 -16.094 -6.215 1 87.75 28 MET B CA 1
ATOM 2892 C C . MET B 1 28 ? 33.219 -16.844 -7.449 1 87.75 28 MET B C 1
ATOM 2894 O O . MET B 1 28 ? 33.094 -16.328 -8.57 1 87.75 28 MET B O 1
ATOM 2898 N N . LEU B 1 29 ? 33.688 -18 -7.215 1 90.62 29 LEU B N 1
ATOM 2899 C CA . LEU B 1 29 ? 34.188 -18.797 -8.328 1 90.62 29 LEU B CA 1
ATOM 2900 C C . LEU B 1 29 ? 33.031 -19.156 -9.289 1 90.62 29 LEU B C 1
ATOM 2902 O O . LEU B 1 29 ? 33.219 -19.125 -10.508 1 90.62 29 LEU B O 1
ATOM 2906 N N . ILE B 1 30 ? 31.938 -19.5 -8.734 1 91.38 30 ILE B N 1
ATOM 2907 C CA . ILE B 1 30 ? 30.781 -19.828 -9.562 1 91.38 30 ILE B CA 1
ATOM 2908 C C . ILE B 1 30 ? 30.328 -18.594 -10.344 1 91.38 30 ILE B C 1
ATOM 2910 O O . ILE B 1 30 ? 30.062 -18.672 -11.547 1 91.38 30 ILE B O 1
ATOM 2914 N N . LYS B 1 31 ? 30.25 -17.5 -9.641 1 85.31 31 LYS B N 1
ATOM 2915 C CA . LYS B 1 31 ? 29.812 -16.234 -10.234 1 85.31 31 LYS B CA 1
ATOM 2916 C C . LYS B 1 31 ? 30.688 -15.852 -11.414 1 85.31 31 LYS B C 1
ATOM 2918 O O . LYS B 1 31 ? 30.203 -15.281 -12.398 1 85.31 31 LYS B O 1
ATOM 2923 N N . TYR B 1 32 ? 31.922 -16.234 -11.328 1 84.88 32 TYR B N 1
ATOM 2924 C CA . TYR B 1 32 ? 32.844 -15.852 -12.383 1 84.88 32 TYR B CA 1
ATOM 2925 C C . TYR B 1 32 ? 33.062 -17.016 -13.352 1 84.88 32 TYR B C 1
ATOM 2927 O O . TYR B 1 32 ? 34 -16.984 -14.164 1 84.88 32 TYR B O 1
ATOM 2935 N N . GLY B 1 33 ? 32.281 -18.078 -13.219 1 88.88 33 GLY B N 1
ATOM 2936 C CA . GLY B 1 33 ? 32.281 -19.188 -14.172 1 88.88 33 GLY B CA 1
ATOM 2937 C C . GLY B 1 33 ? 33.438 -20.125 -13.977 1 88.88 33 GLY B C 1
ATOM 2938 O O . GLY B 1 33 ? 33.781 -20.906 -14.883 1 88.88 33 GLY B O 1
ATOM 2939 N N . LEU B 1 34 ? 34.062 -20.062 -12.93 1 89.31 34 LEU B N 1
ATOM 2940 C CA . LEU B 1 34 ? 35.25 -20.859 -12.68 1 89.31 34 LEU B CA 1
ATOM 2941 C C . LEU B 1 34 ? 34.906 -22.141 -11.922 1 89.31 34 LEU B C 1
ATOM 2943 O O . LEU B 1 34 ? 35.75 -23 -11.727 1 89.31 34 LEU B O 1
ATOM 2947 N N . ALA B 1 35 ? 33.812 -22.266 -11.422 1 88 35 ALA B N 1
ATOM 2948 C CA . ALA B 1 35 ? 33.281 -23.453 -10.734 1 88 35 ALA B CA 1
ATOM 2949 C C . ALA B 1 35 ? 31.812 -23.672 -11.062 1 88 35 ALA B C 1
ATOM 2951 O O . ALA B 1 35 ? 31.172 -22.812 -11.68 1 88 35 ALA B O 1
ATOM 2952 N N . LYS B 1 36 ? 31.469 -24.844 -10.977 1 84.25 36 LYS B N 1
ATOM 2953 C CA . LYS B 1 36 ? 30.062 -25.172 -11.211 1 84.25 36 LYS B CA 1
ATOM 2954 C C . LYS B 1 36 ? 29.438 -25.844 -9.992 1 84.25 36 LYS B C 1
ATOM 2956 O O . LYS B 1 36 ? 30.125 -26.125 -9.008 1 84.25 36 LYS B O 1
ATOM 2961 N N . ASP B 1 37 ? 28.25 -25.812 -9.875 1 76.75 37 ASP B N 1
ATOM 2962 C CA . ASP B 1 37 ? 27.516 -26.641 -8.938 1 76.75 37 ASP B CA 1
ATOM 2963 C C . ASP B 1 37 ? 26.984 -25.812 -7.766 1 76.75 37 ASP B C 1
ATOM 2965 O O . ASP B 1 37 ? 26.828 -24.594 -7.879 1 76.75 37 ASP B O 1
ATOM 2969 N N . SER B 1 38 ? 26.719 -26.531 -6.688 1 89 38 SER B N 1
ATOM 2970 C CA . SER B 1 38 ? 26.125 -26.047 -5.449 1 89 38 SER B CA 1
ATOM 2971 C C . SER B 1 38 ? 27.188 -25.656 -4.434 1 89 38 SER B C 1
ATOM 2973 O O . SER B 1 38 ? 28.375 -25.938 -4.633 1 89 38 SER B O 1
ATOM 2975 N N . ILE B 1 39 ? 26.859 -24.906 -3.553 1 92.56 39 ILE B N 1
ATOM 2976 C CA . ILE B 1 39 ? 27.688 -24.453 -2.439 1 92.56 39 ILE B CA 1
ATOM 2977 C C . ILE B 1 39 ? 27.312 -25.234 -1.175 1 92.56 39 ILE B C 1
ATOM 2979 O O . ILE B 1 39 ? 26.141 -25.234 -0.764 1 92.56 39 ILE B O 1
ATOM 2983 N N . VAL B 1 40 ? 28.297 -25.875 -0.655 1 92.81 40 VAL B N 1
ATOM 2984 C CA . VAL B 1 40 ? 28.078 -26.578 0.605 1 92.81 40 VAL B CA 1
ATOM 2985 C C . VAL B 1 40 ? 28.344 -25.625 1.776 1 92.81 40 VAL B C 1
ATOM 2987 O O . VAL B 1 40 ? 29.422 -25.047 1.881 1 92.81 40 VAL B O 1
ATOM 2990 N N . VAL B 1 41 ? 27.344 -25.469 2.609 1 93.62 41 VAL B N 1
ATOM 2991 C CA . VAL B 1 41 ? 27.5 -24.656 3.814 1 93.62 41 VAL B CA 1
ATOM 2992 C C . VAL B 1 41 ? 27.391 -25.547 5.051 1 93.62 41 VAL B C 1
ATOM 2994 O O . VAL B 1 41 ? 26.719 -26.594 5.016 1 93.62 41 VAL B O 1
ATOM 2997 N N . LYS B 1 42 ? 28.094 -25.125 6.055 1 93.56 42 LYS B N 1
ATOM 2998 C CA . LYS B 1 42 ? 28.094 -25.875 7.312 1 93.56 42 LYS B CA 1
ATOM 2999 C C . LYS B 1 42 ? 27.547 -25.016 8.453 1 93.56 42 LYS B C 1
ATOM 3001 O O . LYS B 1 42 ? 28 -23.875 8.641 1 93.56 42 LYS B O 1
ATOM 3006 N N . CYS B 1 43 ? 26.609 -25.484 9.102 1 91.06 43 CYS B N 1
ATOM 3007 C CA . CYS B 1 43 ? 26.078 -24.859 10.312 1 91.06 43 CYS B CA 1
ATOM 3008 C C . CYS B 1 43 ? 25.578 -25.906 11.297 1 91.06 43 CYS B C 1
ATOM 3010 O O . CYS B 1 43 ? 24.953 -26.891 10.906 1 91.06 43 CYS B O 1
ATOM 3012 N N . ASN B 1 44 ? 25.906 -25.719 12.625 1 90.12 44 ASN B N 1
ATOM 3013 C CA . ASN B 1 44 ? 25.578 -26.641 13.703 1 90.12 44 ASN B CA 1
ATOM 3014 C C . ASN B 1 44 ? 25.984 -28.078 13.359 1 90.12 44 ASN B C 1
ATOM 3016 O O . ASN B 1 44 ? 25.172 -29 13.508 1 90.12 44 ASN B O 1
ATOM 3020 N N . ASP B 1 45 ? 27.078 -28.203 12.734 1 85.62 45 ASP B N 1
ATOM 3021 C CA . ASP B 1 45 ? 27.734 -29.469 12.398 1 85.62 45 ASP B CA 1
ATOM 3022 C C . ASP B 1 45 ? 26.953 -30.219 11.312 1 85.62 45 ASP B C 1
ATOM 3024 O O . ASP B 1 45 ? 27.078 -31.438 11.195 1 85.62 45 ASP B O 1
ATOM 3028 N N . LYS B 1 46 ? 26.109 -29.578 10.672 1 90.31 46 LYS B N 1
ATOM 3029 C CA . LYS B 1 46 ? 25.406 -30.141 9.523 1 90.31 46 LYS B CA 1
ATOM 3030 C C . LYS B 1 46 ? 25.797 -29.453 8.227 1 90.31 46 LYS B C 1
ATOM 3032 O O . LYS B 1 46 ? 26.203 -28.281 8.25 1 90.31 46 LYS B O 1
ATOM 3037 N N . LYS B 1 47 ? 25.719 -30.281 7.273 1 91.5 47 LYS B N 1
ATOM 3038 C CA . LYS B 1 47 ? 26.047 -29.734 5.957 1 91.5 47 LYS B CA 1
ATOM 3039 C C . LYS B 1 47 ? 24.797 -29.594 5.094 1 91.5 47 LYS B C 1
ATOM 3041 O O . LYS B 1 47 ? 23.922 -30.469 5.113 1 91.5 47 LYS B O 1
ATOM 3046 N N . HIS B 1 48 ? 24.688 -28.484 4.426 1 91.88 48 HIS B N 1
ATOM 3047 C CA . HIS B 1 48 ? 23.594 -28.25 3.494 1 91.88 48 HIS B CA 1
ATOM 3048 C C . HIS B 1 48 ? 24.125 -27.797 2.133 1 91.88 48 HIS B C 1
ATOM 3050 O O . HIS B 1 48 ? 25.078 -27.016 2.057 1 91.88 48 HIS B O 1
ATOM 3056 N N . ARG B 1 49 ? 23.531 -28.297 1.123 1 90.25 49 ARG B N 1
ATOM 3057 C CA . ARG B 1 49 ? 23.859 -27.891 -0.236 1 90.25 49 ARG B CA 1
ATOM 3058 C C . ARG B 1 49 ? 22.906 -26.812 -0.734 1 90.25 49 ARG B C 1
ATOM 3060 O O . ARG B 1 49 ? 21.688 -27.031 -0.788 1 90.25 49 ARG B O 1
ATOM 3067 N N . LEU B 1 50 ? 23.469 -25.672 -1.062 1 89.62 50 LEU B N 1
ATOM 3068 C CA . LEU B 1 50 ? 22.656 -24.547 -1.543 1 89.62 50 LEU B CA 1
ATOM 3069 C C . LEU B 1 50 ? 23.031 -24.188 -2.977 1 89.62 50 LEU B C 1
ATOM 3071 O O . LEU B 1 50 ? 24.203 -24.234 -3.348 1 89.62 50 LEU B O 1
ATOM 3075 N N . THR B 1 51 ? 22.062 -23.891 -3.781 1 87.69 51 THR B N 1
ATOM 3076 C CA . THR B 1 51 ? 22.375 -23.25 -5.055 1 87.69 51 THR B CA 1
ATOM 3077 C C . THR B 1 51 ? 23.016 -21.891 -4.828 1 87.69 51 THR B C 1
ATOM 3079 O O . THR B 1 51 ? 22.812 -21.266 -3.779 1 87.69 51 THR B O 1
ATOM 3082 N N . PRO B 1 52 ? 23.734 -21.406 -5.809 1 87.81 52 PRO B N 1
ATOM 3083 C CA . PRO B 1 52 ? 24.359 -20.094 -5.66 1 87.81 52 PRO B CA 1
ATOM 3084 C C . PRO B 1 52 ? 23.344 -18.984 -5.414 1 87.81 52 PRO B C 1
ATOM 3086 O O . PRO B 1 52 ? 23.594 -18.062 -4.637 1 87.81 52 PRO B O 1
ATOM 3089 N N . ASP B 1 53 ? 22.172 -19.094 -5.996 1 85.38 53 ASP B N 1
ATOM 3090 C CA . ASP B 1 53 ? 21.156 -18.062 -5.844 1 85.38 53 ASP B CA 1
ATOM 3091 C C . ASP B 1 53 ? 20.609 -18.031 -4.418 1 85.38 53 ASP B C 1
ATOM 3093 O O . ASP B 1 53 ? 20.438 -16.969 -3.842 1 85.38 53 ASP B O 1
ATOM 3097 N N . ILE B 1 54 ? 20.422 -19.172 -3.912 1 86.38 54 ILE B N 1
ATOM 3098 C CA . ILE B 1 54 ? 19.891 -19.266 -2.557 1 86.38 54 ILE B CA 1
ATOM 3099 C C . ILE B 1 54 ? 20.953 -18.781 -1.559 1 86.38 54 ILE B C 1
ATOM 3101 O O . ILE B 1 54 ? 20.641 -18.047 -0.62 1 86.38 54 ILE B O 1
ATOM 3105 N N . TYR B 1 55 ? 22.156 -19.234 -1.786 1 89.31 55 TYR B N 1
ATOM 3106 C CA . TYR B 1 55 ? 23.25 -18.797 -0.928 1 89.31 55 TYR B CA 1
ATOM 3107 C C . TYR B 1 55 ? 23.359 -17.281 -0.923 1 89.31 55 TYR B C 1
ATOM 3109 O O . TYR B 1 55 ? 23.406 -16.656 0.141 1 89.31 55 TYR B O 1
ATOM 3117 N N . SER B 1 56 ? 23.344 -16.719 -2.145 1 89.06 56 SER B N 1
ATOM 3118 C CA . SER B 1 56 ? 23.438 -15.273 -2.301 1 89.06 56 SER B CA 1
ATOM 3119 C C . SER B 1 56 ? 22.297 -14.562 -1.604 1 89.06 56 SER B C 1
ATOM 3121 O O . SER B 1 56 ? 22.5 -13.539 -0.94 1 89.06 56 SER B O 1
ATOM 3123 N N . PHE B 1 57 ? 21.141 -15.133 -1.714 1 86.25 57 PHE B N 1
ATOM 3124 C CA . PHE B 1 57 ? 19.953 -14.547 -1.116 1 86.25 57 PHE B CA 1
ATOM 3125 C C . PHE B 1 57 ? 20.078 -14.492 0.402 1 86.25 57 PHE B C 1
ATOM 3127 O O . PHE B 1 57 ? 19.844 -13.453 1.013 1 86.25 57 PHE B O 1
ATOM 3134 N N . ILE B 1 58 ? 20.562 -15.547 0.969 1 88 58 ILE B N 1
ATOM 3135 C CA . ILE B 1 58 ? 20.625 -15.664 2.422 1 88 58 ILE B CA 1
ATOM 3136 C C . ILE B 1 58 ? 21.672 -14.703 2.977 1 88 58 ILE B C 1
ATOM 3138 O O . ILE B 1 58 ? 21.391 -13.93 3.893 1 88 58 ILE B O 1
ATOM 3142 N N . ILE B 1 59 ? 22.828 -14.688 2.395 1 90.75 59 ILE B N 1
ATOM 3143 C CA . ILE B 1 59 ? 23.922 -13.938 3.002 1 90.75 59 ILE B CA 1
ATOM 3144 C C . ILE B 1 59 ? 23.688 -12.445 2.791 1 90.75 59 ILE B C 1
ATOM 3146 O O . ILE B 1 59 ? 24.031 -11.633 3.654 1 90.75 59 ILE B O 1
ATOM 3150 N N . ASN B 1 60 ? 23.125 -12.078 1.667 1 88.25 60 ASN B N 1
ATOM 3151 C CA . ASN B 1 60 ? 22.828 -10.664 1.45 1 88.25 60 ASN B CA 1
ATOM 3152 C C . ASN B 1 60 ? 21.719 -10.18 2.371 1 88.25 60 ASN B C 1
ATOM 3154 O O . ASN B 1 60 ? 21.797 -9.086 2.93 1 88.25 60 ASN B O 1
ATOM 3158 N N . ALA B 1 61 ? 20.703 -10.961 2.477 1 84.62 61 ALA B N 1
ATOM 3159 C CA . ALA B 1 61 ? 19.609 -10.602 3.377 1 84.62 61 ALA B CA 1
ATOM 3160 C C . ALA B 1 61 ? 20.109 -10.453 4.812 1 84.62 61 ALA B C 1
ATOM 3162 O O . ALA B 1 61 ? 19.688 -9.555 5.535 1 84.62 61 ALA B O 1
ATOM 3163 N N . HIS B 1 62 ? 21 -11.312 5.172 1 88.38 62 HIS B N 1
ATOM 3164 C CA . HIS B 1 62 ? 21.578 -11.242 6.508 1 88.38 62 HIS B CA 1
ATOM 3165 C C . HIS B 1 62 ? 22.391 -9.969 6.684 1 88.38 62 HIS B C 1
ATOM 3167 O O . HIS B 1 62 ? 22.266 -9.266 7.688 1 88.38 62 HIS B O 1
ATOM 3173 N N . TYR B 1 63 ? 23.203 -9.734 5.691 1 88.25 63 TYR B N 1
ATOM 3174 C CA . TYR B 1 63 ? 24.047 -8.555 5.738 1 88.25 63 TYR B CA 1
ATOM 3175 C C . TYR B 1 63 ? 23.219 -7.281 5.852 1 88.25 63 TYR B C 1
ATOM 3177 O O . TYR B 1 63 ? 23.578 -6.359 6.582 1 88.25 63 TYR B O 1
ATOM 3185 N N . ASP B 1 64 ? 22.141 -7.301 5.121 1 82.56 64 ASP B N 1
ATOM 3186 C CA . ASP B 1 64 ? 21.297 -6.117 5.086 1 82.56 64 ASP B CA 1
ATOM 3187 C C . ASP B 1 64 ? 20.391 -6.051 6.32 1 82.56 64 ASP B C 1
ATOM 3189 O O . ASP B 1 64 ? 19.641 -5.094 6.496 1 82.56 64 ASP B O 1
ATOM 3193 N N . GLY B 1 65 ? 20.453 -7.047 7.152 1 79.31 65 GLY B N 1
ATOM 3194 C CA . GLY B 1 65 ? 19.734 -7.023 8.422 1 79.31 65 GLY B CA 1
ATOM 3195 C C . GLY B 1 65 ? 18.297 -7.473 8.297 1 79.31 65 GLY B C 1
ATOM 3196 O O . GLY B 1 65 ? 17.469 -7.176 9.172 1 79.31 65 GLY B O 1
ATOM 3197 N N . TYR B 1 66 ? 18 -8.195 7.25 1 78.31 66 TYR B N 1
ATOM 3198 C CA . TYR B 1 66 ? 16.594 -8.555 7 1 78.31 66 TYR B CA 1
ATOM 3199 C C . TYR B 1 66 ? 16.281 -9.93 7.582 1 78.31 66 TYR B C 1
ATOM 3201 O O . TYR B 1 66 ? 15.117 -10.328 7.645 1 78.31 66 TYR B O 1
ATOM 3209 N N . ILE B 1 67 ? 17.281 -10.68 7.945 1 83.62 67 ILE B N 1
ATOM 3210 C CA . ILE B 1 67 ? 17.062 -12.023 8.453 1 83.62 67 ILE B CA 1
ATOM 3211 C C . ILE B 1 67 ? 17.031 -12 9.984 1 83.62 67 ILE B C 1
ATOM 3213 O O . ILE B 1 67 ? 17.906 -11.406 10.617 1 83.62 67 ILE B O 1
ATOM 3217 N N . THR B 1 68 ? 15.992 -12.539 10.523 1 80.75 68 THR B N 1
ATOM 3218 C CA . THR B 1 68 ? 15.906 -12.773 11.961 1 80.75 68 THR B CA 1
ATOM 3219 C C . THR B 1 68 ? 15.641 -14.25 12.25 1 80.75 68 THR B C 1
ATOM 3221 O O . THR B 1 68 ? 15.203 -14.992 11.367 1 80.75 68 THR B O 1
ATOM 3224 N N . ASN B 1 69 ? 16.109 -14.805 13.398 1 85.62 69 ASN B N 1
ATOM 3225 C CA . ASN B 1 69 ? 15.82 -16.156 13.891 1 85.62 69 ASN B CA 1
ATOM 3226 C C . ASN B 1 69 ? 16.406 -17.219 12.977 1 85.62 69 ASN B C 1
ATOM 3228 O O . ASN B 1 69 ? 15.695 -18.141 12.562 1 85.62 69 ASN B O 1
ATOM 3232 N N . PHE B 1 70 ? 17.594 -17.062 12.516 1 90.69 70 PHE B N 1
ATOM 3233 C CA . PHE B 1 70 ? 18.266 -18.031 11.672 1 90.69 70 PHE B CA 1
ATOM 3234 C C . PHE B 1 70 ? 18.562 -19.312 12.445 1 90.69 70 PHE B C 1
ATOM 3236 O O . PHE B 1 70 ? 19.141 -19.281 13.523 1 90.69 70 PHE B O 1
ATOM 3243 N N . LYS B 1 71 ? 18.031 -20.406 11.961 1 90.94 71 LYS B N 1
ATOM 3244 C CA . LYS B 1 71 ? 18.25 -21.734 12.531 1 90.94 71 LYS B CA 1
ATOM 3245 C C . LYS B 1 71 ? 18.766 -22.703 11.469 1 90.94 71 LYS B C 1
ATOM 3247 O O . LYS B 1 71 ? 18.312 -22.672 10.328 1 90.94 71 LYS B O 1
ATOM 3252 N N . CYS B 1 72 ? 19.766 -23.422 11.82 1 89.19 72 CYS B N 1
ATOM 3253 C CA . CYS B 1 72 ? 20.375 -24.391 10.914 1 89.19 72 CYS B CA 1
ATOM 3254 C C . CYS B 1 72 ? 20.438 -25.781 11.555 1 89.19 72 CYS B C 1
ATOM 3256 O O . CYS B 1 72 ? 21.312 -26.062 12.375 1 89.19 72 CYS B O 1
ATOM 3258 N N . ASN B 1 73 ? 19.453 -26.656 11.312 1 86.62 73 ASN B N 1
ATOM 3259 C CA . ASN B 1 73 ? 19.406 -28.047 11.75 1 86.62 73 ASN B CA 1
ATOM 3260 C C . ASN B 1 73 ? 19.281 -29 10.562 1 86.62 73 ASN B C 1
ATOM 3262 O O . ASN B 1 73 ? 20.109 -28.969 9.656 1 86.62 73 ASN B O 1
ATOM 3266 N N . ASN B 1 74 ? 18.188 -29.75 10.508 1 85.06 74 ASN B N 1
ATOM 3267 C CA . ASN B 1 74 ? 18 -30.609 9.344 1 85.06 74 ASN B CA 1
ATOM 3268 C C . ASN B 1 74 ? 17.656 -29.797 8.094 1 85.06 74 ASN B C 1
ATOM 3270 O O . ASN B 1 74 ? 17.828 -30.281 6.973 1 85.06 74 ASN B O 1
ATOM 3274 N N . ILE B 1 75 ? 17.188 -28.625 8.422 1 88.69 75 ILE B N 1
ATOM 3275 C CA . ILE B 1 75 ? 16.953 -27.672 7.355 1 88.69 75 ILE B CA 1
ATOM 3276 C C . ILE B 1 75 ? 17.391 -26.281 7.797 1 88.69 75 ILE B C 1
ATOM 3278 O O . ILE B 1 75 ? 17.656 -26.047 8.984 1 88.69 75 ILE B O 1
ATOM 3282 N N . ILE B 1 76 ? 17.562 -25.469 6.816 1 90.19 76 ILE B N 1
ATOM 3283 C CA . ILE B 1 76 ? 17.844 -24.062 7.129 1 90.19 76 ILE B CA 1
ATOM 3284 C C . ILE B 1 76 ? 16.547 -23.281 7.23 1 90.19 76 ILE B C 1
ATOM 3286 O O . ILE B 1 76 ? 15.711 -23.328 6.324 1 90.19 76 ILE B O 1
ATOM 3290 N N . GLU B 1 77 ? 16.359 -22.609 8.344 1 90.62 77 GLU B N 1
ATOM 3291 C CA . GLU B 1 77 ? 15.156 -21.812 8.578 1 90.62 77 GLU B CA 1
ATOM 3292 C C . GLU B 1 77 ? 15.508 -20.391 9 1 90.62 77 GLU B C 1
ATOM 3294 O O . GLU B 1 77 ? 16.469 -20.188 9.742 1 90.62 77 GLU B O 1
ATOM 3299 N N . PHE B 1 78 ? 14.805 -19.5 8.469 1 86.69 78 PHE B N 1
ATOM 3300 C CA . PHE B 1 78 ? 14.969 -18.125 8.93 1 86.69 78 PHE B CA 1
ATOM 3301 C C . PHE B 1 78 ? 13.727 -17.312 8.617 1 86.69 78 PHE B C 1
ATOM 3303 O O . PHE B 1 78 ? 12.82 -17.781 7.922 1 86.69 78 PHE B O 1
ATOM 3310 N N . ILE B 1 79 ? 13.672 -16.172 9.25 1 83.38 79 ILE B N 1
ATOM 3311 C CA . ILE B 1 79 ? 12.57 -15.25 9.016 1 83.38 79 ILE B CA 1
ATOM 3312 C C . ILE B 1 79 ? 13.086 -14 8.297 1 83.38 79 ILE B C 1
ATOM 3314 O O . ILE B 1 79 ? 14.133 -13.461 8.656 1 83.38 79 ILE B O 1
ATOM 3318 N N . GLN B 1 80 ? 12.445 -13.742 7.195 1 79.69 80 GLN B N 1
ATOM 3319 C CA . GLN B 1 80 ? 12.711 -12.508 6.473 1 79.69 80 GLN B CA 1
ATOM 3320 C C . GLN B 1 80 ? 11.414 -11.773 6.137 1 79.69 80 GLN B C 1
ATOM 3322 O O . GLN B 1 80 ? 10.516 -12.344 5.52 1 79.69 80 GLN B O 1
ATOM 3327 N N . ASN B 1 81 ? 11.266 -10.492 6.52 1 76.19 81 ASN B N 1
ATOM 3328 C CA . ASN B 1 81 ? 10.086 -9.672 6.246 1 76.19 81 ASN B CA 1
ATOM 3329 C C . ASN B 1 81 ? 8.797 -10.391 6.66 1 76.19 81 ASN B C 1
ATOM 3331 O O . ASN B 1 81 ? 7.848 -10.461 5.887 1 76.19 81 ASN B O 1
ATOM 3335 N N . ASN B 1 82 ? 8.867 -11.062 7.789 1 79.06 82 ASN B N 1
ATOM 3336 C CA . ASN B 1 82 ? 7.715 -11.711 8.406 1 79.06 82 ASN B CA 1
ATOM 3337 C C . ASN B 1 82 ? 7.336 -12.992 7.66 1 79.06 82 ASN B C 1
ATOM 3339 O O . ASN B 1 82 ? 6.289 -13.586 7.934 1 79.06 82 ASN B O 1
ATOM 3343 N N . PHE B 1 83 ? 8.148 -13.352 6.648 1 87.06 83 PHE B N 1
ATOM 3344 C CA . PHE B 1 83 ? 8.008 -14.641 5.992 1 87.06 83 PHE B CA 1
ATOM 3345 C C . PHE B 1 83 ? 8.969 -15.664 6.598 1 87.06 83 PHE B C 1
ATOM 3347 O O . PHE B 1 83 ? 10.125 -15.344 6.887 1 87.06 83 PHE B O 1
ATOM 3354 N N . ARG B 1 84 ? 8.523 -16.844 6.824 1 90.31 84 ARG B N 1
ATOM 3355 C CA . ARG B 1 84 ? 9.398 -17.938 7.27 1 90.31 84 ARG B CA 1
ATOM 3356 C C . ARG B 1 84 ? 9.898 -18.75 6.086 1 90.31 84 ARG B C 1
ATOM 3358 O O . ARG B 1 84 ? 9.102 -19.234 5.277 1 90.31 84 ARG B O 1
ATOM 3365 N N . PHE B 1 85 ? 11.141 -18.844 5.992 1 89.19 85 PHE B N 1
ATOM 3366 C CA . PHE B 1 85 ? 11.773 -19.609 4.926 1 89.19 85 PHE B CA 1
ATOM 3367 C C . PHE B 1 85 ? 12.305 -20.938 5.449 1 89.19 85 PHE B C 1
ATOM 3369 O O . PHE B 1 85 ? 12.969 -20.969 6.492 1 89.19 85 PHE B O 1
ATOM 3376 N N . ASN B 1 86 ? 11.953 -21.953 4.785 1 89.31 86 ASN B N 1
ATOM 3377 C CA . ASN B 1 86 ? 12.508 -23.281 5 1 89.31 86 ASN B CA 1
ATOM 3378 C C . ASN B 1 86 ? 13.219 -23.797 3.752 1 89.31 86 ASN B C 1
ATOM 3380 O O . ASN B 1 86 ? 12.586 -24.016 2.715 1 89.31 86 ASN B O 1
ATOM 3384 N N . ILE B 1 87 ? 14.461 -23.984 3.908 1 88 87 ILE B N 1
ATOM 3385 C CA . ILE B 1 87 ? 15.266 -24.438 2.781 1 88 87 ILE B CA 1
ATOM 3386 C C . ILE B 1 87 ? 15.758 -25.859 3.043 1 88 87 ILE B C 1
ATOM 3388 O O . ILE B 1 87 ? 16.484 -26.094 4.008 1 88 87 ILE B O 1
ATOM 3392 N N . THR B 1 88 ? 15.336 -26.688 2.137 1 83 88 THR B N 1
ATOM 3393 C CA . THR B 1 88 ? 15.734 -28.094 2.275 1 83 88 THR B CA 1
ATOM 3394 C C . THR B 1 88 ? 17.094 -28.328 1.607 1 83 88 THR B C 1
ATOM 3396 O O . THR B 1 88 ? 17.609 -27.453 0.923 1 83 88 THR B O 1
ATOM 3399 N N . ASP B 1 89 ? 17.609 -29.531 1.799 1 76.06 89 ASP B N 1
ATOM 3400 C CA . ASP B 1 89 ? 18.938 -29.875 1.323 1 76.06 89 ASP B CA 1
ATOM 3401 C C . ASP B 1 89 ? 19 -29.891 -0.203 1 76.06 89 ASP B C 1
ATOM 3403 O O . ASP B 1 89 ? 20.062 -29.656 -0.792 1 76.06 89 ASP B O 1
ATOM 3407 N N . ASP B 1 90 ? 17.875 -30.125 -0.816 1 72.94 90 ASP B N 1
ATOM 3408 C CA . ASP B 1 90 ? 17.859 -30.125 -2.275 1 72.94 90 ASP B CA 1
ATOM 3409 C C . ASP B 1 90 ? 17.5 -28.734 -2.816 1 72.94 90 ASP B C 1
ATOM 3411 O O . ASP B 1 90 ? 17.078 -28.609 -3.967 1 72.94 90 ASP B O 1
ATOM 3415 N N . SER B 1 91 ? 17.594 -27.719 -1.964 1 71.12 91 SER B N 1
ATOM 3416 C CA . SER B 1 91 ? 17.438 -26.312 -2.289 1 71.12 91 SER B CA 1
ATOM 3417 C C . SER B 1 91 ? 16 -25.984 -2.662 1 71.12 91 SER B C 1
ATOM 3419 O O . SER B 1 91 ? 15.75 -25.156 -3.533 1 71.12 91 SER B O 1
ATOM 3421 N N . LYS B 1 92 ? 15.164 -26.828 -2.125 1 78.25 92 LYS B N 1
ATOM 3422 C CA . LYS B 1 92 ? 13.758 -26.469 -2.248 1 78.25 92 LYS B CA 1
ATOM 3423 C C . LYS B 1 92 ? 13.359 -25.453 -1.18 1 78.25 92 LYS B C 1
ATOM 3425 O O . LYS B 1 92 ? 13.82 -25.531 -0.038 1 78.25 92 LYS B O 1
ATOM 3430 N N . ILE B 1 93 ? 12.594 -24.5 -1.63 1 81.69 93 ILE B N 1
ATOM 3431 C CA . ILE B 1 93 ? 12.234 -23.422 -0.733 1 81.69 93 ILE B CA 1
ATOM 3432 C C . ILE B 1 93 ? 10.742 -23.469 -0.424 1 81.69 93 ILE B C 1
ATOM 3434 O O . ILE B 1 93 ? 9.906 -23.453 -1.336 1 81.69 93 ILE B O 1
ATOM 3438 N N . PHE B 1 94 ? 10.5 -23.594 0.824 1 85.56 94 PHE B N 1
ATOM 3439 C CA . PHE B 1 94 ? 9.133 -23.438 1.321 1 85.56 94 PHE B CA 1
ATOM 3440 C C . PHE B 1 94 ? 8.992 -22.141 2.107 1 85.56 94 PHE B C 1
ATOM 3442 O O . PHE B 1 94 ? 9.812 -21.844 2.977 1 85.56 94 PHE B O 1
ATOM 3449 N N . LEU B 1 95 ? 8.016 -21.438 1.646 1 90.38 95 LEU B N 1
ATOM 3450 C CA . LEU B 1 95 ? 7.719 -20.156 2.281 1 90.38 95 LEU B CA 1
ATOM 3451 C C . LEU B 1 95 ? 6.406 -20.234 3.061 1 90.38 95 LEU B C 1
ATOM 3453 O O . LEU B 1 95 ? 5.43 -20.812 2.584 1 90.38 95 LEU B O 1
ATOM 3457 N N . VAL B 1 96 ? 6.441 -19.703 4.238 1 91.94 96 VAL B N 1
ATOM 3458 C CA . VAL B 1 96 ? 5.219 -19.562 5.023 1 91.94 96 VAL B CA 1
ATOM 3459 C C . VAL B 1 96 ? 4.914 -18.078 5.254 1 91.94 96 VAL B C 1
ATOM 3461 O O . VAL B 1 96 ? 5.75 -17.344 5.785 1 91.94 96 VAL B O 1
ATOM 3464 N N . THR B 1 97 ? 3.736 -17.688 4.855 1 91.12 97 THR B N 1
ATOM 3465 C CA . THR B 1 97 ? 3.322 -16.297 4.969 1 91.12 97 THR B CA 1
ATOM 3466 C C . THR B 1 97 ? 2.963 -15.961 6.414 1 91.12 97 THR B C 1
ATOM 3468 O O . THR B 1 97 ? 2.844 -16.844 7.254 1 91.12 97 THR B O 1
ATOM 3471 N N . PRO B 1 98 ? 2.799 -14.664 6.746 1 83.5 98 PRO B N 1
ATOM 3472 C CA . PRO B 1 98 ? 2.41 -14.258 8.102 1 83.5 98 PRO B CA 1
ATOM 3473 C C . PRO B 1 98 ? 1.066 -14.844 8.523 1 83.5 98 PRO B C 1
ATOM 3475 O O . PRO B 1 98 ? 0.816 -15.016 9.719 1 83.5 98 PRO B O 1
ATOM 3478 N N . ASP B 1 99 ? 0.23 -15.195 7.582 1 86.44 99 ASP B N 1
ATOM 3479 C CA . ASP B 1 99 ? -1.078 -15.773 7.875 1 86.44 99 ASP B CA 1
ATOM 3480 C C . ASP B 1 99 ? -1.032 -17.297 7.812 1 86.44 99 ASP B C 1
ATOM 3482 O O . ASP B 1 99 ? -2.07 -17.953 7.695 1 86.44 99 ASP B O 1
ATOM 3486 N N . ASN B 1 100 ? 0.194 -17.812 7.684 1 90.88 100 ASN B N 1
ATOM 3487 C CA . ASN B 1 100 ? 0.474 -19.25 7.793 1 90.88 100 ASN B CA 1
ATOM 3488 C C . ASN B 1 100 ? 0.09 -19.984 6.52 1 90.88 100 ASN B C 1
ATOM 3490 O O . ASN B 1 100 ? -0.316 -21.156 6.578 1 90.88 100 ASN B O 1
ATOM 3494 N N . ILE B 1 101 ? 0.081 -19.344 5.414 1 95.5 101 ILE B N 1
ATOM 3495 C CA . ILE B 1 101 ? -0.083 -19.984 4.113 1 95.5 101 ILE B CA 1
ATOM 3496 C C . ILE B 1 101 ? 1.263 -20.516 3.627 1 95.5 101 ILE B C 1
ATOM 3498 O O . ILE B 1 101 ? 2.277 -19.812 3.697 1 95.5 101 ILE B O 1
ATOM 3502 N N . LYS B 1 102 ? 1.27 -21.734 3.188 1 94.94 102 LYS B N 1
ATOM 3503 C CA . LYS B 1 102 ? 2.492 -22.375 2.713 1 94.94 102 LYS B CA 1
ATOM 3504 C C . LYS B 1 102 ? 2.629 -22.234 1.198 1 94.94 102 LYS B C 1
ATOM 3506 O O . LYS B 1 102 ? 1.681 -22.516 0.458 1 94.94 102 LYS B O 1
ATOM 3511 N N . LEU B 1 103 ? 3.791 -21.859 0.752 1 94.56 103 LEU B N 1
ATOM 3512 C CA . LEU B 1 103 ? 4.09 -21.734 -0.671 1 94.56 103 LEU B CA 1
ATOM 3513 C C . LEU B 1 103 ? 5.406 -22.422 -1.014 1 94.56 103 LEU B C 1
ATOM 3515 O O . LEU B 1 103 ? 6.371 -22.344 -0.252 1 94.56 103 LEU B O 1
ATOM 3519 N N . TYR B 1 104 ? 5.363 -23.062 -2.074 1 91.19 104 TYR B N 1
ATOM 3520 C CA . TYR B 1 104 ? 6.578 -23.625 -2.658 1 91.19 104 TYR B CA 1
ATOM 3521 C C . TYR B 1 104 ? 7.145 -22.719 -3.734 1 91.19 104 TYR B C 1
ATOM 3523 O O . TYR B 1 104 ? 6.41 -22.234 -4.598 1 91.19 104 TYR B O 1
ATOM 3531 N N . ILE B 1 105 ? 8.422 -22.469 -3.537 1 80.69 105 ILE B N 1
ATOM 3532 C CA . ILE B 1 105 ? 9.117 -21.656 -4.531 1 80.69 105 ILE B CA 1
ATOM 3533 C C . ILE B 1 105 ? 10.258 -22.469 -5.137 1 80.69 105 ILE B C 1
ATOM 3535 O O . ILE B 1 105 ? 11.156 -22.922 -4.422 1 80.69 105 ILE B O 1
ATOM 3539 N N . ASP B 1 106 ? 10.172 -22.766 -6.371 1 72.19 106 ASP B N 1
ATOM 3540 C CA . ASP B 1 106 ? 11.172 -23.594 -7.031 1 72.19 106 ASP B CA 1
ATOM 3541 C C . ASP B 1 106 ? 12.531 -22.906 -7.082 1 72.19 106 ASP B C 1
ATOM 3543 O O . ASP B 1 106 ? 13.562 -23.531 -6.879 1 72.19 106 ASP B O 1
ATOM 3547 N N . SER B 1 107 ? 12.539 -21.641 -7.41 1 71.19 107 SER B N 1
ATOM 3548 C CA . SER B 1 107 ? 13.75 -20.844 -7.48 1 71.19 107 SER B CA 1
ATOM 3549 C C . SER B 1 107 ? 13.516 -19.438 -6.945 1 71.19 107 SER B C 1
ATOM 3551 O O . SER B 1 107 ? 12.531 -18.781 -7.297 1 71.19 107 SER B O 1
ATOM 3553 N N . ILE B 1 108 ? 14.438 -19.094 -6.047 1 67.56 108 ILE B N 1
ATOM 3554 C CA . ILE B 1 108 ? 14.312 -17.781 -5.426 1 67.56 108 ILE B CA 1
ATOM 3555 C C . ILE B 1 108 ? 14.406 -16.703 -6.496 1 67.56 108 ILE B C 1
ATOM 3557 O O . ILE B 1 108 ? 13.891 -15.594 -6.312 1 67.56 108 ILE B O 1
ATOM 3561 N N . ARG B 1 109 ? 15.047 -17.047 -7.594 1 63.84 109 ARG B N 1
ATOM 3562 C CA . ARG B 1 109 ? 15.242 -16.062 -8.648 1 63.84 109 ARG B CA 1
ATOM 3563 C C . ARG B 1 109 ? 13.969 -15.875 -9.477 1 63.84 109 ARG B C 1
ATOM 3565 O O . ARG B 1 109 ? 13.773 -14.836 -10.109 1 63.84 109 ARG B O 1
ATOM 3572 N N . LEU B 1 110 ? 13.242 -16.922 -9.234 1 62.47 110 LEU B N 1
ATOM 3573 C CA . LEU B 1 110 ? 12.133 -16.938 -10.18 1 62.47 110 LEU B CA 1
ATOM 3574 C C . LEU B 1 110 ? 10.867 -16.375 -9.547 1 62.47 110 LEU B C 1
ATOM 3576 O O . LEU B 1 110 ? 9.891 -16.094 -10.242 1 62.47 110 LEU B O 1
ATOM 3580 N N . ILE B 1 111 ? 10.992 -16.125 -8.281 1 73.62 111 ILE B N 1
ATOM 3581 C CA . ILE B 1 111 ? 9.797 -15.625 -7.609 1 73.62 111 ILE B CA 1
ATOM 3582 C C . ILE B 1 111 ? 9.75 -14.102 -7.684 1 73.62 111 ILE B C 1
ATOM 3584 O O . ILE B 1 111 ? 10.781 -13.438 -7.559 1 73.62 111 ILE B O 1
ATOM 3588 N N . ASP B 1 112 ? 8.594 -13.594 -7.973 1 81.56 112 ASP B N 1
ATOM 3589 C CA . ASP B 1 112 ? 8.367 -12.156 -7.855 1 81.56 112 ASP B CA 1
ATOM 3590 C C . ASP B 1 112 ? 8.039 -11.766 -6.414 1 81.56 112 ASP B C 1
ATOM 3592 O O . ASP B 1 112 ? 6.879 -11.805 -6.004 1 81.56 112 ASP B O 1
ATOM 3596 N N . TRP B 1 113 ? 9.016 -11.375 -5.738 1 81.62 113 TRP B N 1
ATOM 3597 C CA . TRP B 1 113 ? 8.898 -11.039 -4.32 1 81.62 113 TRP B CA 1
ATOM 3598 C C . TRP B 1 113 ? 7.918 -9.891 -4.113 1 81.62 113 TRP B C 1
ATOM 3600 O O . TRP B 1 113 ? 7.211 -9.844 -3.105 1 81.62 113 TRP B O 1
ATOM 3610 N N . THR B 1 114 ? 7.941 -9.023 -5.051 1 85.5 114 THR B N 1
ATOM 3611 C CA . THR B 1 114 ? 7.07 -7.859 -4.934 1 85.5 114 THR B CA 1
ATOM 3612 C C . THR B 1 114 ? 5.609 -8.281 -4.848 1 85.5 114 THR B C 1
ATOM 3614 O O . THR B 1 114 ? 4.844 -7.734 -4.051 1 85.5 114 THR B O 1
ATOM 3617 N N . VAL B 1 115 ? 5.289 -9.297 -5.59 1 89.81 115 VAL B N 1
ATOM 3618 C CA . VAL B 1 115 ? 3.912 -9.781 -5.621 1 89.81 115 VAL B CA 1
ATOM 3619 C C . VAL B 1 115 ? 3.533 -10.359 -4.262 1 89.81 115 VAL B C 1
ATOM 3621 O O . VAL B 1 115 ? 2.439 -10.102 -3.754 1 89.81 115 VAL B O 1
ATOM 3624 N N . LEU B 1 116 ? 4.43 -11.109 -3.66 1 89.69 116 LEU B N 1
ATOM 3625 C CA . LEU B 1 116 ? 4.152 -11.719 -2.365 1 89.69 116 LEU B CA 1
ATOM 3626 C C . LEU B 1 116 ? 4.055 -10.664 -1.272 1 89.69 116 LEU B C 1
ATOM 3628 O O . LEU B 1 116 ? 3.189 -10.742 -0.397 1 89.69 116 LEU B O 1
ATOM 3632 N N . LEU B 1 117 ? 4.938 -9.688 -1.331 1 89.5 117 LEU B N 1
ATOM 3633 C CA . LEU B 1 117 ? 4.883 -8.594 -0.362 1 89.5 117 LEU B CA 1
ATOM 3634 C C . LEU B 1 117 ? 3.572 -7.824 -0.489 1 89.5 117 LEU B C 1
ATOM 3636 O O . LEU B 1 117 ? 2.939 -7.496 0.517 1 89.5 117 LEU B O 1
ATOM 3640 N N . GLU B 1 118 ? 3.186 -7.535 -1.689 1 93.19 118 GLU B N 1
ATOM 3641 C CA . GLU B 1 118 ? 1.949 -6.805 -1.963 1 93.19 118 GLU B CA 1
ATOM 3642 C C . GLU B 1 118 ? 0.741 -7.527 -1.374 1 93.19 118 GLU B C 1
ATOM 3644 O O . GLU B 1 118 ? -0.152 -6.895 -0.808 1 93.19 118 GLU B O 1
ATOM 3649 N N . THR B 1 119 ? 0.78 -8.859 -1.494 1 93.56 119 THR B N 1
ATOM 3650 C CA . THR B 1 119 ? -0.369 -9.656 -1.084 1 93.56 119 THR B CA 1
ATOM 3651 C C . THR B 1 119 ? -0.404 -9.812 0.433 1 93.56 119 THR B C 1
ATOM 3653 O O . THR B 1 119 ? -1.438 -9.586 1.063 1 93.56 119 THR B O 1
ATOM 3656 N N . TRP B 1 120 ? 0.724 -10.07 1.002 1 92.56 120 TRP B N 1
ATOM 3657 C CA . TRP B 1 120 ? 0.664 -10.578 2.367 1 92.56 120 TRP B CA 1
ATOM 3658 C C . TRP B 1 120 ? 1.151 -9.531 3.363 1 92.56 120 TRP B C 1
ATOM 3660 O O . TRP B 1 120 ? 0.912 -9.648 4.566 1 92.56 120 TRP B O 1
ATOM 3670 N N . LEU B 1 121 ? 1.909 -8.562 2.883 1 91.56 121 LEU B N 1
ATOM 3671 C CA . LEU B 1 121 ? 2.422 -7.566 3.82 1 91.56 121 LEU B CA 1
ATOM 3672 C C . LEU B 1 121 ? 1.756 -6.215 3.598 1 91.56 121 LEU B C 1
ATOM 3674 O O . LEU B 1 121 ? 1.303 -5.574 4.551 1 91.56 121 LEU B O 1
ATOM 3678 N N . TYR B 1 122 ? 1.661 -5.797 2.359 1 92.06 122 TYR B N 1
ATOM 3679 C CA . TYR B 1 122 ? 1.02 -4.52 2.066 1 92.06 122 TYR B CA 1
ATOM 3680 C C . TYR B 1 122 ? -0.496 -4.668 2.018 1 92.06 122 TYR B C 1
ATOM 3682 O O . TYR B 1 122 ? -1.228 -3.682 2.119 1 92.06 122 TYR B O 1
ATOM 3690 N N . ASP B 1 123 ? -0.96 -5.859 1.738 1 92.94 123 ASP B N 1
ATOM 3691 C CA . ASP B 1 123 ? -2.371 -6.234 1.775 1 92.94 123 ASP B CA 1
ATOM 3692 C C . ASP B 1 123 ? -3.18 -5.43 0.76 1 92.94 123 ASP B C 1
ATOM 3694 O O . ASP B 1 123 ? -4.27 -4.941 1.072 1 92.94 123 ASP B O 1
ATOM 3698 N N . ILE B 1 124 ? -2.641 -5.277 -0.438 1 92.81 124 ILE B N 1
ATOM 3699 C CA . ILE B 1 124 ? -3.238 -4.418 -1.456 1 92.81 124 ILE B CA 1
ATOM 3700 C C . ILE B 1 124 ? -4.52 -5.062 -1.985 1 92.81 124 ILE B C 1
ATOM 3702 O O . ILE B 1 124 ? -5.324 -4.402 -2.646 1 92.81 124 ILE B O 1
ATOM 3706 N N . HIS B 1 125 ? -4.746 -6.352 -1.71 1 95 125 HIS B N 1
ATOM 3707 C CA . HIS B 1 125 ? -5.883 -7.09 -2.254 1 95 125 HIS B CA 1
ATOM 3708 C C . HIS B 1 125 ? -7.027 -7.16 -1.247 1 95 125 HIS B C 1
ATOM 3710 O O . HIS B 1 125 ? -8.039 -7.824 -1.495 1 95 125 HIS B O 1
ATOM 3716 N N . PHE B 1 126 ? -6.941 -6.516 -0.155 1 92.88 126 PHE B N 1
ATOM 3717 C CA . PHE B 1 126 ? -7.953 -6.574 0.892 1 92.88 126 PHE B CA 1
ATOM 3718 C C . PHE B 1 126 ? -9.32 -6.195 0.341 1 92.88 126 PHE B C 1
ATOM 3720 O O . PHE B 1 126 ? -9.445 -5.23 -0.42 1 92.88 126 PHE B O 1
ATOM 3727 N N . LEU B 1 127 ? -10.312 -6.945 0.725 1 93.31 127 LEU B N 1
ATOM 3728 C CA . LEU B 1 127 ? -11.703 -6.672 0.373 1 93.31 127 LEU B CA 1
ATOM 3729 C C . LEU B 1 127 ? -12.562 -6.527 1.624 1 93.31 127 LEU B C 1
ATOM 3731 O O . LEU B 1 127 ? -13.352 -5.582 1.738 1 93.31 127 LEU B O 1
ATOM 3735 N N . ASP B 1 128 ? -12.398 -7.445 2.498 1 91.5 128 ASP B N 1
ATOM 3736 C CA . ASP B 1 128 ? -13.156 -7.516 3.744 1 91.5 128 ASP B CA 1
ATOM 3737 C C . ASP B 1 128 ? -12.523 -8.5 4.719 1 91.5 128 ASP B C 1
ATOM 3739 O O . ASP B 1 128 ? -11.703 -9.336 4.324 1 91.5 128 ASP B O 1
ATOM 3743 N N . PHE B 1 129 ? -12.883 -8.391 5.965 1 88.75 129 PHE B N 1
ATOM 3744 C CA . PHE B 1 129 ? -12.359 -9.258 7.004 1 88.75 129 PHE B CA 1
ATOM 3745 C C . PHE B 1 129 ? -12.898 -10.672 6.855 1 88.75 129 PHE B C 1
ATOM 3747 O O . PHE B 1 129 ? -12.242 -11.641 7.234 1 88.75 129 PHE B O 1
ATOM 3754 N N . ASN B 1 130 ? -14.062 -10.742 6.363 1 92.75 130 ASN B N 1
ATOM 3755 C CA . ASN B 1 130 ? -14.742 -12.016 6.16 1 92.75 130 ASN B CA 1
ATOM 3756 C C . ASN B 1 130 ? -15.352 -12.109 4.766 1 92.75 130 ASN B C 1
ATOM 3758 O O . ASN B 1 130 ? -16.25 -11.344 4.426 1 92.75 130 ASN B O 1
ATOM 3762 N N . LEU B 1 131 ? -14.883 -13.172 4.02 1 97.25 131 LEU B N 1
ATOM 3763 C CA . LEU B 1 131 ? -15.344 -13.312 2.645 1 97.25 131 LEU B CA 1
ATOM 3764 C C . LEU B 1 131 ? -16.219 -14.555 2.49 1 97.25 131 LEU B C 1
ATOM 3766 O O . LEU B 1 131 ? -16.312 -15.125 1.402 1 97.25 131 LEU B O 1
ATOM 3770 N N . ASN B 1 132 ? -16.844 -14.93 3.578 1 97.19 132 ASN B N 1
ATOM 3771 C CA . ASN B 1 132 ? -17.75 -16.062 3.5 1 97.19 132 ASN B CA 1
ATOM 3772 C C . ASN B 1 132 ? -18.875 -15.812 2.492 1 97.19 132 ASN B C 1
ATOM 3774 O O . ASN B 1 132 ? -19.484 -14.75 2.494 1 97.19 132 ASN B O 1
ATOM 3778 N N . ARG B 1 133 ? -19.078 -16.781 1.591 1 98.06 133 ARG B N 1
ATOM 3779 C CA . ARG B 1 133 ? -20.109 -16.781 0.548 1 98.06 133 ARG B CA 1
ATOM 3780 C C . ARG B 1 133 ? -19.781 -15.75 -0.53 1 98.06 133 ARG B C 1
ATOM 3782 O O . ARG B 1 133 ? -20.688 -15.281 -1.233 1 98.06 133 ARG B O 1
ATOM 3789 N N . TRP B 1 134 ? -18.547 -15.328 -0.567 1 98.69 134 TRP B N 1
ATOM 3790 C CA . TRP B 1 134 ? -18.109 -14.5 -1.688 1 98.69 134 TRP B CA 1
ATOM 3791 C C . TRP B 1 134 ? -17.531 -15.359 -2.805 1 98.69 134 TRP B C 1
ATOM 3793 O O . TRP B 1 134 ? -16.922 -16.406 -2.545 1 98.69 134 TRP B O 1
ATOM 3803 N N . PHE B 1 135 ? -17.781 -14.969 -4.004 1 98.81 135 PHE B N 1
ATOM 3804 C CA . PHE B 1 135 ? -17.172 -15.531 -5.203 1 98.81 135 PHE B CA 1
ATOM 3805 C C . PHE B 1 135 ? -16.109 -14.602 -5.754 1 98.81 135 PHE B C 1
ATOM 3807 O O . PHE B 1 135 ? -16.359 -13.406 -5.949 1 98.81 135 PHE B O 1
ATOM 3814 N N . ILE B 1 136 ? -14.883 -15.102 -5.973 1 98.88 136 ILE B N 1
ATOM 3815 C CA . ILE B 1 136 ? -13.812 -14.297 -6.562 1 98.88 136 ILE B CA 1
ATOM 3816 C C . ILE B 1 136 ? -13.312 -14.969 -7.84 1 98.88 136 ILE B C 1
ATOM 3818 O O . ILE B 1 136 ? -12.883 -16.125 -7.816 1 98.88 136 ILE B O 1
ATOM 3822 N N . LEU B 1 137 ? -13.469 -14.328 -8.922 1 98.88 137 LEU B N 1
ATOM 3823 C CA . LEU B 1 137 ? -12.773 -14.695 -10.148 1 98.88 137 LEU B CA 1
ATOM 3824 C C . LEU B 1 137 ? -11.422 -14 -10.234 1 98.88 137 LEU B C 1
ATOM 3826 O O . LEU B 1 137 ? -11.344 -12.797 -10.469 1 98.88 137 LEU B O 1
ATOM 3830 N N . ASP B 1 138 ? -10.336 -14.742 -10.008 1 98.69 138 ASP B N 1
ATOM 3831 C CA . ASP B 1 138 ? -8.969 -14.25 -9.961 1 98.69 138 ASP B CA 1
ATOM 3832 C C . ASP B 1 138 ? -8.25 -14.492 -11.289 1 98.69 138 ASP B C 1
ATOM 3834 O O . ASP B 1 138 ? -7.684 -15.57 -11.5 1 98.69 138 ASP B O 1
ATOM 3838 N N . ILE B 1 139 ? -8.227 -13.5 -12.141 1 97.88 139 ILE B N 1
ATOM 3839 C CA . ILE B 1 139 ? -7.547 -13.586 -13.43 1 97.88 139 ILE B CA 1
ATOM 3840 C C . ILE B 1 139 ? -6.098 -13.133 -13.281 1 97.88 139 ILE B C 1
ATOM 3842 O O . ILE B 1 139 ? -5.832 -11.969 -12.961 1 97.88 139 ILE B O 1
ATOM 3846 N N . GLY B 1 140 ? -5.191 -13.977 -13.578 1 95.69 140 GLY B N 1
ATOM 3847 C CA . GLY B 1 140 ? -3.785 -13.766 -13.273 1 95.69 140 GLY B CA 1
ATOM 3848 C C . GLY B 1 140 ? -3.406 -14.219 -11.875 1 95.69 140 GLY B C 1
ATOM 3849 O O . GLY B 1 140 ? -2.828 -13.453 -11.102 1 95.69 140 GLY B O 1
ATOM 3850 N N . ALA B 1 141 ? -3.635 -15.469 -11.664 1 96.62 141 ALA B N 1
ATOM 3851 C CA . ALA B 1 141 ? -3.523 -16 -10.312 1 96.62 141 ALA B CA 1
ATOM 3852 C C . ALA B 1 141 ? -2.09 -16.438 -10.008 1 96.62 141 ALA B C 1
ATOM 3854 O O . ALA B 1 141 ? -1.786 -16.859 -8.891 1 96.62 141 ALA B O 1
ATOM 3855 N N . TYR B 1 142 ? -1.187 -16.359 -10.961 1 93.31 142 TYR B N 1
ATOM 3856 C CA . TYR B 1 142 ? 0.233 -16.641 -10.773 1 93.31 142 TYR B CA 1
ATOM 3857 C C . TYR B 1 142 ? 0.443 -17.984 -10.102 1 93.31 142 TYR B C 1
ATOM 3859 O O . TYR B 1 142 ? -0.019 -19.016 -10.602 1 93.31 142 TYR B O 1
ATOM 3867 N N . ILE B 1 143 ? 1.053 -18.047 -9.039 1 93.69 143 ILE B N 1
ATOM 3868 C CA . ILE B 1 143 ? 1.364 -19.328 -8.406 1 93.69 143 ILE B CA 1
ATOM 3869 C C . ILE B 1 143 ? 0.314 -19.641 -7.348 1 93.69 143 ILE B C 1
ATOM 3871 O O . ILE B 1 143 ? 0.55 -20.469 -6.457 1 93.69 143 ILE B O 1
ATOM 3875 N N . GLY B 1 144 ? -0.787 -18.953 -7.332 1 96.75 144 GLY B N 1
ATOM 3876 C CA . GLY B 1 144 ? -1.901 -19.219 -6.438 1 96.75 144 GLY B CA 1
ATOM 3877 C C . GLY B 1 144 ? -1.854 -18.391 -5.168 1 96.75 144 GLY B C 1
ATOM 3878 O O . GLY B 1 144 ? -2.625 -18.625 -4.234 1 96.75 144 GLY B O 1
ATOM 3879 N N . ASP B 1 145 ? -0.994 -17.391 -5.121 1 95.06 145 ASP B N 1
ATOM 3880 C CA . ASP B 1 145 ? -0.798 -16.578 -3.92 1 95.06 145 ASP B CA 1
ATOM 3881 C C . ASP B 1 145 ? -2.062 -15.805 -3.57 1 95.06 145 ASP B C 1
ATOM 3883 O O . ASP B 1 145 ? -2.572 -15.906 -2.451 1 95.06 145 ASP B O 1
ATOM 3887 N N . THR B 1 146 ? -2.674 -15.133 -4.566 1 97.44 146 THR B N 1
ATOM 3888 C CA . THR B 1 146 ? -3.877 -14.359 -4.289 1 97.44 146 THR B CA 1
ATOM 3889 C C . THR B 1 146 ? -5.078 -15.281 -4.082 1 97.44 146 THR B C 1
ATOM 3891 O O . THR B 1 146 ? -5.965 -14.977 -3.277 1 97.44 146 THR B O 1
ATOM 3894 N N . ALA B 1 147 ? -5.094 -16.391 -4.809 1 98.5 147 ALA B N 1
ATOM 3895 C CA . ALA B 1 147 ? -6.176 -17.344 -4.613 1 98.5 147 ALA B CA 1
ATOM 3896 C C . ALA B 1 147 ? -6.203 -17.859 -3.18 1 98.5 147 ALA B C 1
ATOM 3898 O O . ALA B 1 147 ? -7.258 -17.891 -2.543 1 98.5 147 ALA B O 1
ATOM 3899 N N . LEU B 1 148 ? -5.043 -18.219 -2.682 1 98.31 148 LEU B N 1
ATOM 3900 C CA . LEU B 1 148 ? -4.93 -18.703 -1.314 1 98.31 148 LEU B CA 1
ATOM 3901 C C . LEU B 1 148 ? -5.246 -17.609 -0.31 1 98.31 148 LEU B C 1
ATOM 3903 O O . LEU B 1 148 ? -5.84 -17.875 0.74 1 98.31 148 LEU B O 1
ATOM 3907 N N . TYR B 1 149 ? -4.875 -16.422 -0.643 1 97.62 149 TYR B N 1
ATOM 3908 C CA . TYR B 1 149 ? -5.184 -15.266 0.19 1 97.62 149 TYR B CA 1
ATOM 3909 C C . TYR B 1 149 ? -6.688 -15.125 0.392 1 97.62 149 TYR B C 1
ATOM 3911 O O . TYR B 1 149 ? -7.164 -15.047 1.527 1 97.62 149 TYR B O 1
ATOM 3919 N N . TYR B 1 150 ? -7.441 -15.148 -0.694 1 98.44 150 TYR B N 1
ATOM 3920 C CA . TYR B 1 150 ? -8.883 -14.961 -0.624 1 98.44 150 TYR B CA 1
ATOM 3921 C C . TYR B 1 150 ? -9.562 -16.172 -0.013 1 98.44 150 TYR B C 1
ATOM 3923 O O . TYR B 1 150 ? -10.5 -16.047 0.784 1 98.44 150 TYR B O 1
ATOM 3931 N N . ALA B 1 151 ? -9.078 -17.328 -0.375 1 98.56 151 ALA B N 1
ATOM 3932 C CA . ALA B 1 151 ? -9.656 -18.562 0.167 1 98.56 151 ALA B CA 1
ATOM 3933 C C . ALA B 1 151 ? -9.484 -18.625 1.683 1 98.56 151 ALA B C 1
ATOM 3935 O O . ALA B 1 151 ? -10.383 -19.078 2.396 1 98.56 151 ALA B O 1
ATOM 3936 N N . SER B 1 152 ? -8.359 -18.188 2.16 1 96.81 152 SER B N 1
ATOM 3937 C CA . SER B 1 152 ? -8.07 -18.219 3.592 1 96.81 152 SER B CA 1
ATOM 3938 C C . SER B 1 152 ? -9 -17.297 4.363 1 96.81 152 SER B C 1
ATOM 3940 O O . SER B 1 152 ? -9.125 -17.406 5.586 1 96.81 152 SER B O 1
ATOM 3942 N N . LYS B 1 153 ? -9.688 -16.453 3.67 1 95.56 153 LYS B N 1
ATOM 3943 C CA . LYS B 1 153 ? -10.633 -15.531 4.297 1 95.56 153 LYS B CA 1
ATOM 3944 C C . LYS B 1 153 ? -12.07 -15.984 4.094 1 95.56 153 LYS B C 1
ATOM 3946 O O . LYS B 1 153 ? -13.008 -15.273 4.453 1 95.56 153 LYS B O 1
ATOM 3951 N N . GLY B 1 154 ? -12.234 -17.094 3.35 1 97.56 154 GLY B N 1
ATOM 3952 C CA . GLY B 1 154 ? -13.539 -17.719 3.305 1 97.56 154 GLY B CA 1
ATOM 3953 C C . GLY B 1 154 ? -14.141 -17.75 1.911 1 97.56 154 GLY B C 1
ATOM 3954 O O . GLY B 1 154 ? -15.141 -18.438 1.68 1 97.56 154 GLY B O 1
ATOM 3955 N N . ALA B 1 155 ? -13.547 -17.156 0.938 1 98.69 155 ALA B N 1
ATOM 3956 C CA . ALA B 1 155 ? -14.133 -17.016 -0.393 1 98.69 155 ALA B CA 1
ATOM 3957 C C . ALA B 1 155 ? -13.984 -18.312 -1.19 1 98.69 155 ALA B C 1
ATOM 3959 O O . ALA B 1 155 ? -13.102 -19.125 -0.908 1 98.69 155 ALA B O 1
ATOM 3960 N N . PHE B 1 156 ? -14.883 -18.5 -2.094 1 98.81 156 PHE B N 1
ATOM 3961 C CA . PHE B 1 156 ? -14.672 -19.438 -3.189 1 98.81 156 PHE B CA 1
ATOM 3962 C C . PHE B 1 156 ? -13.977 -18.75 -4.359 1 98.81 156 PHE B C 1
ATOM 3964 O O . PHE B 1 156 ? -14.43 -17.719 -4.832 1 98.81 156 PHE B O 1
ATOM 3971 N N . VAL B 1 157 ? -12.859 -19.328 -4.805 1 98.94 157 VAL B N 1
ATOM 3972 C CA . VAL B 1 157 ? -12.031 -18.625 -5.777 1 98.94 157 VAL B CA 1
ATOM 3973 C C . VAL B 1 157 ? -11.883 -19.469 -7.039 1 98.94 157 VAL B C 1
ATOM 3975 O O . VAL B 1 157 ? -11.531 -20.656 -6.965 1 98.94 157 VAL B O 1
ATOM 3978 N N . VAL B 1 158 ? -12.258 -18.938 -8.164 1 98.88 158 VAL B N 1
ATOM 3979 C CA . VAL B 1 158 ? -11.797 -19.469 -9.445 1 98.88 158 VAL B CA 1
ATOM 3980 C C . VAL B 1 158 ? -10.492 -18.781 -9.852 1 98.88 158 VAL B C 1
ATOM 3982 O O . VAL B 1 158 ? -10.477 -17.578 -10.109 1 98.88 158 VAL B O 1
ATOM 3985 N N . ALA B 1 159 ? -9.414 -19.516 -9.859 1 98.81 159 ALA B N 1
ATOM 3986 C CA . ALA B 1 159 ? -8.078 -18.984 -10.094 1 98.81 159 ALA B CA 1
ATOM 3987 C C . ALA B 1 159 ? -7.602 -19.281 -11.508 1 98.81 159 ALA B C 1
ATOM 3989 O O . ALA B 1 159 ? -7.344 -20.438 -11.844 1 98.81 159 ALA B O 1
ATOM 3990 N N . VAL B 1 160 ? -7.398 -18.266 -12.305 1 98.25 160 VAL B N 1
ATOM 3991 C CA . VAL B 1 160 ? -7.098 -18.406 -13.727 1 98.25 160 VAL B CA 1
ATOM 3992 C C . VAL B 1 160 ? -5.664 -17.969 -14 1 98.25 160 VAL B C 1
ATOM 3994 O O . VAL B 1 160 ? -5.285 -16.844 -13.695 1 98.25 160 VAL B O 1
ATOM 3997 N N . GLU B 1 161 ? -4.879 -18.844 -14.516 1 96.56 161 GLU B N 1
ATOM 3998 C CA . GLU B 1 161 ? -3.48 -18.594 -14.844 1 96.56 161 GLU B CA 1
ATOM 3999 C C . GLU B 1 161 ? -3.107 -19.219 -16.188 1 96.56 161 GLU B C 1
ATOM 4001 O O . GLU B 1 161 ? -3.293 -20.422 -16.391 1 96.56 161 GLU B O 1
ATOM 4006 N N . PRO B 1 162 ? -2.578 -18.406 -17.125 1 94.06 162 PRO B N 1
ATOM 4007 C CA . PRO B 1 162 ? -2.332 -18.938 -18.453 1 94.06 162 PRO B CA 1
ATOM 4008 C C . PRO B 1 162 ? -0.998 -19.672 -18.562 1 94.06 162 PRO B C 1
ATOM 4010 O O . PRO B 1 162 ? -0.864 -20.609 -19.359 1 94.06 162 PRO B O 1
ATOM 4013 N N . ALA B 1 163 ? 0.041 -19.25 -17.922 1 90.62 163 ALA B N 1
ATOM 4014 C CA . ALA B 1 163 ? 1.367 -19.859 -18.047 1 90.62 163 ALA B CA 1
ATOM 4015 C C . ALA B 1 163 ? 1.407 -21.234 -17.391 1 90.62 163 ALA B C 1
ATOM 4017 O O . ALA B 1 163 ? 1.203 -21.359 -16.172 1 90.62 163 ALA B O 1
ATOM 4018 N N . PRO B 1 164 ? 1.753 -22.25 -18.094 1 92 164 PRO B N 1
ATOM 4019 C CA . PRO B 1 164 ? 1.706 -23.625 -17.562 1 92 164 PRO B CA 1
ATOM 4020 C C . PRO B 1 164 ? 2.607 -23.812 -16.344 1 92 164 PRO B C 1
ATOM 4022 O O . PRO B 1 164 ? 2.219 -24.484 -15.391 1 92 164 PRO B O 1
ATOM 4025 N N . LYS B 1 165 ? 3.732 -23.219 -16.359 1 87.88 165 LYS B N 1
ATOM 4026 C CA . LYS B 1 165 ? 4.656 -23.375 -15.234 1 87.88 165 LYS B CA 1
ATOM 4027 C C . LYS B 1 165 ? 4.094 -22.75 -13.961 1 87.88 165 LYS B C 1
ATOM 4029 O O . LYS B 1 165 ? 4.195 -23.328 -12.875 1 87.88 165 LYS B O 1
ATOM 4034 N N . HIS B 1 166 ? 3.533 -21.578 -14.102 1 91.19 166 HIS B N 1
ATOM 4035 C CA . HIS B 1 166 ? 2.885 -20.922 -12.961 1 91.19 166 HIS B CA 1
ATOM 4036 C C . HIS B 1 166 ? 1.684 -21.734 -12.484 1 91.19 166 HIS B C 1
ATOM 4038 O O . HIS B 1 166 ? 1.479 -21.891 -11.273 1 91.19 166 HIS B O 1
ATOM 4044 N N . PHE B 1 167 ? 0.957 -22.25 -13.438 1 94.31 167 PHE B N 1
ATOM 4045 C CA . PHE B 1 167 ? -0.232 -23.031 -13.125 1 94.31 167 PHE B CA 1
ATOM 4046 C C . PHE B 1 167 ? 0.137 -24.281 -12.336 1 94.31 167 PHE B C 1
ATOM 4048 O O . PHE B 1 167 ? -0.522 -24.609 -11.352 1 94.31 167 PHE B O 1
ATOM 4055 N N . GLU B 1 168 ? 1.189 -24.938 -12.758 1 93.88 168 GLU B N 1
ATOM 4056 C CA . GLU B 1 168 ? 1.657 -26.125 -12.055 1 93.88 168 GLU B CA 1
ATOM 4057 C C . GLU B 1 168 ? 2.059 -25.781 -10.617 1 93.88 168 GLU B C 1
ATOM 4059 O O . GLU B 1 168 ? 1.752 -26.547 -9.695 1 93.88 168 GLU B O 1
ATOM 4064 N N . LEU B 1 169 ? 2.744 -24.688 -10.453 1 92.75 169 LEU B N 1
ATOM 4065 C CA . LEU B 1 169 ? 3.127 -24.234 -9.117 1 92.75 169 LEU B CA 1
ATOM 4066 C C . LEU B 1 169 ? 1.896 -23.891 -8.289 1 92.75 169 LEU B C 1
ATOM 4068 O O . LEU B 1 169 ? 1.869 -24.125 -7.078 1 92.75 169 LEU B O 1
ATOM 4072 N N . MET B 1 170 ? 0.912 -23.328 -8.945 1 96 170 MET B N 1
ATOM 4073 C CA . MET B 1 170 ? -0.344 -23.031 -8.258 1 96 170 MET B CA 1
ATOM 4074 C C . MET B 1 170 ? -0.976 -24.297 -7.703 1 96 170 MET B C 1
ATOM 4076 O O . MET B 1 170 ? -1.391 -24.344 -6.543 1 96 170 MET B O 1
ATOM 4080 N N . LEU B 1 171 ? -0.982 -25.328 -8.539 1 97.62 171 LEU B N 1
ATOM 4081 C CA . LEU B 1 171 ? -1.547 -26.594 -8.094 1 97.62 171 LEU B CA 1
ATOM 4082 C C . LEU B 1 171 ? -0.773 -27.141 -6.898 1 97.62 171 LEU B C 1
ATOM 4084 O O . LEU B 1 171 ? -1.372 -27.609 -5.93 1 97.62 171 LEU B O 1
ATOM 4088 N N . LYS B 1 172 ? 0.504 -27.047 -6.996 1 95.62 172 LYS B N 1
ATOM 4089 C CA . LYS B 1 172 ? 1.347 -27.484 -5.891 1 95.62 172 LYS B CA 1
ATOM 4090 C C . LYS B 1 172 ? 1.051 -26.703 -4.621 1 95.62 172 LYS B C 1
ATOM 4092 O O . LYS B 1 172 ? 0.9 -27.281 -3.543 1 95.62 172 LYS B O 1
ATOM 4097 N N . ASN B 1 173 ? 0.908 -25.406 -4.715 1 96.69 173 ASN B N 1
ATOM 4098 C CA . ASN B 1 173 ? 0.687 -24.547 -3.559 1 96.69 173 ASN B CA 1
ATOM 4099 C C . ASN B 1 173 ? -0.693 -24.781 -2.947 1 96.69 173 ASN B C 1
ATOM 4101 O O . ASN B 1 173 ? -0.843 -24.766 -1.724 1 96.69 173 ASN B O 1
ATOM 4105 N N . ILE B 1 174 ? -1.667 -24.984 -3.814 1 98.19 174 ILE B N 1
ATOM 4106 C CA . ILE B 1 174 ? -2.988 -25.344 -3.311 1 98.19 174 ILE B CA 1
ATOM 4107 C C . ILE B 1 174 ? -2.908 -26.656 -2.527 1 98.19 174 ILE B C 1
ATOM 4109 O O . ILE B 1 174 ? -3.49 -26.766 -1.446 1 98.19 174 ILE B O 1
ATOM 4113 N N . GLY B 1 175 ? -2.131 -27.578 -3.035 1 97.88 175 GLY B N 1
ATOM 4114 C CA . GLY B 1 175 ? -1.949 -28.859 -2.379 1 97.88 175 GLY B CA 1
ATOM 4115 C C . GLY B 1 175 ? -1.268 -28.75 -1.028 1 97.88 175 GLY B C 1
ATOM 4116 O O . GLY B 1 175 ? -1.516 -29.562 -0.134 1 97.88 175 GLY B O 1
ATOM 4117 N N . LEU B 1 176 ? -0.448 -27.781 -0.83 1 96.56 176 LEU B N 1
ATOM 4118 C CA . LEU B 1 176 ? 0.276 -27.562 0.419 1 96.56 176 LEU B CA 1
ATOM 4119 C C . LEU B 1 176 ? -0.645 -26.984 1.49 1 96.56 176 LEU B C 1
ATOM 4121 O O . LEU B 1 176 ? -0.272 -26.922 2.664 1 96.56 176 LEU B O 1
ATOM 4125 N N . ASN B 1 177 ? -1.821 -26.562 1.081 1 97.88 177 ASN B N 1
ATOM 4126 C CA . ASN B 1 177 ? -2.832 -26 1.969 1 97.88 177 ASN B CA 1
ATOM 4127 C C . ASN B 1 177 ? -4.176 -26.703 1.812 1 97.88 177 ASN B C 1
ATOM 4129 O O . ASN B 1 177 ? -5.145 -26.109 1.334 1 97.88 177 ASN B O 1
ATOM 4133 N N . PRO B 1 178 ? -4.285 -27.875 2.232 1 97.44 178 PRO B N 1
ATOM 4134 C CA . PRO B 1 178 ? -5.438 -28.734 1.93 1 97.44 178 PRO B CA 1
ATOM 4135 C C . PRO B 1 178 ? -6.75 -28.156 2.471 1 97.44 178 PRO B C 1
ATOM 4137 O O . PRO B 1 178 ? -7.82 -28.453 1.931 1 97.44 178 PRO B O 1
ATOM 4140 N N . GLU B 1 179 ? -6.727 -27.344 3.477 1 96.88 179 GLU B N 1
ATOM 4141 C CA . GLU B 1 179 ? -7.934 -26.766 4.066 1 96.88 179 GLU B CA 1
ATOM 4142 C C . GLU B 1 179 ? -8.641 -25.844 3.084 1 96.88 179 GLU B C 1
ATOM 4144 O O . GLU B 1 179 ? -9.828 -25.547 3.24 1 96.88 179 GLU B O 1
ATOM 4149 N N . PHE B 1 180 ? -7.871 -25.469 2.059 1 97.62 180 PHE B N 1
ATOM 4150 C CA . PHE B 1 180 ? -8.461 -24.5 1.128 1 97.62 180 PHE B CA 1
ATOM 4151 C C . PHE B 1 180 ? -8.695 -25.156 -0.232 1 97.62 180 PHE B C 1
ATOM 4153 O O . PHE B 1 180 ? -9.219 -24.516 -1.147 1 97.62 180 PHE B O 1
ATOM 4160 N N . LYS B 1 181 ? -8.398 -26.391 -0.447 1 97.31 181 LYS B N 1
ATOM 4161 C CA . LYS B 1 181 ? -8.453 -27.094 -1.726 1 97.31 181 LYS B CA 1
ATOM 4162 C C . LYS B 1 181 ? -9.859 -27.047 -2.324 1 97.31 181 LYS B C 1
ATOM 4164 O O . LYS B 1 181 ? -10.016 -26.844 -3.529 1 97.31 181 LYS B O 1
ATOM 4169 N N . THR B 1 182 ? -10.844 -27.156 -1.452 1 97.25 182 THR B N 1
ATOM 4170 C CA . THR B 1 182 ? -12.219 -27.203 -1.936 1 97.25 182 THR B CA 1
ATOM 4171 C C . THR B 1 182 ? -12.734 -25.797 -2.244 1 97.25 182 THR B C 1
ATOM 4173 O O . THR B 1 182 ? -13.797 -25.656 -2.852 1 97.25 182 THR B O 1
ATOM 4176 N N . LYS B 1 183 ? -11.977 -24.781 -1.871 1 98.31 183 LYS B N 1
ATOM 4177 C CA . LYS B 1 183 ? -12.414 -23.406 -2.066 1 98.31 183 LYS B CA 1
ATOM 4178 C C . LYS B 1 183 ? -11.797 -22.797 -3.324 1 98.31 183 LYS B C 1
ATOM 4180 O O . LYS B 1 183 ? -12.117 -21.672 -3.697 1 98.31 183 LYS B O 1
ATOM 4185 N N . ILE B 1 184 ? -10.922 -23.531 -3.996 1 98.81 184 ILE B N 1
ATOM 4186 C CA . ILE B 1 184 ? -10.211 -22.969 -5.141 1 98.81 184 ILE B CA 1
ATOM 4187 C C . ILE B 1 184 ? -10.391 -23.875 -6.359 1 98.81 184 ILE B C 1
ATOM 4189 O O . ILE B 1 184 ? -10.156 -25.078 -6.281 1 98.81 184 ILE B O 1
ATOM 4193 N N . LEU B 1 185 ? -10.883 -23.359 -7.398 1 98.75 185 LEU B N 1
ATOM 4194 C CA . LEU B 1 185 ? -10.961 -24.031 -8.695 1 98.75 185 LEU B CA 1
ATOM 4195 C C . LEU B 1 185 ? -9.93 -23.453 -9.664 1 98.75 185 LEU B C 1
ATOM 4197 O O . LEU B 1 185 ? -10.109 -22.359 -10.188 1 98.75 185 LEU B O 1
ATOM 4201 N N . PRO B 1 186 ? -8.82 -24.141 -9.875 1 98.69 186 PRO B N 1
ATOM 4202 C CA . PRO B 1 186 ? -7.789 -23.656 -10.797 1 98.69 186 PRO B CA 1
ATOM 4203 C C . PRO B 1 186 ? -8.133 -23.906 -12.258 1 98.69 186 PRO B C 1
ATOM 4205 O O . PRO B 1 186 ? -8.672 -24.969 -12.594 1 98.69 186 PRO B O 1
ATOM 4208 N N . ILE B 1 187 ? -7.914 -22.922 -13.094 1 98.56 187 ILE B N 1
ATOM 4209 C CA . ILE B 1 187 ? -8.156 -23.047 -14.523 1 98.56 187 ILE B CA 1
ATOM 4210 C C . ILE B 1 187 ? -6.945 -22.531 -15.297 1 98.56 187 ILE B C 1
ATOM 4212 O O . ILE B 1 187 ? -6.441 -21.438 -15.016 1 98.56 187 ILE B O 1
ATOM 4216 N N . ASN B 1 188 ? -6.414 -23.266 -16.266 1 97.88 18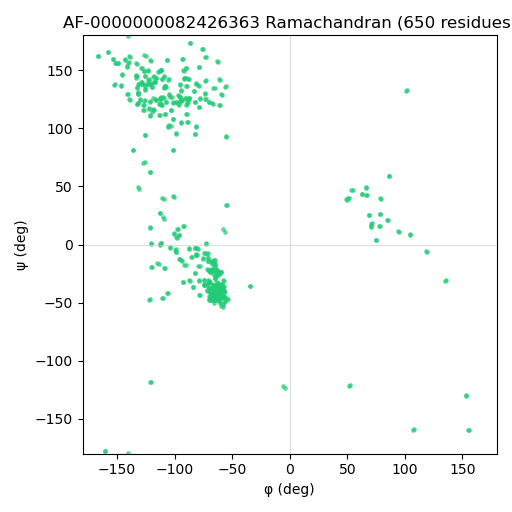8 ASN B N 1
ATOM 4217 C CA . ASN B 1 188 ? -5.23 -22.922 -17.047 1 97.88 188 ASN B CA 1
ATOM 4218 C C . ASN B 1 188 ? -5.605 -22.375 -18.422 1 97.88 188 ASN B C 1
ATOM 4220 O O . ASN B 1 188 ? -5.5 -23.094 -19.422 1 97.88 188 ASN B O 1
ATOM 4224 N N . VAL B 1 189 ? -5.953 -21.109 -18.484 1 96.88 189 VAL B N 1
ATOM 4225 C CA . VAL B 1 189 ? -6.309 -20.484 -19.75 1 96.88 189 VAL B CA 1
ATOM 4226 C C . VAL B 1 189 ? -5.938 -19 -19.719 1 96.88 189 VAL B C 1
ATOM 4228 O O . VAL B 1 189 ? -5.773 -18.422 -18.641 1 96.88 189 VAL B O 1
ATOM 4231 N N . ALA B 1 190 ? -5.742 -18.391 -20.844 1 95.25 190 ALA B N 1
ATOM 4232 C CA . ALA B 1 190 ? -5.605 -16.953 -21 1 95.25 190 ALA B CA 1
ATOM 4233 C C . ALA B 1 190 ? -6.957 -16.297 -21.281 1 95.25 190 ALA B C 1
ATOM 4235 O O . ALA B 1 190 ? -7.84 -16.922 -21.875 1 95.25 190 ALA B O 1
ATOM 4236 N N . ILE B 1 191 ? -7.109 -15.094 -20.859 1 96.06 191 ILE B N 1
ATOM 4237 C CA . ILE B 1 191 ? -8.281 -14.312 -21.234 1 96.06 191 ILE B CA 1
ATOM 4238 C C . ILE B 1 191 ? -7.949 -13.461 -22.469 1 96.06 191 ILE B C 1
ATOM 4240 O O . ILE B 1 191 ? -6.949 -12.734 -22.469 1 96.06 191 ILE B O 1
ATOM 4244 N N . ALA B 1 192 ? -8.766 -13.641 -23.5 1 93.44 192 ALA B N 1
ATOM 4245 C CA . ALA B 1 192 ? -8.555 -12.938 -24.766 1 93.44 192 ALA B CA 1
ATOM 4246 C C . ALA B 1 192 ? -9.883 -12.484 -25.375 1 93.44 192 ALA B C 1
ATOM 4248 O O . ALA B 1 192 ? -10.938 -12.641 -24.75 1 93.44 192 ALA B O 1
ATOM 4249 N N . ASN B 1 193 ? -9.781 -11.82 -26.547 1 92.31 193 ASN B N 1
ATOM 4250 C CA . ASN B 1 193 ? -10.961 -11.25 -27.188 1 92.31 193 ASN B CA 1
ATOM 4251 C C . ASN B 1 193 ? -11.734 -12.312 -27.969 1 92.31 193 ASN B C 1
ATOM 4253 O O . ASN B 1 193 ? -12.844 -12.055 -28.438 1 92.31 193 ASN B O 1
ATOM 4257 N N . SER B 1 194 ? -11.148 -13.492 -28.109 1 94.25 194 SER B N 1
ATOM 4258 C CA . SER B 1 194 ? -11.812 -14.609 -28.781 1 94.25 194 SER B CA 1
ATOM 4259 C C . SER B 1 194 ? -11.312 -15.945 -28.234 1 94.25 194 SER B C 1
ATOM 4261 O O . SER B 1 194 ? -10.219 -16.031 -27.688 1 94.25 194 SER B O 1
ATOM 4263 N N . ASP B 1 195 ? -12.18 -16.969 -28.391 1 96.5 195 ASP B N 1
ATOM 4264 C CA . ASP B 1 195 ? -11.781 -18.312 -27.984 1 96.5 195 ASP B CA 1
ATOM 4265 C C . ASP B 1 195 ? -10.766 -18.906 -28.953 1 96.5 195 ASP B C 1
ATOM 4267 O O . ASP B 1 195 ? -10.844 -18.656 -30.172 1 96.5 195 ASP B O 1
ATOM 4271 N N . GLY B 1 196 ? -9.844 -19.594 -28.422 1 96.88 196 GLY B N 1
ATOM 4272 C CA . GLY B 1 196 ? -8.828 -20.219 -29.25 1 96.88 196 GLY B CA 1
ATOM 4273 C C . GLY B 1 196 ? -7.512 -20.422 -28.531 1 96.88 196 GLY B C 1
ATOM 4274 O O . GLY B 1 196 ? -7.461 -21.062 -27.484 1 96.88 196 GLY B O 1
ATOM 4275 N N . TYR B 1 197 ? -6.48 -19.953 -29.266 1 95.75 197 TYR B N 1
ATOM 4276 C CA . TYR B 1 197 ? -5.137 -20.016 -28.703 1 95.75 197 TYR B CA 1
ATOM 4277 C C . TYR B 1 197 ? -4.398 -18.703 -28.875 1 95.75 197 TYR B C 1
ATOM 4279 O O . TYR B 1 197 ? -4.641 -17.969 -29.844 1 95.75 197 TYR B O 1
ATOM 4287 N N . VAL B 1 198 ? -3.574 -18.359 -27.906 1 92.25 198 VAL B N 1
ATOM 4288 C CA . VAL B 1 198 ? -2.736 -17.172 -28 1 92.25 198 VAL B CA 1
ATOM 4289 C C . VAL B 1 198 ? -1.303 -17.516 -27.609 1 92.25 198 VAL B C 1
ATOM 4291 O O . VAL B 1 198 ? -1.065 -18.5 -26.906 1 92.25 198 VAL B O 1
ATOM 4294 N N . ASP B 1 199 ? -0.397 -16.688 -28.141 1 88.75 199 ASP B N 1
ATOM 4295 C CA . ASP B 1 199 ? 1 -16.797 -27.734 1 88.75 199 ASP B CA 1
ATOM 4296 C C . ASP B 1 199 ? 1.337 -15.82 -26.625 1 88.75 199 ASP B C 1
ATOM 4298 O O . ASP B 1 199 ? 1.106 -14.617 -26.75 1 88.75 199 ASP B O 1
ATOM 4302 N N . ILE B 1 200 ? 1.815 -16.344 -25.531 1 86.5 200 ILE B N 1
ATOM 4303 C CA . ILE B 1 200 ? 2.205 -15.453 -24.438 1 86.5 200 ILE B CA 1
ATOM 4304 C C . ILE B 1 200 ? 3.725 -15.469 -24.281 1 86.5 200 ILE B C 1
ATOM 4306 O O . ILE B 1 200 ? 4.363 -16.516 -24.453 1 86.5 200 ILE B O 1
ATOM 4310 N N . ALA B 1 201 ? 4.262 -14.328 -23.984 1 82 201 ALA B N 1
ATOM 4311 C CA . ALA B 1 201 ? 5.699 -14.188 -23.766 1 82 201 ALA B CA 1
ATOM 4312 C C . ALA B 1 201 ? 6.102 -14.688 -22.391 1 82 201 ALA B C 1
ATOM 4314 O O . ALA B 1 201 ? 5.445 -14.375 -21.391 1 82 201 ALA B O 1
ATOM 4315 N N . VAL B 1 202 ? 7.031 -15.57 -22.406 1 74.75 202 VAL B N 1
ATOM 4316 C CA . VAL B 1 202 ? 7.562 -16.094 -21.141 1 74.75 202 VAL B CA 1
ATOM 4317 C C . VAL B 1 202 ? 9.062 -15.836 -21.062 1 74.75 202 VAL B C 1
ATOM 4319 O O . VAL B 1 202 ? 9.766 -15.922 -22.078 1 74.75 202 VAL B O 1
ATOM 4322 N N . ASP B 1 203 ? 9.5 -14.938 -20.172 1 61.84 203 ASP B N 1
ATOM 4323 C CA . ASP B 1 203 ? 10.938 -14.742 -20.047 1 61.84 203 ASP B CA 1
ATOM 4324 C C . ASP B 1 203 ? 11.633 -16.031 -19.609 1 61.84 203 ASP B C 1
ATOM 4326 O O . ASP B 1 203 ? 11.062 -16.812 -18.859 1 61.84 203 ASP B O 1
ATOM 4330 N N . GLY B 1 204 ? 12.523 -16.469 -20.438 1 54.81 204 GLY B N 1
ATOM 4331 C CA . GLY B 1 204 ? 13.305 -17.688 -20.234 1 54.81 204 GLY B CA 1
ATOM 4332 C C . GLY B 1 204 ? 13.055 -18.344 -18.906 1 54.81 204 GLY B C 1
ATOM 4333 O O . GLY B 1 204 ? 11.898 -18.531 -18.5 1 54.81 204 GLY B O 1
ATOM 4334 N N . ASP B 1 205 ? 14.039 -18.531 -18.172 1 54.28 205 ASP B N 1
ATOM 4335 C CA . ASP B 1 205 ? 14.07 -19.25 -16.906 1 54.28 205 ASP B CA 1
ATOM 4336 C C . ASP B 1 205 ? 13.398 -18.438 -15.789 1 54.28 205 ASP B C 1
ATOM 4338 O O . ASP B 1 205 ? 13.312 -18.906 -14.648 1 54.28 205 ASP B O 1
ATOM 4342 N N . TYR B 1 206 ? 12.914 -17.25 -16.203 1 53.69 206 TYR B N 1
ATOM 4343 C CA . TYR B 1 206 ? 12.531 -16.438 -15.055 1 53.69 206 TYR B CA 1
ATOM 4344 C C . TYR B 1 206 ? 11.016 -16.438 -14.867 1 53.69 206 TYR B C 1
ATOM 4346 O O . TYR B 1 206 ? 10.273 -16.203 -15.812 1 53.69 206 TYR B O 1
ATOM 4354 N N . LEU B 1 207 ? 10.523 -17.203 -13.922 1 54.38 207 LEU B N 1
ATOM 4355 C CA . LEU B 1 207 ? 9.148 -17.266 -13.422 1 54.38 207 LEU B CA 1
ATOM 4356 C C . LEU B 1 207 ? 8.672 -15.891 -12.969 1 54.38 207 LEU B C 1
ATOM 4358 O O . LEU B 1 207 ? 8.008 -15.766 -11.938 1 54.38 207 LEU B O 1
ATOM 4362 N N . ASP B 1 208 ? 9.148 -14.773 -13.688 1 58.88 208 ASP B N 1
ATOM 4363 C CA . ASP B 1 208 ? 8.703 -13.445 -13.281 1 58.88 208 ASP B CA 1
ATOM 4364 C C . ASP B 1 208 ? 7.207 -13.273 -13.523 1 58.88 208 ASP B C 1
ATOM 4366 O O . ASP B 1 208 ? 6.641 -13.891 -14.422 1 58.88 208 ASP B O 1
ATOM 4370 N N . GLY B 1 209 ? 6.469 -12.734 -12.57 1 57.06 209 GLY B N 1
ATOM 4371 C CA . GLY B 1 209 ? 5.031 -12.523 -12.586 1 57.06 209 GLY B CA 1
ATOM 4372 C C . GLY B 1 209 ? 4.555 -11.703 -13.766 1 57.06 209 GLY B C 1
ATOM 4373 O O . GLY B 1 209 ? 3.398 -11.281 -13.805 1 57.06 209 GLY B O 1
ATOM 4374 N N . GLY B 1 210 ? 5.434 -11.469 -14.758 1 61.16 210 GLY B N 1
ATOM 4375 C CA . GLY B 1 210 ? 5.051 -10.516 -15.789 1 61.16 210 GLY B CA 1
ATOM 4376 C C . GLY B 1 210 ? 4.762 -11.164 -17.125 1 61.16 210 GLY B C 1
ATOM 4377 O O . GLY B 1 210 ? 5.109 -10.617 -18.172 1 61.16 210 GLY B O 1
ATOM 4378 N N . VAL B 1 211 ? 4.117 -12.336 -17.125 1 67.06 211 VAL B N 1
ATOM 4379 C CA . VAL B 1 211 ? 3.766 -13.016 -18.375 1 67.06 211 VAL B CA 1
ATOM 4380 C C . VAL B 1 211 ? 2.613 -12.273 -19.047 1 67.06 211 VAL B C 1
ATOM 4382 O O . VAL B 1 211 ? 1.642 -11.891 -18.406 1 67.06 211 VAL B O 1
ATOM 4385 N N . SER B 1 212 ? 2.893 -11.906 -20.359 1 69.5 212 SER B N 1
ATOM 4386 C CA . SER B 1 212 ? 1.845 -11.164 -21.062 1 69.5 212 SER B CA 1
ATOM 4387 C C . SER B 1 212 ? 1.809 -11.523 -22.531 1 69.5 212 SER B C 1
ATOM 4389 O O . SER B 1 212 ? 2.848 -11.805 -23.141 1 69.5 212 SER B O 1
ATOM 4391 N N . ILE B 1 213 ? 0.569 -11.508 -23.062 1 62.78 213 ILE B N 1
ATOM 4392 C CA . ILE B 1 213 ? 0.372 -11.625 -24.5 1 62.78 213 ILE B CA 1
ATOM 4393 C C . ILE B 1 213 ? 0.973 -10.406 -25.203 1 62.78 213 ILE B C 1
ATOM 4395 O O . ILE B 1 213 ? 1.375 -10.484 -26.375 1 62.78 213 ILE B O 1
ATOM 4399 N N . TYR B 1 214 ? 1.188 -9.352 -24.516 1 63.44 214 TYR B N 1
ATOM 4400 C CA . TYR B 1 214 ? 1.465 -8.07 -25.141 1 63.44 214 TYR B CA 1
ATOM 4401 C C . TYR B 1 214 ? 2.904 -7.633 -24.891 1 63.44 214 TYR B C 1
ATOM 4403 O O . TYR B 1 214 ? 3.301 -6.527 -25.266 1 63.44 214 TYR B O 1
ATOM 4411 N N . LYS B 1 215 ? 3.623 -8.398 -24.234 1 67.62 215 LYS B N 1
ATOM 4412 C CA . LYS B 1 215 ? 5.027 -8.094 -23.984 1 67.62 215 LYS B CA 1
ATOM 4413 C C . LYS B 1 215 ? 5.926 -8.672 -25.062 1 67.62 215 LYS B C 1
ATOM 4415 O O . LYS B 1 215 ? 5.625 -9.727 -25.625 1 67.62 215 LYS B O 1
ATOM 4420 N N . ASP B 1 216 ? 6.949 -7.77 -25.281 1 61.62 216 ASP B N 1
ATOM 4421 C CA . ASP B 1 216 ? 7.98 -8.32 -26.156 1 61.62 216 ASP B CA 1
ATOM 4422 C C . ASP B 1 216 ? 8.898 -9.273 -25.375 1 61.62 216 ASP B C 1
ATOM 4424 O O . ASP B 1 216 ? 9.109 -9.102 -24.188 1 61.62 216 ASP B O 1
ATOM 4428 N N . GLY B 1 217 ? 8.945 -10.539 -25.75 1 61.84 217 GLY B N 1
ATOM 4429 C CA . GLY B 1 217 ? 9.852 -11.445 -25.047 1 61.84 217 GLY B CA 1
ATOM 4430 C C . GLY B 1 217 ? 10.484 -12.469 -25.969 1 61.84 217 GLY B C 1
ATOM 4431 O O . GLY B 1 217 ? 10.07 -12.633 -27.109 1 61.84 217 GLY B O 1
ATOM 4432 N N . ALA B 1 218 ? 11.57 -12.953 -25.438 1 61.41 218 ALA B N 1
ATOM 4433 C CA . ALA B 1 218 ? 12.445 -13.812 -26.234 1 61.41 218 ALA B CA 1
ATOM 4434 C C . ALA B 1 218 ? 11.75 -15.117 -26.594 1 61.41 218 ALA B C 1
ATOM 4436 O O . ALA B 1 218 ? 11.93 -15.633 -27.703 1 61.41 218 ALA B O 1
ATOM 4437 N N . SER B 1 219 ? 10.977 -15.688 -25.609 1 75.81 219 SER B N 1
ATOM 4438 C CA . SER B 1 219 ? 10.32 -16.953 -25.875 1 75.81 219 SER B CA 1
ATOM 4439 C C . SER B 1 219 ? 8.812 -16.844 -25.688 1 75.81 219 SER B C 1
ATOM 4441 O O . SER B 1 219 ? 8.336 -16.062 -24.859 1 75.81 219 SER B O 1
ATOM 4443 N N . ARG B 1 220 ? 8.102 -17.562 -26.656 1 84.25 220 ARG B N 1
ATOM 4444 C CA . ARG B 1 220 ? 6.641 -17.531 -26.594 1 84.25 220 ARG B CA 1
ATOM 4445 C C . ARG B 1 220 ? 6.078 -18.953 -26.5 1 84.25 220 ARG B C 1
ATOM 4447 O O . ARG B 1 220 ? 6.668 -19.891 -27.016 1 84.25 220 ARG B O 1
ATOM 4454 N N . ILE B 1 221 ? 5.043 -19.078 -25.703 1 86.75 221 ILE B N 1
ATOM 4455 C CA . ILE B 1 221 ? 4.348 -20.359 -25.609 1 86.75 221 ILE B CA 1
ATOM 4456 C C . ILE B 1 221 ? 2.877 -20.188 -25.984 1 86.75 221 ILE B C 1
ATOM 4458 O O . ILE B 1 221 ? 2.277 -19.141 -25.672 1 86.75 221 ILE B O 1
ATOM 4462 N N . ARG B 1 222 ? 2.451 -21.219 -26.766 1 92.31 222 ARG B N 1
ATOM 4463 C CA . ARG B 1 222 ? 1.054 -21.219 -27.188 1 92.31 222 ARG B CA 1
ATOM 4464 C C . ARG B 1 222 ? 0.152 -21.781 -26.094 1 92.31 222 ARG B C 1
ATOM 4466 O O . ARG B 1 222 ? 0.372 -22.906 -25.625 1 92.31 222 ARG B O 1
ATOM 4473 N N . VAL B 1 223 ? -0.902 -21 -25.594 1 94.25 223 VAL B N 1
ATOM 4474 C CA . VAL B 1 223 ? -1.788 -21.438 -24.531 1 94.25 223 VAL B CA 1
ATOM 4475 C C . VAL B 1 223 ? -3.244 -21.281 -24.953 1 94.25 223 VAL B C 1
ATOM 4477 O O . VAL B 1 223 ? -3.549 -20.469 -25.828 1 94.25 223 VAL B O 1
ATOM 4480 N N . LYS B 1 224 ? -4.121 -22.141 -24.391 1 96.81 224 LYS B N 1
ATOM 4481 C CA . LYS B 1 224 ? -5.551 -21.969 -24.625 1 96.81 224 LYS B CA 1
ATOM 4482 C C . LYS B 1 224 ? -6.043 -20.625 -24.125 1 96.81 224 LYS B C 1
ATOM 4484 O O . LYS B 1 224 ? -5.586 -20.125 -23.094 1 96.81 224 LYS B O 1
ATOM 4489 N N . ALA B 1 225 ? -6.969 -20.016 -24.891 1 96.5 225 ALA B N 1
ATOM 4490 C CA . ALA B 1 225 ? -7.523 -18.719 -24.547 1 96.5 225 ALA B CA 1
ATOM 4491 C C . ALA B 1 225 ? -9.047 -18.719 -24.672 1 96.5 225 ALA B C 1
ATOM 4493 O O . ALA B 1 225 ? -9.594 -19.391 -25.547 1 96.5 225 ALA B O 1
ATOM 4494 N N . VAL B 1 226 ? -9.688 -18 -23.812 1 97.5 226 VAL B N 1
ATOM 4495 C CA . VAL B 1 226 ? -11.133 -17.859 -23.859 1 97.5 226 VAL B CA 1
ATOM 4496 C C . VAL B 1 226 ? -11.523 -16.422 -23.531 1 97.5 226 VAL B C 1
ATOM 4498 O O . VAL B 1 226 ? -10.734 -15.68 -22.922 1 97.5 226 VAL B O 1
ATOM 4501 N N . THR B 1 227 ? -12.664 -16 -23.969 1 97.31 227 THR B N 1
ATOM 4502 C CA . THR B 1 227 ? -13.219 -14.734 -23.531 1 97.31 227 THR B CA 1
ATOM 4503 C C . THR B 1 227 ? -13.719 -14.828 -22.094 1 97.31 227 THR B C 1
ATOM 4505 O O . THR B 1 227 ? -13.883 -15.922 -21.547 1 97.31 227 THR B O 1
ATOM 4508 N N . LEU B 1 228 ? -13.898 -13.68 -21.422 1 98.06 228 LEU B N 1
ATOM 4509 C CA . LEU B 1 228 ? -14.484 -13.68 -20.094 1 98.06 228 LEU B CA 1
ATOM 4510 C C . LEU B 1 228 ? -15.859 -14.336 -20.094 1 98.06 228 LEU B C 1
ATOM 4512 O O . LEU B 1 228 ? -16.188 -15.109 -19.203 1 98.06 228 LEU B O 1
ATOM 4516 N N . LYS B 1 229 ? -16.641 -14.055 -21.156 1 97.94 229 LYS B N 1
ATOM 4517 C CA . LYS B 1 229 ? -17.969 -14.641 -21.281 1 97.94 229 LYS B CA 1
ATOM 4518 C C . LYS B 1 229 ? -17.891 -16.156 -21.344 1 97.94 229 LYS B C 1
ATOM 4520 O O . LYS B 1 229 ? -18.609 -16.859 -20.625 1 97.94 229 LYS B O 1
ATOM 4525 N N . SER B 1 230 ? -17.031 -16.641 -22.219 1 98.31 230 SER B N 1
ATOM 4526 C CA .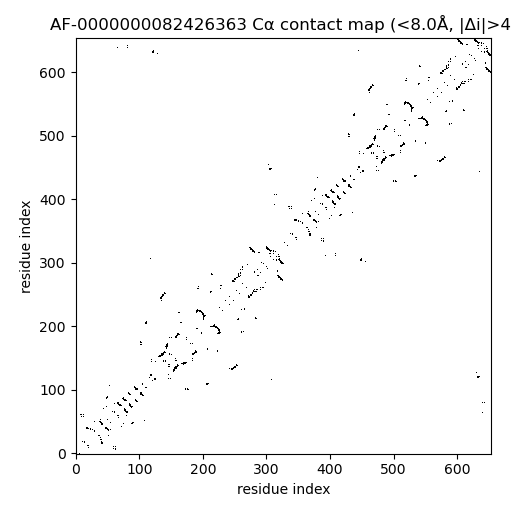 SER B 1 230 ? -16.859 -18.078 -22.344 1 98.31 230 SER B CA 1
ATOM 4527 C C . SER B 1 230 ? -16.391 -18.703 -21.031 1 98.31 230 SER B C 1
ATOM 4529 O O . SER B 1 230 ? -16.828 -19.797 -20.672 1 98.31 230 SER B O 1
ATOM 4531 N N . LEU B 1 231 ? -15.484 -18.016 -20.312 1 98.25 231 LEU B N 1
ATOM 4532 C CA . LEU B 1 231 ? -15 -18.516 -19.031 1 98.25 231 LEU B CA 1
ATOM 4533 C C . LEU B 1 231 ? -16.141 -18.625 -18.031 1 98.25 231 LEU B C 1
ATOM 4535 O O . LEU B 1 231 ? -16.266 -19.641 -17.328 1 98.25 231 LEU B O 1
ATOM 4539 N N . LEU B 1 232 ? -17 -17.625 -17.953 1 98.25 232 LEU B N 1
ATOM 4540 C CA . LEU B 1 232 ? -18.141 -17.641 -17.031 1 98.25 232 LEU B CA 1
ATOM 4541 C C . LEU B 1 232 ? -19.094 -18.781 -17.359 1 98.25 232 LEU B C 1
ATOM 4543 O O . LEU B 1 232 ? -19.609 -19.438 -16.453 1 98.25 232 LEU B O 1
ATOM 4547 N N . ASN B 1 233 ? -19.281 -19 -18.625 1 97.94 233 ASN B N 1
ATOM 4548 C CA . ASN B 1 233 ? -20.094 -20.141 -19.047 1 97.94 233 ASN B CA 1
ATOM 4549 C C . ASN B 1 233 ? -19.469 -21.469 -18.656 1 97.94 233 ASN B C 1
ATOM 4551 O O . ASN B 1 233 ? -20.156 -22.375 -18.188 1 97.94 233 ASN B O 1
ATOM 4555 N N . ASN B 1 23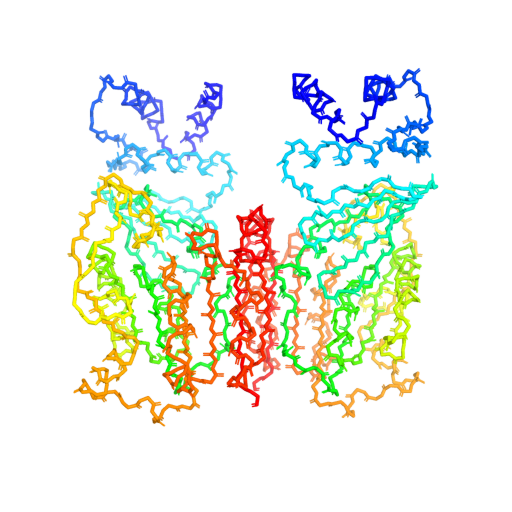4 ? -18.156 -21.578 -18.875 1 98.06 234 ASN B N 1
ATOM 4556 C CA . ASN B 1 234 ? -17.438 -22.797 -18.516 1 98.06 234 ASN B CA 1
ATOM 4557 C C . ASN B 1 234 ? -17.547 -23.094 -17.016 1 98.06 234 ASN B C 1
ATOM 4559 O O . ASN B 1 234 ? -17.75 -24.234 -16.625 1 98.06 234 ASN B O 1
ATOM 4563 N N . ILE B 1 235 ? -17.375 -22.047 -16.203 1 97.88 235 ILE B N 1
ATOM 4564 C CA . ILE B 1 235 ? -17.469 -22.172 -14.742 1 97.88 235 ILE B CA 1
ATOM 4565 C C . ILE B 1 235 ? -18.859 -22.672 -14.359 1 97.88 235 ILE B C 1
ATOM 4567 O O . ILE B 1 235 ? -18.984 -23.547 -13.5 1 97.88 235 ILE B O 1
ATOM 4571 N N . LYS B 1 236 ? -19.859 -22.172 -15.008 1 97.5 236 LYS B N 1
ATOM 4572 C CA . LYS B 1 236 ? -21.219 -22.625 -14.766 1 97.5 236 LYS B CA 1
ATOM 4573 C C . LYS B 1 236 ? -21.391 -24.094 -15.117 1 97.5 236 LYS B C 1
ATOM 4575 O O . LYS B 1 236 ? -22 -24.859 -14.359 1 97.5 236 LYS B O 1
ATOM 4580 N N . GLU B 1 237 ? -20.844 -24.484 -16.203 1 97.56 237 GLU B N 1
ATOM 4581 C CA . GLU B 1 237 ? -20.922 -25.875 -16.656 1 97.56 237 GLU B CA 1
ATOM 4582 C C . GLU B 1 237 ? -20.188 -26.812 -15.703 1 97.56 237 GLU B C 1
ATOM 4584 O O . GLU B 1 237 ? -20.531 -27.984 -15.602 1 97.56 237 GLU B O 1
ATOM 4589 N N . MET B 1 238 ? -19.234 -26.266 -15.031 1 97 238 MET B N 1
ATOM 4590 C CA . MET B 1 238 ? -18.469 -27.047 -14.062 1 97 238 MET B CA 1
ATOM 4591 C C . MET B 1 238 ? -19.203 -27.125 -12.734 1 97 238 MET B C 1
ATOM 4593 O O . MET B 1 238 ? -18.703 -27.703 -11.766 1 97 238 MET B O 1
ATOM 4597 N N . GLY B 1 239 ? -20.359 -26.453 -12.625 1 96.56 239 GLY B N 1
ATOM 4598 C CA . GLY B 1 239 ? -21.219 -26.609 -11.461 1 96.56 239 GLY B CA 1
ATOM 4599 C C . GLY B 1 239 ? -21.141 -25.422 -10.508 1 96.56 239 GLY B C 1
ATOM 4600 O O . GLY B 1 239 ? -21.672 -25.484 -9.398 1 96.56 239 GLY B O 1
ATOM 4601 N N . VAL B 1 240 ? -20.484 -24.406 -10.93 1 97.38 240 VAL B N 1
ATOM 4602 C CA . VAL B 1 240 ? -20.359 -23.219 -10.078 1 97.38 240 VAL B CA 1
ATOM 4603 C C . VAL B 1 240 ? -21.344 -22.141 -10.562 1 97.38 240 VAL B C 1
ATOM 4605 O O . VAL B 1 240 ? -21.109 -21.5 -11.586 1 97.38 240 VAL B O 1
ATOM 4608 N N . ASN B 1 241 ? -22.375 -21.906 -9.836 1 96.75 241 ASN B N 1
ATOM 4609 C CA . ASN B 1 241 ? -23.328 -20.828 -10.117 1 96.75 241 ASN B CA 1
ATOM 4610 C C . ASN B 1 241 ? -22.984 -19.578 -9.328 1 96.75 241 ASN B C 1
ATOM 4612 O O . ASN B 1 241 ? -23.297 -19.484 -8.133 1 96.75 241 ASN B O 1
ATOM 4616 N N . ILE B 1 242 ? -22.453 -18.625 -10.016 1 96.25 242 ILE B N 1
ATOM 4617 C CA . ILE B 1 242 ? -21.953 -17.438 -9.32 1 96.25 242 ILE B CA 1
ATOM 4618 C C . ILE B 1 242 ? -23.109 -16.672 -8.688 1 96.25 242 ILE B C 1
ATOM 4620 O O . ILE B 1 242 ? -22.922 -15.938 -7.715 1 96.25 242 ILE B O 1
ATOM 4624 N N . GLY B 1 243 ? -24.297 -16.875 -9.188 1 96 243 GLY B N 1
ATOM 4625 C CA . GLY B 1 243 ? -25.484 -16.219 -8.648 1 96 243 GLY B CA 1
ATOM 4626 C C . GLY B 1 243 ? -25.812 -16.641 -7.234 1 96 243 GLY B C 1
ATOM 4627 O O . GLY B 1 243 ? -26.578 -15.969 -6.535 1 96 243 GLY B O 1
ATOM 4628 N N . GLU B 1 244 ? -25.281 -17.688 -6.793 1 97 244 GLU B N 1
ATOM 4629 C CA . GLU B 1 244 ? -25.594 -18.234 -5.473 1 97 244 GLU B CA 1
ATOM 4630 C C . GLU B 1 244 ? -24.734 -17.578 -4.395 1 97 244 GLU B C 1
ATOM 4632 O O . GLU B 1 244 ? -24.984 -17.75 -3.199 1 97 244 GLU B O 1
ATOM 4637 N N . PHE B 1 245 ? -23.766 -16.844 -4.77 1 98.19 245 PHE B N 1
ATOM 4638 C CA . PHE B 1 245 ? -22.844 -16.203 -3.828 1 98.19 245 PHE B CA 1
ATOM 4639 C C . PHE B 1 245 ? -23.359 -14.812 -3.445 1 98.19 245 PHE B C 1
ATOM 4641 O O . PHE B 1 245 ? -24.078 -14.172 -4.219 1 98.19 245 PHE B O 1
ATOM 4648 N N . LYS B 1 246 ? -23.016 -14.359 -2.283 1 97.38 246 LYS B N 1
ATOM 4649 C CA . LYS B 1 246 ? -23.453 -13.078 -1.731 1 97.38 246 LYS B CA 1
ATOM 4650 C C . LYS B 1 246 ? -22.828 -11.914 -2.49 1 97.38 246 LYS B C 1
ATOM 4652 O O . LYS B 1 246 ? -23.516 -10.938 -2.803 1 97.38 246 LYS B O 1
ATOM 4657 N N . THR B 1 247 ? -21.609 -11.984 -2.688 1 97.81 247 THR B N 1
ATOM 4658 C CA . THR B 1 247 ? -20.828 -10.953 -3.371 1 97.81 247 THR B CA 1
ATOM 4659 C C . THR B 1 247 ? -19.938 -11.57 -4.438 1 97.81 247 THR B C 1
ATOM 4661 O O . THR B 1 247 ? -19.312 -12.609 -4.207 1 97.81 247 THR B O 1
ATOM 4664 N N . LYS B 1 248 ? -19.984 -11.055 -5.641 1 98.69 248 LYS B N 1
ATOM 4665 C CA . LYS B 1 248 ? -19.156 -11.516 -6.762 1 98.69 248 LYS B CA 1
ATOM 4666 C C . LYS B 1 248 ? -18.062 -10.508 -7.09 1 98.69 248 LYS B C 1
ATOM 4668 O O . LYS B 1 248 ? -18.344 -9.352 -7.406 1 98.69 248 LYS B O 1
ATOM 4673 N N . VAL B 1 249 ? -16.797 -10.992 -7.043 1 98.75 249 VAL B N 1
ATOM 4674 C CA . VAL B 1 249 ? -15.648 -10.117 -7.254 1 98.75 249 VAL B CA 1
ATOM 4675 C C . VAL B 1 249 ? -14.852 -10.594 -8.469 1 98.75 249 VAL B C 1
ATOM 4677 O O . VAL B 1 249 ? -14.633 -11.797 -8.641 1 98.75 249 VAL B O 1
ATOM 4680 N N . LEU B 1 250 ? -14.461 -9.648 -9.312 1 98.69 250 LEU B N 1
ATOM 4681 C CA . LEU B 1 250 ? -13.492 -9.898 -10.367 1 98.69 250 LEU B CA 1
ATOM 4682 C C . LEU B 1 250 ? -12.156 -9.227 -10.055 1 98.69 250 LEU B C 1
ATOM 4684 O O . LEU B 1 250 ? -12.094 -8 -9.922 1 98.69 250 LEU B O 1
ATOM 4688 N N . LYS B 1 251 ? -11.156 -9.969 -9.812 1 98.5 251 LYS B N 1
ATOM 4689 C CA . LYS B 1 251 ? -9.781 -9.461 -9.766 1 98.5 251 LYS B CA 1
ATOM 4690 C C . LYS B 1 251 ? -9.055 -9.734 -11.07 1 98.5 251 LYS B C 1
ATOM 4692 O O . LYS B 1 251 ? -8.93 -10.883 -11.492 1 98.5 251 LYS B O 1
ATOM 4697 N N . MET B 1 252 ? -8.594 -8.695 -11.664 1 97.31 252 MET B N 1
ATOM 4698 C CA . MET B 1 252 ? -7.965 -8.867 -12.977 1 97.31 252 MET B CA 1
ATOM 4699 C C . MET B 1 252 ? -6.57 -8.258 -12.992 1 97.31 252 MET B C 1
ATOM 4701 O O . MET B 1 252 ? -6.414 -7.047 -12.797 1 97.31 252 MET B O 1
ATOM 4705 N N . ASP B 1 253 ? -5.625 -9.031 -13.164 1 94.81 253 ASP B N 1
ATOM 4706 C CA . ASP B 1 253 ? -4.219 -8.688 -13.359 1 94.81 253 ASP B CA 1
ATOM 4707 C C . ASP B 1 253 ? -3.6 -9.523 -14.484 1 94.81 253 ASP B C 1
ATOM 4709 O O . ASP B 1 253 ? -2.908 -10.508 -14.219 1 94.81 253 ASP B O 1
ATOM 4713 N N . CYS B 1 254 ? -3.799 -9.148 -15.75 1 87.44 254 CYS B N 1
ATOM 4714 C CA . CYS B 1 254 ? -3.439 -10.008 -16.875 1 87.44 254 CYS B CA 1
ATOM 4715 C C . CYS B 1 254 ? -2.451 -9.312 -17.797 1 87.44 254 CYS B C 1
ATOM 4717 O O . CYS B 1 254 ? -2.213 -9.773 -18.922 1 87.44 254 CYS B O 1
ATOM 4719 N N . LYS B 1 255 ? -1.836 -8.227 -17.328 1 86.12 255 LYS B N 1
ATOM 4720 C CA . LYS B 1 255 ? -0.761 -7.539 -18.047 1 86.12 255 LYS B CA 1
ATOM 4721 C C . LYS B 1 255 ? -1.176 -7.188 -19.469 1 86.12 255 LYS B C 1
ATOM 4723 O O . LYS B 1 255 ? -0.477 -7.527 -20.422 1 86.12 255 LYS B O 1
ATOM 4728 N N . GLY B 1 256 ? -2.373 -6.613 -19.656 1 85.44 256 GLY B N 1
ATOM 4729 C CA . GLY B 1 256 ? -2.773 -6.078 -20.938 1 85.44 256 GLY B CA 1
ATOM 4730 C C . GLY B 1 256 ? -4.188 -6.461 -21.328 1 85.44 256 GLY B C 1
ATOM 4731 O O . GLY B 1 256 ? -4.887 -5.691 -22 1 85.44 256 GLY B O 1
ATOM 4732 N N . CYS B 1 257 ? -4.633 -7.582 -20.922 1 88.44 257 CYS B N 1
ATOM 4733 C CA . CYS B 1 257 ? -5.949 -8.047 -21.344 1 88.44 257 CYS B CA 1
ATOM 4734 C C . CYS B 1 257 ? -7.055 -7.223 -20.688 1 88.44 257 CYS B C 1
ATOM 4736 O O . CYS B 1 257 ? -8.211 -7.305 -21.094 1 88.44 257 CYS B O 1
ATOM 4738 N N . GLU B 1 258 ? -6.73 -6.398 -19.688 1 94 258 GLU B N 1
ATOM 4739 C CA . GLU B 1 258 ? -7.738 -5.621 -18.969 1 94 258 GLU B CA 1
ATOM 4740 C C . GLU B 1 258 ? -8.539 -4.746 -19.922 1 94 258 GLU B C 1
ATOM 4742 O O . GLU B 1 258 ? -9.766 -4.641 -19.812 1 94 258 GLU B O 1
ATOM 4747 N N . TRP B 1 259 ? -7.82 -4.195 -20.828 1 91.88 259 TRP B N 1
ATOM 4748 C CA . TRP B 1 259 ? -8.461 -3.307 -21.797 1 91.88 259 TRP B CA 1
ATOM 4749 C C . TRP B 1 259 ? -9.461 -4.07 -22.656 1 91.88 259 TRP B C 1
ATOM 4751 O O . TRP B 1 259 ? -10.586 -3.609 -22.875 1 91.88 259 TRP B O 1
ATOM 4761 N N . ASP B 1 260 ? -9.086 -5.254 -23.156 1 91.19 260 ASP B N 1
ATOM 4762 C CA . ASP B 1 260 ? -9.953 -6.059 -24.016 1 91.19 260 ASP B CA 1
ATOM 4763 C C . ASP B 1 260 ? -11.242 -6.445 -23.297 1 91.19 260 ASP B C 1
ATOM 4765 O O . ASP B 1 260 ? -12.328 -6.34 -23.859 1 91.19 260 ASP B O 1
ATOM 4769 N N . VAL B 1 261 ? -11.102 -6.832 -22.094 1 95 261 VAL B N 1
ATOM 4770 C CA . VAL B 1 261 ? -12.266 -7.246 -21.312 1 95 261 VAL B CA 1
ATOM 4771 C C . VAL B 1 261 ? -13.188 -6.055 -21.078 1 95 261 VAL B C 1
ATOM 4773 O O . VAL B 1 261 ? -14.391 -6.129 -21.359 1 95 261 VAL B O 1
ATOM 4776 N N . VAL B 1 262 ? -12.656 -4.93 -20.672 1 95.75 262 VAL B N 1
ATOM 4777 C CA . VAL B 1 262 ? -13.461 -3.766 -20.312 1 95.75 262 VAL B CA 1
ATOM 4778 C C . VAL B 1 262 ? -14.062 -3.145 -21.578 1 95.75 262 VAL B C 1
ATOM 4780 O O . VAL B 1 262 ? -15.195 -2.656 -21.562 1 95.75 262 VAL B O 1
ATOM 4783 N N . ASN B 1 263 ? -13.312 -3.213 -22.609 1 93.44 263 ASN B N 1
ATOM 4784 C CA . ASN B 1 263 ? -13.766 -2.584 -23.844 1 93.44 263 ASN B CA 1
ATOM 4785 C C . ASN B 1 263 ? -14.797 -3.443 -24.578 1 93.44 263 ASN B C 1
ATOM 4787 O O . ASN B 1 263 ? -15.688 -2.92 -25.234 1 93.44 263 ASN B O 1
ATOM 4791 N N . ASN B 1 264 ? -14.727 -4.75 -24.453 1 93.81 264 ASN B N 1
ATOM 4792 C CA . ASN B 1 264 ? -15.5 -5.621 -25.344 1 93.81 264 ASN B CA 1
ATOM 4793 C C . ASN B 1 264 ? -16.547 -6.41 -24.562 1 93.81 264 ASN B C 1
ATOM 4795 O O . ASN B 1 264 ? -17.469 -6.961 -25.156 1 93.81 264 ASN B O 1
ATOM 4799 N N . GLU B 1 265 ? -16.422 -6.477 -23.266 1 96.31 265 GLU B N 1
ATOM 4800 C CA . GLU B 1 265 ? -17.281 -7.426 -22.562 1 96.31 265 GLU B CA 1
ATOM 4801 C C . GLU B 1 265 ? -17.953 -6.766 -21.359 1 96.31 265 GLU B C 1
ATOM 4803 O O . GLU B 1 265 ? -17.953 -7.316 -20.266 1 96.31 265 GLU B O 1
ATOM 4808 N N . LEU B 1 266 ? -18.516 -5.664 -21.562 1 95.81 266 LEU B N 1
ATOM 4809 C CA . LEU B 1 266 ? -19.188 -4.934 -20.516 1 95.81 266 LEU B CA 1
ATOM 4810 C C . LEU B 1 266 ? -20.328 -5.766 -19.922 1 95.81 266 LEU B C 1
ATOM 4812 O O . LEU B 1 266 ? -20.578 -5.738 -18.719 1 95.81 266 LEU B O 1
ATOM 4816 N N . ASP B 1 267 ? -21.031 -6.48 -20.781 1 96.38 267 ASP B N 1
ATOM 4817 C CA . ASP B 1 267 ? -22.156 -7.289 -20.312 1 96.38 267 ASP B CA 1
ATOM 4818 C C . ASP B 1 267 ? -21.688 -8.344 -19.312 1 96.38 267 ASP B C 1
ATOM 4820 O O . ASP B 1 267 ? -22.359 -8.617 -18.328 1 96.38 267 ASP B O 1
ATOM 4824 N N . SER B 1 268 ? -20.578 -8.969 -19.578 1 97.31 268 SER B N 1
ATOM 4825 C CA . SER B 1 268 ? -20 -9.945 -18.656 1 97.31 268 SER B CA 1
ATOM 4826 C C . SER B 1 268 ? -19.594 -9.281 -17.344 1 97.31 268 SER B C 1
ATOM 4828 O O . SER B 1 268 ? -19.75 -9.875 -16.266 1 97.31 268 SER B O 1
ATOM 4830 N N . LEU B 1 269 ? -19.125 -8.047 -17.391 1 98 269 LEU B N 1
ATOM 4831 C CA . LEU B 1 269 ? -18.641 -7.328 -16.219 1 98 269 LEU B CA 1
ATOM 4832 C C . LEU B 1 269 ? -19.781 -6.969 -15.281 1 98 269 LEU B C 1
ATOM 4834 O O . LEU B 1 269 ? -19.594 -6.832 -14.07 1 98 269 LEU B O 1
ATOM 4838 N N . LYS B 1 270 ? -21 -6.93 -15.828 1 97.31 270 LYS B N 1
ATOM 4839 C CA . LYS B 1 270 ? -22.172 -6.598 -15.039 1 97.31 270 LYS B CA 1
ATOM 4840 C C . LYS B 1 270 ? -22.484 -7.699 -14.023 1 97.31 270 LYS B C 1
ATOM 4842 O O . LYS B 1 270 ? -23.25 -7.488 -13.086 1 97.31 270 LYS B O 1
ATOM 4847 N N . SER B 1 271 ? -21.891 -8.836 -14.227 1 96.88 271 SER B N 1
ATOM 4848 C CA . SER B 1 271 ? -22.156 -9.969 -13.344 1 96.88 271 SER B CA 1
ATOM 4849 C C . SER B 1 271 ? -21.453 -9.789 -12 1 96.88 271 SER B C 1
ATOM 4851 O O . SER B 1 271 ? -21.719 -10.531 -11.047 1 96.88 271 SER B O 1
ATOM 4853 N N . PHE B 1 272 ? -20.641 -8.797 -11.859 1 98.38 272 PHE B N 1
ATOM 4854 C CA . PHE B 1 272 ? -19.812 -8.648 -10.664 1 98.38 272 PHE B CA 1
ATOM 4855 C C . PHE B 1 272 ? -20.266 -7.445 -9.844 1 98.38 272 PHE B C 1
ATOM 4857 O O . PHE B 1 272 ? -20.828 -6.492 -10.391 1 98.38 272 PHE B O 1
ATOM 4864 N N . ASP B 1 273 ? -20.062 -7.559 -8.539 1 98.25 273 ASP B N 1
ATOM 4865 C CA . ASP B 1 273 ? -20.375 -6.473 -7.609 1 98.25 273 ASP B CA 1
ATOM 4866 C C . ASP B 1 273 ? -19.156 -5.59 -7.367 1 98.25 273 ASP B C 1
ATOM 4868 O O . ASP B 1 273 ? -19.281 -4.395 -7.094 1 98.25 273 ASP B O 1
ATOM 4872 N N . ILE B 1 274 ? -18.016 -6.172 -7.406 1 98.19 274 ILE B N 1
ATOM 4873 C CA . ILE B 1 274 ? -16.734 -5.508 -7.191 1 98.19 274 ILE B CA 1
ATOM 4874 C C . ILE B 1 274 ? -15.75 -5.914 -8.281 1 98.19 274 ILE B C 1
ATOM 4876 O O . ILE B 1 274 ? -15.68 -7.086 -8.664 1 98.19 274 ILE B O 1
ATOM 4880 N N . ILE B 1 275 ? -15.039 -4.938 -8.82 1 98.31 275 ILE B N 1
ATOM 4881 C CA . ILE B 1 275 ? -14.008 -5.188 -9.812 1 98.31 275 ILE B CA 1
ATOM 4882 C C . ILE B 1 275 ? -12.695 -4.539 -9.375 1 98.31 275 ILE B C 1
ATOM 4884 O O . ILE B 1 275 ? -12.656 -3.336 -9.102 1 98.31 275 ILE B O 1
ATOM 4888 N N . LYS B 1 276 ? -11.656 -5.316 -9.211 1 97.81 276 LYS B N 1
ATOM 4889 C CA . LYS B 1 276 ? -10.305 -4.852 -8.938 1 97.81 276 LYS B CA 1
ATOM 4890 C C . LYS B 1 276 ? -9.375 -5.145 -10.117 1 97.81 276 LYS B C 1
ATOM 4892 O O . LYS B 1 276 ? -9.266 -6.293 -10.555 1 97.81 276 LYS B O 1
ATOM 4897 N N . ILE B 1 277 ? -8.68 -4.117 -10.617 1 97.81 277 ILE B N 1
ATOM 4898 C CA . ILE B 1 277 ? -7.855 -4.293 -11.805 1 97.81 277 ILE B CA 1
ATOM 4899 C C . ILE B 1 277 ? -6.469 -3.697 -11.562 1 97.81 277 ILE B C 1
ATOM 4901 O O . ILE B 1 277 ? -6.348 -2.545 -11.141 1 97.81 277 ILE B O 1
ATOM 4905 N N . GLU B 1 278 ? -5.484 -4.492 -11.68 1 97 278 GLU B N 1
ATOM 4906 C CA . GLU B 1 278 ? -4.168 -3.92 -11.961 1 97 278 GLU B CA 1
ATOM 4907 C C . GLU B 1 278 ? -4.004 -3.605 -13.445 1 97 278 GLU B C 1
ATOM 4909 O O . GLU B 1 278 ? -3.754 -4.504 -14.25 1 97 278 GLU B O 1
ATOM 4914 N N . TYR B 1 279 ? -4.148 -2.346 -13.781 1 95.75 279 TYR B N 1
ATOM 4915 C CA . TYR B 1 279 ? -4.152 -1.967 -15.195 1 95.75 279 TYR B CA 1
ATOM 4916 C C . TYR B 1 279 ? -2.736 -1.705 -15.688 1 95.75 279 TYR B C 1
ATOM 4918 O O . TYR B 1 279 ? -1.888 -1.215 -14.938 1 95.75 279 TYR B O 1
ATOM 4926 N N . SER B 1 280 ? -2.551 -2.131 -16.938 1 93.5 280 SER B N 1
ATOM 4927 C CA . SER B 1 280 ? -1.265 -1.974 -17.609 1 93.5 280 SER B CA 1
ATOM 4928 C C . SER B 1 280 ? -1.404 -1.157 -18.891 1 93.5 280 SER B C 1
ATOM 4930 O O . SER B 1 280 ? -1.055 -1.629 -19.969 1 93.5 280 SER B O 1
ATOM 4932 N N . GLY B 1 281 ? -1.809 0.044 -18.688 1 92.5 281 GLY B N 1
ATOM 4933 C CA . GLY B 1 281 ? -2.002 0.929 -19.828 1 92.5 281 GLY B CA 1
ATOM 4934 C C . GLY B 1 281 ? -0.722 1.203 -20.594 1 92.5 281 GLY B C 1
ATOM 4935 O O . GLY B 1 281 ? -0.76 1.488 -21.781 1 92.5 281 GLY B O 1
ATOM 4936 N N . TYR B 1 282 ? 0.395 1.093 -19.969 1 88.44 282 TYR B N 1
ATOM 4937 C CA . TYR B 1 282 ? 1.692 1.33 -20.594 1 88.44 282 TYR B CA 1
ATOM 4938 C C . TYR B 1 282 ? 1.994 0.271 -21.641 1 88.44 282 TYR B C 1
ATOM 4940 O O . TYR B 1 282 ? 2.785 0.506 -22.562 1 88.44 282 TYR B O 1
ATOM 4948 N N . LEU B 1 283 ? 1.368 -0.846 -21.562 1 86.56 283 LEU B N 1
ATOM 4949 C CA . LEU B 1 283 ? 1.596 -1.927 -22.516 1 86.56 283 LEU B CA 1
ATOM 4950 C C . LEU B 1 283 ? 0.693 -1.774 -23.734 1 86.56 283 LEU B C 1
ATOM 4952 O O . LEU B 1 283 ? 1.047 -2.211 -24.828 1 86.56 283 LEU B O 1
ATOM 4956 N N . ARG B 1 284 ? -0.506 -1.204 -23.594 1 89.06 284 ARG B N 1
ATOM 4957 C CA . ARG B 1 284 ? -1.517 -1.183 -24.641 1 89.06 284 ARG B CA 1
ATOM 4958 C C . ARG B 1 284 ? -1.892 0.249 -25.016 1 89.06 284 ARG B C 1
ATOM 4960 O O . ARG B 1 284 ? -2.807 0.47 -25.812 1 89.06 284 ARG B O 1
ATOM 4967 N N . ASN B 1 285 ? -1.335 1.229 -24.453 1 89.38 285 ASN B N 1
ATOM 4968 C CA . ASN B 1 285 ? -1.497 2.648 -24.75 1 89.38 285 ASN B CA 1
ATOM 4969 C C . ASN B 1 285 ? -2.91 3.129 -24.438 1 89.38 285 ASN B C 1
ATOM 4971 O O . ASN B 1 285 ? -3.574 3.715 -25.297 1 89.38 285 ASN B O 1
ATOM 4975 N N . TYR B 1 286 ? -3.465 2.871 -23.344 1 92.44 286 TYR B N 1
ATOM 4976 C CA . TYR B 1 286 ? -4.699 3.441 -22.812 1 92.44 286 TYR B CA 1
ATOM 4977 C C . TYR B 1 286 ? -4.469 4.039 -21.438 1 92.44 286 TYR B C 1
ATOM 4979 O O . TYR B 1 286 ? -3.436 3.799 -20.812 1 92.44 286 TYR B O 1
ATOM 4987 N N . THR B 1 287 ? -5.348 4.844 -21.031 1 93.75 287 THR B N 1
ATOM 4988 C CA . THR B 1 287 ? -5.27 5.457 -19.703 1 93.75 287 THR B CA 1
ATOM 4989 C C . THR B 1 287 ? -6.293 4.836 -18.766 1 93.75 287 THR B C 1
ATOM 4991 O O . THR B 1 287 ? -7.293 4.273 -19.203 1 93.75 287 THR B O 1
ATOM 4994 N N . VAL B 1 288 ? -6.004 4.996 -17.5 1 94.81 288 VAL B N 1
ATOM 4995 C CA . VAL B 1 288 ? -6.922 4.48 -16.484 1 94.81 288 VAL B CA 1
ATOM 4996 C C . VAL B 1 288 ? -8.266 5.188 -16.594 1 94.81 288 VAL B C 1
ATOM 4998 O O . VAL B 1 288 ? -9.32 4.582 -16.359 1 94.81 288 VAL B O 1
ATOM 5001 N N . ASP B 1 289 ? -8.289 6.457 -17 1 93.88 289 ASP B N 1
ATOM 5002 C CA . ASP B 1 289 ? -9.539 7.203 -17.141 1 93.88 289 ASP B CA 1
ATOM 5003 C C . ASP B 1 289 ? -10.445 6.566 -18.188 1 93.88 289 ASP B C 1
ATOM 5005 O O . ASP B 1 289 ? -11.664 6.516 -18.016 1 93.88 289 ASP B O 1
ATOM 5009 N N . GLN B 1 290 ? -9.844 6.09 -19.203 1 95.12 290 GLN B N 1
ATOM 5010 C CA . GLN B 1 290 ? -10.617 5.402 -20.234 1 95.12 290 GLN B CA 1
ATOM 5011 C C . GLN B 1 290 ? -11.266 4.141 -19.688 1 95.12 290 GLN B C 1
ATOM 5013 O O . GLN B 1 290 ? -12.43 3.85 -19.984 1 95.12 290 GLN B O 1
ATOM 5018 N N . LEU B 1 291 ? -10.547 3.414 -18.859 1 95.25 291 LEU B N 1
ATOM 5019 C CA . LEU B 1 291 ? -11.078 2.211 -18.234 1 95.25 291 LEU B CA 1
ATOM 5020 C C . LEU B 1 291 ? -12.219 2.559 -17.281 1 95.25 291 LEU B C 1
ATOM 5022 O O . LEU B 1 291 ? -13.297 1.957 -17.344 1 95.25 291 LEU B O 1
ATOM 5026 N N . ILE B 1 292 ? -11.977 3.535 -16.469 1 96.06 292 ILE B N 1
ATOM 5027 C CA . ILE B 1 292 ? -12.93 3.938 -15.438 1 96.06 292 ILE B CA 1
ATOM 5028 C C . ILE B 1 292 ? -14.203 4.461 -16.094 1 96.06 292 ILE B C 1
ATOM 5030 O O . ILE B 1 292 ? -15.312 4.164 -15.633 1 96.06 292 ILE B O 1
ATOM 5034 N N . ASN B 1 293 ? -14.055 5.219 -17.156 1 96.31 293 ASN B N 1
ATOM 5035 C CA . ASN B 1 293 ? -15.211 5.77 -17.844 1 96.31 293 ASN B CA 1
ATOM 5036 C C . ASN B 1 293 ? -16.109 4.668 -18.391 1 96.31 293 ASN B C 1
ATOM 5038 O O . ASN B 1 293 ? -17.344 4.773 -18.328 1 96.31 293 ASN B O 1
ATOM 5042 N N . LYS B 1 294 ? -15.523 3.643 -18.891 1 96.5 294 LYS B N 1
ATOM 5043 C CA . LYS B 1 294 ? -16.297 2.514 -19.391 1 96.5 294 LYS B CA 1
ATOM 5044 C C . LYS B 1 294 ? -17.031 1.801 -18.266 1 96.5 294 LYS B C 1
ATOM 5046 O O . LYS B 1 294 ? -18.172 1.384 -18.422 1 96.5 294 LYS B O 1
ATOM 5051 N N . LEU B 1 295 ? -16.359 1.649 -17.156 1 97.31 295 LEU B N 1
ATOM 5052 C CA . LEU B 1 295 ? -16.969 0.968 -16.016 1 97.31 295 LEU B CA 1
ATOM 5053 C C . LEU B 1 295 ? -18.078 1.809 -15.406 1 97.31 295 LEU B C 1
ATOM 5055 O O . LEU B 1 295 ? -19.062 1.267 -14.906 1 97.31 295 LEU B O 1
ATOM 5059 N N . LYS B 1 296 ? -17.891 3.117 -15.492 1 96.38 296 LYS B N 1
ATOM 5060 C CA . LYS B 1 296 ? -18.922 4.023 -15.016 1 96.38 296 LYS B CA 1
ATOM 5061 C C . LYS B 1 296 ? -20.219 3.844 -15.812 1 96.38 296 LYS B C 1
ATOM 5063 O O . LYS B 1 296 ? -21.312 3.945 -15.258 1 96.38 296 LYS B O 1
ATOM 5068 N N . TYR B 1 297 ? -20.078 3.57 -17.047 1 95.25 297 TYR B N 1
ATOM 5069 C CA . TYR B 1 297 ? -21.219 3.389 -17.922 1 95.25 297 TYR B CA 1
ATOM 5070 C C . TYR B 1 297 ? -22.094 2.227 -17.469 1 95.25 297 TYR B C 1
ATOM 5072 O O . TYR B 1 297 ? -23.297 2.188 -17.75 1 95.25 297 TYR B O 1
ATOM 5080 N N . ILE B 1 298 ? -21.5 1.321 -16.781 1 96.5 298 ILE B N 1
ATOM 5081 C CA . ILE B 1 298 ? -22.266 0.189 -16.281 1 96.5 298 ILE B CA 1
ATOM 5082 C C . ILE B 1 298 ? -22.422 0.287 -14.773 1 96.5 298 ILE B C 1
ATOM 5084 O O . ILE B 1 298 ? -22.438 -0.732 -14.078 1 96.5 298 ILE B O 1
ATOM 5088 N N . ASN B 1 299 ? -22.297 1.44 -14.242 1 96.75 299 ASN B N 1
ATOM 5089 C CA . ASN B 1 299 ? -22.688 1.821 -12.898 1 96.75 299 ASN B CA 1
ATOM 5090 C C . ASN B 1 299 ? -21.672 1.361 -11.859 1 96.75 299 ASN B C 1
ATOM 5092 O O . ASN B 1 299 ? -22.047 0.855 -10.797 1 96.75 299 ASN B O 1
ATOM 5096 N N . PHE B 1 300 ? -20.438 1.476 -12.188 1 97.25 300 PHE B N 1
ATOM 5097 C CA . PHE B 1 300 ? -19.375 1.299 -11.203 1 97.25 300 PHE B CA 1
ATOM 5098 C C . PHE B 1 300 ? -18.766 2.641 -10.82 1 97.25 300 PHE B C 1
ATOM 5100 O O . PHE B 1 300 ? -18.656 3.537 -11.656 1 97.25 300 PHE B O 1
ATOM 5107 N N . THR B 1 301 ? -18.438 2.807 -9.57 1 95.19 301 THR B N 1
ATOM 5108 C CA . THR B 1 301 ? -17.562 3.871 -9.102 1 95.19 301 THR B CA 1
ATOM 5109 C C . THR B 1 301 ? -16.203 3.311 -8.68 1 95.19 301 THR B C 1
ATOM 5111 O O . THR B 1 301 ? -16.125 2.25 -8.055 1 95.19 301 THR B O 1
ATOM 5114 N N . CYS B 1 302 ? -15.195 4.035 -9.094 1 94.5 302 CYS B N 1
ATOM 5115 C CA . CYS B 1 302 ? -13.867 3.455 -8.93 1 94.5 302 CYS B CA 1
ATOM 5116 C C . CYS B 1 302 ? -12.945 4.41 -8.18 1 94.5 302 CYS B C 1
ATOM 5118 O O . CYS B 1 302 ? -13.109 5.629 -8.25 1 94.5 302 CYS B O 1
ATOM 5120 N N . MET B 1 303 ? -12.039 3.828 -7.469 1 91 303 MET B N 1
ATOM 5121 C CA . MET B 1 303 ? -10.898 4.551 -6.914 1 91 303 MET B CA 1
ATOM 5122 C C . MET B 1 303 ? -9.586 3.992 -7.453 1 91 303 MET B C 1
ATOM 5124 O O . MET B 1 303 ? -9.477 2.791 -7.703 1 91 303 MET B O 1
ATOM 5128 N N . ARG B 1 304 ? -8.672 4.859 -7.648 1 92 304 ARG B N 1
ATOM 5129 C CA . ARG B 1 304 ? -7.355 4.461 -8.141 1 92 304 ARG B CA 1
ATOM 5130 C C . ARG B 1 304 ? -6.297 4.602 -7.051 1 92 304 ARG B C 1
ATOM 5132 O O . ARG B 1 304 ? -6.352 5.527 -6.238 1 92 304 ARG B O 1
ATOM 5139 N N . TYR B 1 305 ? -5.281 3.654 -7.023 1 92.69 305 TYR B N 1
ATOM 5140 C CA . TYR B 1 305 ? -4.191 3.748 -6.059 1 92.69 305 TYR B CA 1
ATOM 5141 C C . TYR B 1 305 ? -2.938 3.059 -6.586 1 92.69 305 TYR B C 1
ATOM 5143 O O . TYR B 1 305 ? -3.01 2.25 -7.512 1 92.69 305 TYR B O 1
ATOM 5151 N N . ALA B 1 306 ? -1.813 3.438 -6.012 1 92 306 ALA B N 1
ATOM 5152 C CA . ALA B 1 306 ? -0.542 2.797 -6.34 1 92 306 ALA B CA 1
ATOM 5153 C C . ALA B 1 306 ? -0.298 1.577 -5.457 1 92 306 ALA B C 1
ATOM 5155 O O . ALA B 1 306 ? -0.38 1.665 -4.23 1 92 306 ALA B O 1
ATOM 5156 N N . HIS B 1 307 ? -0.064 0.497 -6.066 1 91.81 307 HIS B N 1
ATOM 5157 C CA . HIS B 1 307 ? 0.179 -0.725 -5.309 1 91.81 307 HIS B CA 1
ATOM 5158 C C . HIS B 1 307 ? 1.663 -0.904 -5.008 1 91.81 307 HIS B C 1
ATOM 5160 O O . HIS B 1 307 ? 2.037 -1.727 -4.168 1 91.81 307 HIS B O 1
ATOM 5166 N N . ASN B 1 308 ? 2.512 -0.182 -5.75 1 88.06 308 ASN B N 1
ATOM 5167 C CA . ASN B 1 308 ? 3.949 -0.245 -5.512 1 88.06 308 ASN B CA 1
ATOM 5168 C C . ASN B 1 308 ? 4.672 0.957 -6.113 1 88.06 308 ASN B C 1
ATOM 5170 O O . ASN B 1 308 ? 4.039 1.838 -6.699 1 88.06 308 ASN B O 1
ATOM 5174 N N . GLU B 1 309 ? 5.93 0.967 -5.992 1 82.69 309 GLU B N 1
ATOM 5175 C CA . GLU B 1 309 ? 6.734 2.098 -6.441 1 82.69 309 GLU B CA 1
ATOM 5176 C C . GLU B 1 309 ? 6.758 2.186 -7.965 1 82.69 309 GLU B C 1
ATOM 5178 O O . GLU B 1 309 ? 6.852 3.277 -8.531 1 82.69 309 GLU B O 1
ATOM 5183 N N . GLN B 1 310 ? 6.703 1.072 -8.555 1 84 310 GLN B N 1
ATOM 5184 C CA . GLN B 1 310 ? 6.699 1.063 -10.016 1 84 310 GLN B CA 1
ATOM 5185 C C . GLN B 1 310 ? 5.488 1.809 -10.57 1 84 310 GLN B C 1
ATOM 5187 O O . GLN B 1 310 ? 5.594 2.52 -11.57 1 84 310 GLN B O 1
ATOM 5192 N N . ALA B 1 311 ? 4.395 1.583 -9.945 1 89.19 311 ALA B N 1
ATOM 5193 C CA . ALA B 1 311 ? 3.184 2.291 -10.359 1 89.19 311 ALA B CA 1
ATOM 5194 C C . ALA B 1 311 ? 3.373 3.803 -10.258 1 89.19 311 ALA B C 1
ATOM 5196 O O . ALA B 1 311 ? 2.918 4.551 -11.133 1 89.19 311 ALA B O 1
ATOM 5197 N N . ILE B 1 312 ? 4.043 4.23 -9.297 1 83.5 312 ILE B N 1
ATOM 5198 C CA . ILE B 1 312 ? 4.305 5.652 -9.102 1 83.5 312 ILE B CA 1
ATOM 5199 C C . ILE B 1 312 ? 5.242 6.156 -10.195 1 83.5 312 ILE B C 1
ATOM 5201 O O . ILE B 1 312 ? 5 7.211 -10.789 1 83.5 312 ILE B O 1
ATOM 5205 N N . LYS B 1 313 ? 6.266 5.414 -10.477 1 79.06 313 LYS B N 1
ATOM 5206 C CA . LYS B 1 313 ? 7.262 5.809 -11.469 1 79.06 313 LYS B CA 1
ATOM 5207 C C . LYS B 1 313 ? 6.648 5.906 -12.859 1 79.06 313 LYS B C 1
ATOM 5209 O O . LYS B 1 313 ? 6.941 6.844 -13.609 1 79.06 313 LYS B O 1
ATOM 5214 N N . ILE B 1 314 ? 5.785 4.934 -13.148 1 84.25 314 ILE B N 1
ATOM 5215 C CA . ILE B 1 314 ? 5.156 4.898 -14.469 1 84.25 314 ILE B CA 1
ATOM 5216 C C . ILE B 1 314 ? 4.082 5.98 -14.555 1 84.25 314 ILE B C 1
ATOM 5218 O O . ILE B 1 314 ? 3.898 6.598 -15.602 1 84.25 314 ILE B O 1
ATOM 5222 N N . GLY B 1 315 ? 3.496 6.273 -13.469 1 84.25 315 GLY B N 1
ATOM 5223 C CA . GLY B 1 315 ? 2.367 7.191 -13.422 1 84.25 315 GLY B CA 1
ATOM 5224 C C . GLY B 1 315 ? 1.029 6.484 -13.32 1 84.25 315 GLY B C 1
ATOM 5225 O O . GLY B 1 315 ? 0.747 5.562 -14.094 1 84.25 315 GLY B O 1
ATOM 5226 N N . LEU B 1 316 ? 0.188 6.91 -12.43 1 89.62 316 LEU B N 1
ATOM 5227 C CA . LEU B 1 316 ? -1.077 6.25 -12.125 1 89.62 316 LEU B CA 1
ATOM 5228 C C . LEU B 1 316 ? -2.041 6.352 -13.305 1 89.62 316 LEU B C 1
ATOM 5230 O O . LEU B 1 316 ? -3.049 5.645 -13.352 1 89.62 316 LEU B O 1
ATOM 5234 N N . ASP B 1 317 ? -1.727 7.211 -14.219 1 89.5 317 ASP B N 1
ATOM 5235 C CA . ASP B 1 317 ? -2.559 7.277 -15.414 1 89.5 317 ASP B CA 1
ATOM 5236 C C . ASP B 1 317 ? -2.393 6.023 -16.266 1 89.5 317 ASP B C 1
ATOM 5238 O O . ASP B 1 317 ? -3.303 5.648 -17.016 1 89.5 317 ASP B O 1
ATOM 5242 N N . ARG B 1 318 ? -1.212 5.379 -16.062 1 92 318 ARG B N 1
ATOM 5243 C CA . ARG B 1 318 ? -0.902 4.293 -16.984 1 92 318 ARG B CA 1
ATOM 5244 C C . ARG B 1 318 ? -0.731 2.973 -16.25 1 92 318 ARG B C 1
ATOM 5246 O O . ARG B 1 318 ? -0.781 1.9 -16.859 1 92 318 ARG B O 1
ATOM 5253 N N . HIS B 1 319 ? -0.5 3.043 -15 1 93.75 319 HIS B N 1
ATOM 5254 C CA . HIS B 1 319 ? -0.261 1.815 -14.242 1 93.75 319 HIS B CA 1
ATOM 5255 C C . HIS B 1 319 ? -0.674 1.974 -12.789 1 93.75 319 HIS B C 1
ATOM 5257 O O . HIS B 1 319 ? -0.454 3.029 -12.188 1 93.75 319 HIS B O 1
ATOM 5263 N N . GLY B 1 320 ? -1.271 1.004 -12.273 1 94.62 320 GLY B N 1
ATOM 5264 C CA . GLY B 1 320 ? -1.744 0.992 -10.898 1 94.62 320 GLY B CA 1
ATOM 5265 C C . GLY B 1 320 ? -2.902 0.038 -10.68 1 94.62 320 GLY B C 1
ATOM 5266 O O . GLY B 1 320 ? -3.055 -0.944 -11.406 1 94.62 320 GLY B O 1
ATOM 5267 N N . MET B 1 321 ? -3.615 0.318 -9.57 1 96.44 321 MET B N 1
ATOM 5268 C CA . MET B 1 321 ? -4.793 -0.479 -9.242 1 96.44 321 MET B CA 1
ATOM 5269 C C . MET B 1 321 ? -6.055 0.376 -9.273 1 96.44 321 MET B C 1
ATOM 5271 O O . MET B 1 321 ? -6.016 1.562 -8.938 1 96.44 321 MET B O 1
ATOM 5275 N N . ILE B 1 322 ? -7.113 -0.2 -9.727 1 96.25 322 ILE B N 1
ATOM 5276 C CA . ILE B 1 322 ? -8.414 0.399 -9.469 1 96.25 322 ILE B CA 1
ATOM 5277 C C . ILE B 1 322 ? -9.289 -0.583 -8.695 1 96.25 322 ILE B C 1
ATOM 5279 O O . ILE B 1 322 ? -9.227 -1.794 -8.922 1 96.25 322 ILE B O 1
ATOM 5283 N N . HIS B 1 323 ? -9.977 -0.096 -7.754 1 96.06 323 HIS B N 1
ATOM 5284 C CA . HIS B 1 323 ? -11.008 -0.771 -6.977 1 96.06 323 HIS B CA 1
ATOM 5285 C C . HIS B 1 323 ? -12.383 -0.17 -7.246 1 96.06 323 HIS B C 1
ATOM 5287 O O . HIS B 1 323 ? -12.633 0.996 -6.926 1 96.06 323 HIS B O 1
ATOM 5293 N N . CYS B 1 324 ? -13.25 -0.965 -7.906 1 97.12 324 CYS B N 1
ATOM 5294 C CA . CYS B 1 324 ? -14.547 -0.466 -8.359 1 97.12 324 CYS B CA 1
ATOM 5295 C C . CYS B 1 324 ? -15.688 -1.226 -7.691 1 97.12 324 CYS B C 1
ATOM 5297 O O . CYS B 1 324 ? -15.609 -2.443 -7.523 1 97.12 324 CYS B O 1
ATOM 5299 N N . ILE B 1 325 ? -16.703 -0.491 -7.336 1 96.25 325 ILE B N 1
ATOM 5300 C CA . ILE B 1 325 ? -17.891 -1.1 -6.746 1 96.25 325 ILE B CA 1
ATOM 5301 C C . ILE B 1 325 ? -19.125 -0.684 -7.535 1 96.25 325 ILE B C 1
ATOM 5303 O O . ILE B 1 325 ? -19.203 0.443 -8.031 1 96.25 325 ILE B O 1
ATOM 5307 N N . ARG B 1 326 ? -20.031 -1.586 -7.625 1 95.19 326 ARG B N 1
ATOM 5308 C CA . ARG B 1 326 ? -21.281 -1.292 -8.305 1 95.19 326 ARG B CA 1
ATOM 5309 C C . ARG B 1 326 ? -22.172 -0.389 -7.457 1 95.19 326 ARG B C 1
ATOM 5311 O O . ARG B 1 326 ? -22.266 -0.573 -6.242 1 95.19 326 ARG B O 1
ATOM 5318 N N . VAL B 1 327 ? -22.688 0.667 -7.973 1 89.12 327 VAL B N 1
ATOM 5319 C CA . VAL B 1 327 ? -23.547 1.604 -7.254 1 89.12 327 VAL B CA 1
ATOM 5320 C C . VAL B 1 327 ? -24.969 1.538 -7.812 1 89.12 327 VAL B C 1
ATOM 5322 O O . VAL B 1 327 ? -25.172 1.195 -8.984 1 89.12 327 VAL B O 1
#

pLDDT: mean 89.83, std 9.74, range [46.59, 98.94]